Protein AF-A0A960SAR9-F1 (afdb_monomer_lite)

Sequence (644 aa):
MSDLKARKIVKEFYRNRKDPTQGTIAKIERLREALLYRRRDRGRAWGAGLQPKQLLTRRSRKKERVALPRLDENYTSDHLKLKVNREGMDLKTLFHFFGNGWGGSSLEGHDACSVLKFVGTFFNERGREGMAATLMQAASIADAKWDPEKLQHLIEEGFQTKKPLLIPTGWIGDPGHAMYLEVIPEGDEATLRIYNLGGGVADFHDTAFVGFQEKASPYVEWKGITKKRLTDLSVLKVIQEYETQLMIPGTSNKTNYGAADIYQRLRGLLEPREVKTKAITNEEDVMAKQMSGICSWRSLCAFLRTHIADLPTYKQVKVEIKLQALLSAIATDEQPNWAKWRLIRKSRQKLAMSLTSPHTAKHLTAKDIRLAKEVLEKVEQWEKHWEDHAVYPPVDEEKKEEETREKPPTLWAKVKHYFSRSYQTSEESLHGWMRKEKIEKPTSFVALDPLVTPSTERLQELLQTAKQMWVKGNDRQLHYGLKELLRKLPSEVSWCDQEKAQETSRLLHELTTLFFKSCHQVAVNGEKDPEWFYLLYKSLVIQKQLIHLIDSRLTVSLPQFQLNWYQTGFTSQQQCDLESWQQQNKEGSITTGLFTDHFEYLSITNSWYKDFQAKINGTALTDIELIPLAEAVPERSRMCDYNI

Foldseek 3Di:
DDPVVLVVVVVVVVVDDDDDDPVVVVVNVVSVVVVVVVVVVPVQPDDDDDDDDDDDDDDDPPPPDPDDPQPDPPPDDPLLPQDADLVFADLLLLCLLFVQPVDDDPSFDDDLQSVLQLLLVVCVSVVVNLSSVLSNQQNVCVVVLLPLQVQLVVLVVCQVVQHKHKHKAWADEVPTAIAIWIWGHPHQWTKIKIFFQEFCQVPQFDWDDDDNAIWTQRIKIFTGQGSCLSSPSVLSVLRSCRHPQQDDPPDPDGDPDGDCCVRPVSCVSRVGPDIDHDDQPDPLRTGGGRHDTHTSVVSVLSVLSVSNDDPLVSLLSSLSSLLSNLSSLLSDPDQDAPSSLVSSVSSLVSSLVQCLQPVSVVSDDPSSVVSNVVSSVVSVVSSVVNVVVRDDDPDDVVCVVLQDDDDDDDPVVVSVVSVVPPPDDDDPVPVVVVVPDPPPLPCQLVVLPLPDADDLVSLVSLLVSLSVCVSNVVLVSSLVSLLVNLVSHDLAVPRAALVSLVSSLVSLLSSLVSNVVSQVVDQPSVDRDPSSVVSSVSSVSSSQNSVCSNPVVPPDDPPCVVVCCVVVVDDPVVVVVVVVVVVCVVVDDDDDDDDDDDDPPVVVSVVVVVVVVVVVPVPDDDDDDDDDPPPDDDDDDDDDDDDD

Radius of gyration: 31.78 Å; chains: 1; bounding box: 92×82×75 Å

Secondary structure (DSSP, 8-state):
--HHHHHHHHHHHTTS-S---HHHHHHHHHHHHHHHHHHHS----S-----------------------PPPS---GGG---PPPTT---HHHHHHHH-TT--S-TT-S--HHHHHHHHHHHHHTTT-HHHHHHHHHHHHHHHTTT-HHHHHHHHHHHHHHT--EEEEEEE-STT-EEEEEEEEE-SSEEEEEEE-SSTTHHHHS-EEEETTEEEE-SEEEEEEEEHHHHT-HHHHHHHHHHHH-SB-TTSSPBP---HHIIIIIIHHHH--SEEEE----SGGG-EE---SS--HHHHHHHHHHHHSSSHHHHHHHHHHHHHHHHHHHT-S-SPPPHHHHHHHHHHHHHHHHHHHSHHHHTT--HHHHHHHHHHHHHHHHHHHHTTTTS------HHHHHHH---PPPPTHHHHHHHHHHTTS--TTHHHHHHHH------TTTSSS-TTS---HHHHHHHHHHHHHHHHTT-HHHHHHHHHHHHHHS-SS-TTS-HHHHHHHHHHHHHHHHHHHHHHHH--BTTBPPHHHHHHHHHHHHHHHHHHHHH-TT---PPPTHHHHHHHHS--HHHHHHHHHHHHHTTTT----------S-HHHHHHHHHHHHHHHHHTS-------------------------

pLDDT: mean 72.29, std 24.14, range [24.25, 98.5]

Structure (mmCIF, N/CA/C/O backbone):
data_AF-A0A960SAR9-F1
#
_entry.id   AF-A0A960SAR9-F1
#
loop_
_atom_site.group_PDB
_atom_site.id
_atom_site.type_symbol
_atom_site.label_atom_id
_atom_site.label_alt_id
_atom_site.label_comp_id
_atom_site.label_asym_id
_atom_site.label_entity_id
_atom_site.label_seq_id
_atom_site.pdbx_PDB_ins_code
_atom_site.Cartn_x
_atom_site.Cartn_y
_atom_site.Cartn_z
_atom_site.occupancy
_atom_site.B_iso_or_equiv
_atom_site.auth_seq_id
_atom_site.auth_comp_id
_atom_site.auth_asym_id
_atom_site.auth_atom_id
_atom_site.pdbx_PDB_model_num
ATOM 1 N N . MET A 1 1 ? -49.174 -30.099 -15.339 1.00 58.09 1 MET A N 1
ATOM 2 C CA . MET A 1 1 ? -49.213 -30.901 -14.091 1.00 58.09 1 MET A CA 1
ATOM 3 C C . MET A 1 1 ? -48.567 -30.113 -12.956 1.00 58.09 1 MET A C 1
ATOM 5 O O . MET A 1 1 ? -47.533 -29.494 -13.193 1.00 58.09 1 MET A O 1
ATOM 9 N N . SER A 1 2 ? -49.179 -30.095 -11.767 1.00 67.69 2 SER A N 1
ATOM 10 C CA . SER A 1 2 ? -48.607 -29.489 -10.554 1.00 67.69 2 SER A CA 1
ATOM 11 C C . SER A 1 2 ? -47.613 -30.439 -9.877 1.00 67.69 2 SER A C 1
ATOM 13 O O . SER A 1 2 ? -47.731 -31.657 -10.015 1.00 67.69 2 SER A O 1
ATOM 15 N N . ASP A 1 3 ? -46.655 -29.887 -9.128 1.00 55.38 3 ASP A N 1
ATOM 16 C CA . ASP A 1 3 ? -45.636 -30.661 -8.399 1.00 55.38 3 ASP A CA 1
ATOM 17 C C . ASP A 1 3 ? -46.287 -31.669 -7.432 1.00 55.38 3 ASP A C 1
ATOM 19 O O . ASP A 1 3 ? -45.990 -32.861 -7.462 1.00 55.38 3 ASP A O 1
ATOM 23 N N . LEU A 1 4 ? -47.313 -31.235 -6.689 1.00 61.41 4 LEU A N 1
ATOM 24 C CA . LEU A 1 4 ? -48.095 -32.104 -5.803 1.00 61.41 4 LEU A CA 1
ATOM 25 C C . LEU A 1 4 ? -48.733 -33.301 -6.542 1.00 61.41 4 LEU A C 1
ATOM 27 O O . LEU A 1 4 ? -48.712 -34.416 -6.025 1.00 61.41 4 LEU A O 1
ATOM 31 N N . LYS A 1 5 ? -49.254 -33.102 -7.765 1.00 68.31 5 LYS A N 1
ATOM 32 C CA . LYS A 1 5 ? -49.867 -34.176 -8.571 1.00 68.31 5 LYS A CA 1
ATOM 33 C C . LYS A 1 5 ? -48.814 -35.128 -9.154 1.00 68.31 5 LYS A C 1
ATOM 35 O O . LYS A 1 5 ? -49.044 -36.332 -9.158 1.00 68.31 5 LYS A O 1
ATOM 40 N N . ALA A 1 6 ? -47.647 -34.618 -9.559 1.00 67.75 6 ALA A N 1
ATOM 41 C CA . ALA A 1 6 ? -46.518 -35.447 -9.992 1.00 67.75 6 ALA A CA 1
ATOM 42 C C . ALA A 1 6 ? -45.981 -36.320 -8.842 1.00 67.75 6 ALA A C 1
ATOM 44 O O . ALA A 1 6 ? -45.854 -37.534 -8.990 1.00 67.75 6 ALA A O 1
ATOM 45 N N . ARG A 1 7 ? -45.753 -35.726 -7.661 1.00 68.62 7 ARG A N 1
ATOM 46 C CA . ARG A 1 7 ? -45.331 -36.449 -6.448 1.00 68.62 7 ARG A CA 1
ATOM 47 C C . ARG A 1 7 ? -46.356 -37.487 -5.995 1.00 68.62 7 ARG A C 1
ATOM 49 O O . ARG A 1 7 ? -45.951 -38.539 -5.503 1.00 68.62 7 ARG A O 1
ATOM 56 N N . LYS A 1 8 ? -47.660 -37.215 -6.159 1.00 69.81 8 LYS A N 1
ATOM 57 C CA . LYS A 1 8 ? -48.715 -38.190 -5.852 1.00 69.81 8 LYS A CA 1
ATOM 58 C C . LYS A 1 8 ? -48.592 -39.413 -6.762 1.00 69.81 8 LYS A C 1
ATOM 60 O O . LYS A 1 8 ? -48.403 -40.499 -6.235 1.00 69.81 8 LYS A O 1
ATOM 65 N N . ILE A 1 9 ? -48.542 -39.221 -8.085 1.00 67.12 9 ILE A N 1
ATOM 66 C CA . ILE A 1 9 ? -48.381 -40.306 -9.074 1.00 67.12 9 ILE A CA 1
ATOM 67 C C . ILE A 1 9 ? -47.142 -41.168 -8.778 1.00 67.12 9 ILE A C 1
ATOM 69 O O . ILE A 1 9 ? -47.241 -42.391 -8.773 1.00 67.12 9 ILE A O 1
ATOM 73 N N . VAL A 1 10 ? -45.993 -40.560 -8.458 1.00 68.38 10 VAL A N 1
ATOM 74 C CA . VAL A 1 10 ? -44.770 -41.315 -8.116 1.00 68.38 10 VAL A CA 1
ATOM 75 C C . VAL A 1 10 ? -44.937 -42.126 -6.820 1.00 68.38 10 VAL A C 1
ATOM 77 O O . VAL A 1 10 ? -44.560 -43.295 -6.784 1.00 68.38 10 VAL A O 1
ATOM 80 N N . LYS A 1 11 ? -45.543 -41.565 -5.761 1.00 69.00 11 LYS A N 1
ATOM 81 C CA . LYS A 1 11 ? -45.824 -42.317 -4.517 1.00 69.00 11 LYS A CA 1
ATOM 82 C C . LYS A 1 11 ? -46.880 -43.415 -4.688 1.00 69.00 11 LYS A C 1
ATOM 84 O O . LYS A 1 11 ? -46.835 -44.413 -3.977 1.00 69.00 11 LYS A O 1
ATOM 89 N N . GLU A 1 12 ? -47.838 -43.209 -5.581 1.00 60.19 12 GLU A N 1
ATOM 90 C CA . GLU A 1 12 ? -48.952 -44.121 -5.868 1.00 60.19 12 GLU A CA 1
ATOM 91 C C . GLU A 1 12 ? -48.475 -45.309 -6.722 1.00 60.19 12 GLU A C 1
ATOM 93 O O . GLU A 1 12 ? -48.885 -46.441 -6.477 1.00 60.19 12 GLU A O 1
ATOM 98 N N . PHE A 1 13 ? -47.507 -45.072 -7.618 1.00 61.00 13 PHE A N 1
ATOM 99 C CA . PHE A 1 13 ? -46.746 -46.094 -8.343 1.00 61.00 13 PHE A CA 1
ATOM 100 C C . PHE A 1 13 ? -45.912 -46.981 -7.403 1.00 61.00 13 PHE A C 1
ATOM 102 O O . PHE A 1 13 ? -46.134 -48.186 -7.357 1.00 61.00 13 PHE A O 1
ATOM 109 N N . TYR A 1 14 ? -45.029 -46.403 -6.574 1.00 62.44 14 TYR A N 1
ATOM 110 C CA . TYR A 1 14 ? -44.187 -47.179 -5.641 1.00 62.44 14 TYR A CA 1
ATOM 111 C C . TYR A 1 14 ? -44.968 -47.952 -4.560 1.00 62.44 14 TYR A C 1
ATOM 113 O O . TYR A 1 14 ? -44.387 -48.784 -3.868 1.00 62.44 14 TYR A O 1
ATOM 121 N N . ARG A 1 15 ? -46.270 -47.690 -4.392 1.00 58.53 15 ARG A N 1
ATOM 122 C CA . ARG A 1 15 ? -47.149 -48.455 -3.493 1.00 58.53 15 ARG A CA 1
ATOM 123 C C . ARG A 1 15 ? -47.866 -49.623 -4.170 1.00 58.53 15 ARG A C 1
ATOM 125 O O . ARG A 1 15 ? -48.330 -50.505 -3.457 1.00 58.53 15 ARG A O 1
ATOM 132 N N . ASN A 1 16 ? -47.959 -49.652 -5.501 1.00 53.50 16 ASN A N 1
ATOM 133 C CA . ASN A 1 16 ? -48.814 -50.590 -6.225 1.00 53.50 16 ASN A CA 1
ATOM 134 C C . ASN A 1 16 ? -48.053 -51.407 -7.286 1.00 53.50 16 ASN A C 1
ATOM 136 O O . ASN A 1 16 ? -48.132 -51.116 -8.478 1.00 53.50 16 ASN A O 1
ATOM 140 N N . ARG A 1 17 ? -47.482 -52.525 -6.804 1.00 49.41 17 ARG A N 1
ATOM 141 C CA . ARG A 1 17 ? -47.005 -53.748 -7.500 1.00 49.41 17 ARG A CA 1
ATOM 142 C C . ARG A 1 17 ? -45.497 -53.932 -7.717 1.00 49.41 17 ARG A C 1
ATOM 144 O O . ARG A 1 17 ? -44.707 -52.998 -7.773 1.00 49.41 17 ARG A O 1
ATOM 151 N N . LYS A 1 18 ? -45.161 -55.225 -7.822 1.00 53.00 18 LYS A N 1
ATOM 152 C CA . LYS A 1 18 ? -43.897 -55.798 -8.299 1.00 53.00 18 LYS A CA 1
ATOM 153 C C . LYS A 1 18 ? -43.752 -55.559 -9.813 1.00 53.00 18 LYS A C 1
ATOM 155 O O . LYS A 1 18 ? -44.765 -55.529 -10.508 1.00 53.00 18 LYS A O 1
ATOM 160 N N . ASP A 1 19 ? -42.507 -55.426 -10.268 1.00 56.88 19 ASP A N 1
ATOM 161 C CA . ASP A 1 19 ? -42.026 -55.425 -11.662 1.00 56.88 19 ASP A CA 1
ATOM 162 C C . ASP A 1 19 ? -42.751 -54.513 -12.681 1.00 56.88 19 ASP A C 1
ATOM 164 O O . ASP A 1 19 ? -43.690 -54.926 -13.366 1.00 56.88 19 ASP A O 1
ATOM 168 N N . PRO A 1 20 ? -42.283 -53.258 -12.850 1.00 61.91 20 PRO A N 1
ATOM 169 C CA . PRO A 1 20 ? -42.747 -52.365 -13.906 1.00 61.91 20 PRO A CA 1
ATOM 170 C C . PRO A 1 20 ? -42.027 -52.606 -15.244 1.00 61.91 20 PRO A C 1
ATOM 172 O O . PRO A 1 20 ? -40.810 -52.766 -15.307 1.00 61.91 20 PRO A O 1
ATOM 175 N N . THR A 1 21 ? -42.767 -52.525 -16.350 1.00 71.12 21 THR A N 1
ATOM 176 C CA . THR A 1 21 ? -42.207 -52.611 -17.711 1.00 71.12 21 THR A CA 1
ATOM 177 C C . THR A 1 21 ? -41.263 -51.443 -18.032 1.00 71.12 21 THR A C 1
ATOM 179 O O . THR A 1 21 ? -41.504 -50.307 -17.616 1.00 71.12 21 THR A O 1
ATOM 182 N N . GLN A 1 22 ? -40.223 -51.687 -18.843 1.00 55.12 22 GLN A N 1
ATOM 183 C CA . GLN A 1 22 ? -39.183 -50.694 -19.182 1.00 55.12 22 GLN A CA 1
ATOM 184 C C . GLN A 1 22 ? -39.736 -49.345 -19.684 1.00 55.12 22 GLN A C 1
ATOM 186 O O . GLN A 1 22 ? -39.271 -48.288 -19.257 1.00 55.12 22 GLN A O 1
ATOM 191 N N . GLY A 1 23 ? -40.777 -49.352 -20.527 1.00 62.66 23 GLY A N 1
ATOM 192 C CA . GLY A 1 23 ? -41.417 -48.120 -21.014 1.00 62.66 23 GLY A CA 1
ATOM 193 C C . GLY A 1 23 ? -42.045 -47.258 -19.906 1.00 62.66 23 GLY A C 1
ATOM 194 O O . GLY A 1 23 ? -42.169 -46.042 -20.057 1.00 62.66 23 GLY A O 1
ATOM 195 N N . THR A 1 24 ? -42.394 -47.862 -18.767 1.00 62.50 24 THR A N 1
ATOM 196 C CA . THR A 1 24 ? -42.885 -47.162 -17.572 1.00 62.50 24 THR A CA 1
ATOM 197 C C . THR A 1 24 ? -41.733 -46.524 -16.795 1.00 62.50 24 THR A C 1
ATOM 199 O O . THR A 1 24 ? -41.856 -45.376 -16.368 1.00 62.50 24 THR A O 1
ATOM 202 N N . ILE A 1 25 ? -40.592 -47.216 -16.685 1.00 66.44 25 ILE A N 1
ATOM 203 C CA . ILE A 1 25 ? -39.365 -46.705 -16.049 1.00 66.44 25 ILE A CA 1
ATOM 204 C C . ILE A 1 25 ? -38.879 -45.451 -16.788 1.00 66.44 25 ILE A C 1
ATOM 206 O O . ILE A 1 25 ? -38.813 -44.377 -16.191 1.00 66.44 25 ILE A O 1
ATOM 210 N N . ALA A 1 26 ? -38.690 -45.531 -18.110 1.00 62.81 26 ALA A N 1
ATOM 211 C CA . ALA A 1 26 ? -38.259 -44.394 -18.932 1.00 62.81 26 ALA A CA 1
ATOM 212 C C . ALA A 1 26 ? -39.213 -43.180 -18.843 1.00 62.81 26 ALA A C 1
ATOM 214 O O . ALA A 1 26 ? -38.792 -42.024 -18.929 1.00 62.81 26 ALA A O 1
ATOM 215 N N . LYS A 1 27 ? -40.517 -43.416 -18.637 1.00 66.94 27 LYS A N 1
ATOM 216 C CA . LYS A 1 27 ? -41.522 -42.357 -18.448 1.00 66.94 27 LYS A CA 1
ATOM 217 C C . LYS A 1 27 ? -41.433 -41.697 -17.065 1.00 66.94 27 LYS A C 1
ATOM 219 O O . LYS A 1 27 ? -41.737 -40.511 -16.943 1.00 66.94 27 LYS A O 1
ATOM 224 N N . ILE A 1 28 ? -41.000 -42.436 -16.044 1.00 69.19 28 ILE A N 1
ATOM 225 C CA . ILE A 1 28 ? -40.748 -41.928 -14.687 1.00 69.19 28 ILE A CA 1
ATOM 226 C C . ILE A 1 28 ? -39.423 -41.160 -14.629 1.00 69.19 28 ILE A C 1
ATOM 228 O O . ILE A 1 28 ? -39.369 -40.104 -14.000 1.00 69.19 28 ILE A O 1
ATOM 232 N N . GLU A 1 29 ? -38.384 -41.612 -15.329 1.00 69.69 29 GLU A N 1
ATOM 233 C CA . GLU A 1 29 ? -37.099 -40.905 -15.377 1.00 69.69 29 GLU A CA 1
ATOM 234 C C . GLU A 1 29 ? -37.217 -39.552 -16.084 1.00 69.69 29 GLU A C 1
ATOM 236 O O . GLU A 1 29 ? -36.850 -38.538 -15.493 1.00 69.69 29 GLU A O 1
ATOM 241 N N . ARG A 1 30 ? -37.902 -39.477 -17.234 1.00 67.00 30 ARG A N 1
ATOM 242 C CA . ARG A 1 30 ? -38.233 -38.187 -17.880 1.00 67.00 30 ARG A CA 1
ATOM 243 C C . ARG A 1 30 ? -39.023 -37.240 -16.961 1.00 67.00 30 ARG A C 1
ATOM 245 O O . ARG A 1 30 ? -38.861 -36.023 -17.034 1.00 67.00 30 ARG A O 1
ATOM 252 N N . LEU A 1 31 ? -39.871 -37.766 -16.068 1.00 69.56 31 LEU A N 1
ATOM 253 C CA . LEU A 1 31 ? -40.574 -36.960 -15.056 1.00 69.56 31 LEU A CA 1
ATOM 254 C C . LEU A 1 31 ? -39.650 -36.509 -13.910 1.00 69.56 31 LEU A C 1
ATOM 256 O O . LEU A 1 31 ? -39.814 -35.397 -13.404 1.00 69.56 31 LEU A O 1
ATOM 260 N N . ARG A 1 32 ? -38.674 -37.335 -13.516 1.00 70.06 32 ARG A N 1
ATOM 261 C CA . ARG A 1 32 ? -37.635 -37.006 -12.526 1.00 70.06 32 ARG A CA 1
ATOM 262 C C . ARG A 1 32 ? -36.710 -35.905 -13.053 1.00 70.06 32 ARG A C 1
ATOM 264 O O . ARG A 1 32 ? -36.491 -34.918 -12.353 1.00 70.06 32 ARG A O 1
ATOM 271 N N . GLU A 1 33 ? -36.254 -36.017 -14.298 1.00 61.59 33 GLU A N 1
ATOM 272 C CA . GLU A 1 33 ? -35.463 -34.989 -14.982 1.00 61.59 33 GLU A CA 1
ATOM 273 C C . GLU A 1 33 ? -36.240 -33.680 -15.140 1.00 61.59 33 GLU A C 1
ATOM 275 O O . GLU A 1 33 ? -35.740 -32.624 -14.761 1.00 61.59 33 GLU A O 1
ATOM 280 N N . ALA A 1 34 ? -37.501 -33.728 -15.586 1.00 61.12 34 ALA A N 1
ATOM 281 C CA . ALA A 1 34 ? -38.340 -32.532 -15.712 1.00 61.12 34 ALA A CA 1
ATOM 282 C C . ALA A 1 34 ? -38.568 -31.797 -14.371 1.00 61.12 34 ALA A C 1
ATOM 284 O O . ALA A 1 34 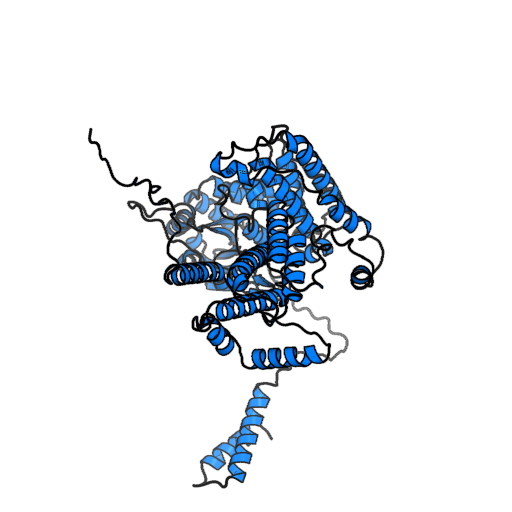? -38.767 -30.579 -14.359 1.00 61.12 34 ALA A O 1
ATOM 285 N N . LEU A 1 35 ? -38.527 -32.505 -13.235 1.00 62.03 35 LEU A N 1
ATOM 286 C CA . LEU A 1 35 ? -38.571 -31.906 -11.895 1.00 62.03 35 LEU A CA 1
ATOM 287 C C . LEU A 1 35 ? -37.220 -31.305 -11.468 1.00 62.03 35 LEU A C 1
ATOM 289 O O . LEU A 1 35 ? -37.206 -30.251 -10.830 1.00 62.03 35 LEU A O 1
ATOM 293 N N . LEU A 1 36 ? -36.097 -31.926 -11.842 1.00 58.25 36 LEU A N 1
ATOM 294 C CA . LEU A 1 36 ? -34.748 -31.405 -11.586 1.00 58.25 36 LEU A CA 1
ATOM 295 C C . LEU A 1 36 ? -34.444 -30.167 -12.446 1.00 58.25 36 LEU A C 1
ATOM 297 O O . LEU A 1 36 ? -33.986 -29.152 -11.920 1.00 58.25 36 LEU A O 1
ATOM 301 N N . TYR A 1 37 ? -34.795 -30.191 -13.733 1.00 46.84 37 TYR A N 1
ATOM 302 C CA . TYR A 1 37 ? -34.654 -29.055 -14.648 1.00 46.84 37 TYR A CA 1
ATOM 303 C C . TYR A 1 37 ? -35.464 -27.842 -14.157 1.00 46.84 37 TYR A C 1
ATOM 305 O O . TYR A 1 37 ? -34.940 -26.737 -14.028 1.00 46.84 37 TYR A O 1
ATOM 313 N N . ARG A 1 38 ? -36.717 -28.064 -13.727 1.00 50.44 38 ARG A N 1
ATOM 314 C CA . ARG A 1 38 ? -37.571 -27.030 -13.104 1.00 50.44 38 ARG A CA 1
ATOM 315 C C . ARG A 1 38 ? -37.046 -26.465 -11.778 1.00 50.44 38 ARG A C 1
ATOM 317 O O . ARG A 1 38 ? -37.580 -25.449 -11.331 1.00 50.44 38 ARG A O 1
ATOM 324 N N . ARG A 1 39 ? -36.048 -27.101 -11.153 1.00 50.78 39 ARG A N 1
ATOM 325 C CA . ARG A 1 39 ? -35.320 -26.581 -9.984 1.00 50.78 39 ARG A CA 1
ATOM 326 C C . ARG A 1 39 ? -34.095 -25.740 -10.358 1.00 50.78 39 ARG A C 1
ATOM 328 O O . ARG A 1 39 ? -33.737 -24.878 -9.567 1.00 50.78 39 ARG A O 1
ATOM 335 N N . ARG A 1 40 ? -33.487 -25.949 -11.534 1.00 41.81 40 ARG A N 1
ATOM 336 C CA . ARG A 1 40 ? -32.424 -25.076 -12.069 1.00 41.81 40 ARG A CA 1
ATOM 337 C C . ARG A 1 40 ? -32.984 -23.792 -12.697 1.00 41.81 40 ARG A C 1
ATOM 339 O O . ARG A 1 40 ? -32.440 -22.721 -12.472 1.00 41.81 40 ARG A O 1
ATOM 346 N N . ASP A 1 41 ? -34.092 -23.879 -13.432 1.00 39.50 41 ASP A N 1
ATOM 347 C CA . ASP A 1 41 ? -34.485 -22.846 -14.413 1.00 39.50 41 ASP A CA 1
ATOM 348 C C . ASP A 1 41 ? -35.471 -21.755 -13.909 1.00 39.50 41 ASP A C 1
ATOM 350 O O . ASP A 1 41 ? -36.173 -21.115 -14.692 1.00 39.50 41 ASP A O 1
ATOM 354 N N . ARG A 1 42 ? -35.577 -21.530 -12.587 1.00 40.03 42 ARG A N 1
ATOM 355 C CA . ARG A 1 42 ? -36.352 -20.405 -12.003 1.00 40.03 42 ARG A CA 1
ATOM 356 C C . ARG A 1 42 ? -35.691 -19.820 -10.743 1.00 40.03 42 ARG A C 1
ATOM 358 O O . ARG A 1 42 ? -36.098 -20.131 -9.631 1.00 40.03 42 ARG A O 1
ATOM 365 N N . GLY A 1 43 ? -34.696 -18.939 -10.866 1.00 41.28 43 GLY A N 1
ATOM 366 C CA . GLY A 1 43 ? -34.076 -18.486 -12.122 1.00 41.28 43 GLY A CA 1
ATOM 367 C C . GLY A 1 43 ? -34.901 -17.493 -12.958 1.00 41.28 43 GLY A C 1
ATOM 368 O O . GLY A 1 43 ? -34.810 -17.531 -14.182 1.00 41.28 43 GLY A O 1
ATOM 369 N N . ARG A 1 44 ? -35.761 -16.667 -12.331 1.00 36.62 44 ARG A N 1
ATOM 370 C CA . ARG A 1 44 ? -36.352 -15.440 -12.928 1.00 36.62 44 ARG A CA 1
ATOM 371 C C . ARG A 1 44 ? -37.164 -14.621 -11.910 1.00 36.62 44 ARG A C 1
ATOM 373 O O . ARG A 1 44 ? -38.390 -14.651 -11.889 1.00 36.62 44 ARG A O 1
ATOM 380 N N . ALA A 1 45 ? -36.453 -13.898 -11.051 1.00 32.66 45 ALA A N 1
ATOM 381 C CA . ALA A 1 45 ? -36.974 -12.801 -10.237 1.00 32.66 45 ALA A CA 1
ATOM 382 C C . ALA A 1 45 ? -35.771 -11.904 -9.870 1.00 32.66 45 ALA A C 1
ATOM 384 O O . ALA A 1 45 ? -34.823 -12.412 -9.285 1.00 32.66 45 ALA A O 1
ATOM 385 N N . TRP A 1 46 ? -35.710 -10.610 -10.191 1.00 32.25 46 TRP A N 1
ATOM 386 C CA . TRP A 1 46 ? -36.716 -9.709 -10.777 1.00 32.25 46 TRP A CA 1
ATOM 387 C C . TRP A 1 46 ? -36.305 -9.225 -12.180 1.00 32.25 46 TRP A C 1
ATOM 389 O O . TRP A 1 46 ? -35.119 -9.101 -12.465 1.00 32.25 46 TRP A O 1
ATOM 399 N N . GLY A 1 47 ? -37.278 -8.890 -13.035 1.00 27.58 47 GLY A N 1
ATOM 400 C CA . GLY A 1 47 ? -37.012 -8.281 -14.341 1.00 27.58 47 GLY A CA 1
ATOM 401 C C . GLY A 1 47 ? -38.270 -7.728 -15.015 1.00 27.58 47 GLY A C 1
ATOM 402 O O . GLY A 1 47 ? -39.143 -8.504 -15.378 1.00 27.58 47 GLY A O 1
ATOM 403 N N . ALA A 1 48 ? -38.292 -6.402 -15.197 1.00 30.64 48 ALA A N 1
ATOM 404 C CA . ALA A 1 48 ? -39.210 -5.588 -16.009 1.00 30.64 48 ALA A CA 1
ATOM 405 C C . ALA A 1 48 ? -40.736 -5.608 -15.725 1.00 30.64 48 ALA A C 1
ATOM 407 O O . ALA A 1 48 ? -41.395 -6.640 -15.731 1.00 30.64 48 ALA A O 1
ATOM 408 N N . GLY A 1 49 ? -41.314 -4.397 -15.678 1.00 28.00 49 GLY A N 1
ATOM 409 C CA . GLY A 1 49 ? -42.567 -4.120 -16.393 1.00 28.00 49 GLY A CA 1
ATOM 410 C C . GLY A 1 49 ? -43.862 -3.965 -15.590 1.00 28.00 49 GLY A C 1
ATOM 411 O O . GLY A 1 49 ? -44.722 -4.831 -15.674 1.00 28.00 49 GLY A O 1
ATOM 412 N N . LEU A 1 50 ? -44.065 -2.810 -14.941 1.00 27.89 50 LEU A N 1
ATOM 413 C CA . LEU A 1 50 ? -45.385 -2.160 -14.829 1.00 27.89 50 LEU A CA 1
ATOM 414 C C . LEU A 1 50 ? -45.238 -0.687 -14.391 1.00 27.89 50 LEU A C 1
ATOM 416 O O . LEU A 1 50 ? -44.538 -0.387 -13.428 1.00 27.89 50 LEU A O 1
ATOM 420 N N . GLN A 1 51 ? -45.928 0.221 -15.083 1.00 34.25 51 GLN A N 1
ATOM 421 C CA . GLN A 1 51 ? -46.286 1.564 -14.602 1.00 34.25 51 GLN A CA 1
ATOM 422 C C . GLN A 1 51 ? -47.821 1.618 -14.495 1.00 34.25 51 GLN A C 1
ATOM 424 O O . GLN A 1 51 ? -48.493 0.987 -15.313 1.00 34.25 51 GLN A O 1
ATOM 429 N N . PRO A 1 52 ? -48.386 2.330 -13.500 1.00 34.06 52 PRO A N 1
ATOM 430 C CA . PRO A 1 52 ? -48.706 3.739 -13.745 1.00 34.06 52 PRO A CA 1
ATOM 431 C C . PRO A 1 52 ? -48.472 4.695 -12.552 1.00 34.06 52 PRO A C 1
ATOM 433 O O . PRO A 1 52 ? -47.970 4.333 -11.492 1.00 34.06 52 PRO A O 1
ATOM 436 N N . LYS A 1 53 ? -48.829 5.957 -12.811 1.00 30.22 53 LYS A N 1
ATOM 437 C CA . LYS A 1 53 ? -48.733 7.177 -11.992 1.00 30.22 53 LYS A CA 1
ATOM 438 C C . LYS A 1 53 ? -49.235 7.077 -10.535 1.00 30.22 53 LYS A C 1
ATOM 440 O O . LYS A 1 53 ? -50.145 6.323 -10.227 1.00 30.22 53 LYS A O 1
ATOM 445 N N . GLN A 1 54 ? -48.745 8.035 -9.735 1.00 31.09 54 GLN A N 1
ATOM 446 C CA . GLN A 1 54 ? -49.364 8.611 -8.524 1.00 31.09 54 GLN A CA 1
ATOM 447 C C . GLN A 1 54 ? -49.603 7.690 -7.309 1.00 31.09 54 GLN A C 1
ATOM 449 O O . GLN A 1 54 ? -50.670 7.106 -7.161 1.00 31.09 54 GLN A O 1
ATOM 454 N N . LEU A 1 55 ? -48.700 7.771 -6.318 1.00 26.16 55 LEU A N 1
ATOM 455 C CA . LEU A 1 55 ? -49.106 7.995 -4.918 1.00 26.16 55 LEU A CA 1
ATOM 456 C C . LEU A 1 55 ? -47.949 8.546 -4.061 1.00 26.16 55 LEU A C 1
ATOM 458 O O . LEU A 1 55 ? -46.982 7.854 -3.746 1.00 26.16 55 LEU A O 1
ATOM 462 N N . LEU A 1 56 ? -48.054 9.822 -3.677 1.00 37.53 56 LEU A N 1
ATOM 463 C CA . LEU A 1 56 ? -47.115 10.509 -2.784 1.00 37.53 56 LEU A CA 1
ATOM 464 C C . LEU A 1 56 ? -47.488 10.234 -1.317 1.00 37.53 56 LEU A C 1
ATOM 466 O O . LEU A 1 56 ? -48.233 10.998 -0.710 1.00 37.53 56 LEU A O 1
ATOM 470 N N . THR A 1 57 ? -46.950 9.168 -0.718 1.00 27.94 57 THR A N 1
ATOM 471 C CA . THR A 1 57 ? -47.091 8.930 0.734 1.00 27.94 57 THR A CA 1
ATOM 472 C C . THR A 1 57 ? -45.777 8.549 1.407 1.00 27.94 57 THR A C 1
ATOM 474 O O . THR A 1 57 ? -45.161 7.530 1.098 1.00 27.94 57 THR A O 1
ATOM 477 N N . ARG A 1 58 ? -45.385 9.372 2.388 1.00 39.66 58 ARG A N 1
ATOM 478 C CA . ARG A 1 58 ? -44.233 9.199 3.286 1.00 39.66 58 ARG A CA 1
ATOM 479 C C . ARG A 1 58 ? -44.135 7.778 3.867 1.00 39.66 58 ARG A C 1
ATOM 481 O O . ARG A 1 58 ? -45.038 7.345 4.577 1.00 39.66 58 ARG A O 1
ATOM 488 N N . ARG A 1 59 ? -42.957 7.150 3.767 1.00 29.05 59 ARG A N 1
ATOM 489 C CA . ARG A 1 59 ? -42.426 6.272 4.831 1.00 29.05 59 ARG A CA 1
ATOM 490 C C . ARG A 1 59 ? -40.958 6.586 5.109 1.00 29.05 59 ARG A C 1
ATOM 492 O O . ARG A 1 59 ? -40.047 6.079 4.462 1.00 29.05 59 ARG A O 1
ATOM 499 N N . SER A 1 60 ? -40.745 7.442 6.102 1.00 33.19 60 SER A N 1
ATOM 500 C CA . SER A 1 60 ? -39.435 7.848 6.603 1.00 33.19 60 SER A CA 1
ATOM 501 C C . SER A 1 60 ? -38.718 6.692 7.307 1.00 33.19 60 SER A C 1
ATOM 503 O O . SER A 1 60 ? -38.952 6.434 8.487 1.00 33.19 60 SER A O 1
ATOM 505 N N . ARG A 1 61 ? -37.783 6.028 6.620 1.00 32.06 61 ARG A N 1
ATOM 506 C CA . ARG A 1 61 ? -36.730 5.261 7.302 1.00 32.06 61 ARG A CA 1
ATOM 507 C C . ARG A 1 61 ? -35.638 6.226 7.756 1.00 32.06 61 ARG A C 1
ATOM 509 O O . ARG A 1 61 ? -34.707 6.506 7.004 1.00 32.06 61 ARG A O 1
ATOM 516 N N . LYS A 1 62 ? -35.773 6.731 8.986 1.00 31.58 62 LYS A N 1
ATOM 517 C CA . LYS A 1 62 ? -34.763 7.552 9.669 1.00 31.58 62 LYS A CA 1
ATOM 518 C C . LYS A 1 62 ? -33.517 6.690 9.936 1.00 31.58 62 LYS A C 1
ATOM 520 O O . LYS A 1 62 ? -33.387 6.080 10.989 1.00 31.58 62 LYS A O 1
ATOM 525 N N . LYS A 1 63 ? -32.626 6.574 8.945 1.00 32.38 63 LYS A N 1
ATOM 526 C CA . LYS A 1 63 ? -31.275 6.040 9.153 1.00 32.38 63 LYS A CA 1
ATOM 527 C C . LYS A 1 63 ? -30.434 7.141 9.783 1.00 32.38 63 LYS A C 1
ATOM 529 O O . LYS A 1 63 ? -29.841 7.944 9.066 1.00 32.38 63 LYS A O 1
ATOM 534 N N . GLU A 1 64 ? -30.377 7.154 11.107 1.00 30.81 64 GLU A N 1
ATOM 535 C CA . GLU A 1 64 ? -29.343 7.882 11.839 1.00 30.81 64 GLU A CA 1
ATOM 536 C C . GLU A 1 64 ? -28.000 7.199 11.572 1.00 30.81 64 GLU A C 1
ATOM 538 O O . GLU A 1 64 ? -27.580 6.271 12.255 1.00 30.81 64 GLU A O 1
ATOM 543 N N . ARG A 1 65 ? -27.352 7.624 10.486 1.00 33.00 65 ARG A N 1
ATOM 544 C CA . ARG A 1 65 ? -25.921 7.413 10.298 1.00 33.00 65 ARG A CA 1
ATOM 545 C C . ARG A 1 65 ? -25.207 8.366 11.246 1.00 33.00 65 ARG A C 1
ATOM 547 O O . ARG A 1 65 ? -25.426 9.571 11.145 1.00 33.00 65 ARG A O 1
ATOM 554 N N . VAL A 1 66 ? -24.309 7.842 12.078 1.00 34.25 66 VAL A N 1
ATOM 555 C CA . VAL A 1 66 ? -23.235 8.656 12.656 1.00 34.25 66 VAL A CA 1
ATOM 556 C C . VAL A 1 66 ? -22.430 9.196 11.476 1.00 34.25 66 VAL A C 1
ATOM 558 O O . VAL A 1 66 ? -21.772 8.447 10.752 1.00 34.25 66 VAL A O 1
ATOM 561 N N . ALA A 1 67 ? -22.597 10.485 11.198 1.00 33.16 67 ALA A N 1
ATOM 562 C CA . ALA A 1 67 ? -21.978 11.130 10.060 1.00 33.16 67 ALA A CA 1
ATOM 563 C C . ALA A 1 67 ? -20.583 11.615 10.456 1.00 33.16 67 ALA A C 1
ATOM 565 O O . ALA A 1 67 ? -20.423 12.720 10.969 1.00 33.16 67 ALA A O 1
ATOM 566 N N . LEU A 1 68 ? -19.566 10.816 10.123 1.00 37.34 68 LEU A N 1
ATOM 567 C CA . LEU A 1 68 ? -18.313 11.416 9.670 1.00 37.34 68 LEU A CA 1
ATOM 568 C C . LEU A 1 68 ? -18.638 12.462 8.589 1.00 37.34 68 LEU A C 1
ATOM 570 O O . LEU A 1 68 ? -19.540 12.209 7.774 1.00 37.34 68 LEU A O 1
ATOM 574 N N . PRO A 1 69 ? -17.923 13.600 8.537 1.00 34.81 69 PRO A N 1
ATOM 575 C CA . PRO A 1 69 ? -18.066 14.540 7.439 1.00 34.81 69 PRO A CA 1
ATOM 576 C C . PRO A 1 69 ? -17.722 13.812 6.138 1.00 34.81 69 PRO A C 1
ATOM 578 O O . PRO A 1 69 ? -16.564 13.498 5.860 1.00 34.81 69 PRO A O 1
ATOM 581 N N . ARG A 1 70 ? -18.754 13.514 5.341 1.00 41.00 70 ARG A N 1
ATOM 582 C CA . ARG A 1 70 ? -18.570 13.096 3.951 1.00 41.00 70 ARG A CA 1
ATOM 583 C C . ARG A 1 70 ? -17.770 14.196 3.274 1.00 41.00 70 ARG A C 1
ATOM 585 O O . ARG A 1 70 ? -18.136 15.360 3.414 1.00 41.00 70 ARG A O 1
ATOM 592 N N . LEU A 1 71 ? -16.684 13.824 2.597 1.00 43.72 71 LEU A N 1
ATOM 593 C CA . LEU A 1 71 ? -15.841 14.802 1.923 1.00 43.72 71 LEU A CA 1
ATOM 594 C C . LEU A 1 71 ? -16.699 15.634 0.973 1.00 43.72 71 LEU A C 1
ATOM 596 O O . LEU A 1 71 ? -17.390 15.082 0.119 1.00 43.72 71 LEU A O 1
ATOM 600 N N . ASP A 1 72 ? -16.658 16.942 1.192 1.00 40.06 72 ASP A N 1
ATOM 601 C CA . ASP A 1 72 ? -17.499 17.901 0.496 1.00 40.06 72 ASP A CA 1
ATOM 602 C C . ASP A 1 72 ? -17.179 17.929 -1.007 1.00 40.06 72 ASP A C 1
ATOM 604 O O . ASP A 1 72 ? -16.027 17.720 -1.412 1.00 40.06 72 ASP A O 1
ATOM 608 N N . GLU A 1 73 ? -18.199 18.184 -1.829 1.00 41.97 73 GLU A N 1
ATOM 609 C CA . GLU A 1 73 ? -18.121 18.108 -3.300 1.00 41.97 73 GLU A CA 1
ATOM 610 C C . GLU A 1 73 ? -17.268 19.250 -3.896 1.00 41.97 73 GLU A C 1
ATOM 612 O O . GLU A 1 73 ? -16.846 19.203 -5.052 1.00 41.97 73 GLU A O 1
ATOM 617 N N . ASN A 1 74 ? -16.925 20.243 -3.071 1.00 41.38 74 ASN A N 1
ATOM 618 C CA . ASN A 1 74 ? -16.131 21.427 -3.389 1.00 41.38 74 ASN A CA 1
ATOM 619 C C . ASN A 1 74 ? -14.613 21.161 -3.551 1.00 41.38 74 ASN A C 1
ATOM 621 O O . ASN A 1 74 ? -13.791 21.891 -2.997 1.00 41.38 74 ASN A O 1
ATOM 625 N N . TYR A 1 75 ? -14.199 20.158 -4.341 1.00 48.44 75 TYR A N 1
ATOM 626 C CA . TYR A 1 75 ? -12.791 20.032 -4.773 1.00 48.44 75 TYR A CA 1
ATOM 627 C C . TYR A 1 75 ? -12.482 21.004 -5.925 1.00 48.44 75 TYR A C 1
ATOM 629 O O . TYR A 1 75 ? -12.292 20.620 -7.080 1.00 48.44 75 TYR A O 1
ATOM 637 N N . THR A 1 76 ? -12.490 22.301 -5.610 1.00 43.06 76 THR A N 1
ATOM 638 C CA . THR A 1 76 ? -12.256 23.381 -6.574 1.00 43.06 76 THR A CA 1
ATOM 639 C C . THR A 1 76 ? -10.787 23.440 -7.009 1.00 43.06 76 THR A C 1
ATOM 641 O O . THR A 1 76 ? -9.866 23.011 -6.312 1.00 43.06 76 THR A O 1
ATOM 644 N N . SER A 1 77 ? -10.544 23.916 -8.233 1.00 41.25 77 SER A N 1
ATOM 645 C CA . SER A 1 77 ? -9.351 23.500 -8.986 1.00 41.25 77 SER A CA 1
ATOM 646 C C . SER A 1 77 ? -8.021 24.155 -8.576 1.00 41.25 77 SER A C 1
ATOM 648 O O . SER A 1 77 ? -6.982 23.843 -9.166 1.00 41.25 77 SER A O 1
ATOM 650 N N . ASP A 1 78 ? -8.025 25.077 -7.615 1.00 44.75 78 ASP A N 1
ATOM 651 C CA . ASP A 1 78 ? -6.908 26.007 -7.388 1.00 44.75 78 ASP A CA 1
ATOM 652 C C . ASP A 1 78 ? -5.859 25.481 -6.392 1.00 44.75 78 ASP A C 1
ATOM 654 O O . ASP A 1 78 ? -4.773 26.045 -6.257 1.00 44.75 78 ASP A O 1
ATOM 658 N N . HIS A 1 79 ? -6.122 24.322 -5.781 1.00 50.31 79 HIS A N 1
ATOM 659 C CA . HIS A 1 79 ? -5.226 23.647 -4.835 1.00 50.31 79 HIS A CA 1
ATOM 660 C C . HIS A 1 79 ? -4.029 22.908 -5.473 1.00 50.31 79 HIS A C 1
ATOM 662 O O . HIS A 1 79 ? -3.191 22.373 -4.754 1.00 50.31 79 HIS A O 1
ATOM 668 N N . LEU A 1 80 ? -3.890 22.896 -6.805 1.00 55.00 80 LEU A N 1
ATOM 669 C CA . LEU A 1 80 ? -2.902 22.071 -7.531 1.00 55.00 80 LEU A CA 1
ATOM 670 C C . LEU A 1 80 ? -1.427 22.524 -7.423 1.00 55.00 80 LEU A C 1
ATOM 672 O O . LEU A 1 80 ? -0.555 21.971 -8.096 1.00 55.00 80 LEU A O 1
ATOM 676 N N . LYS A 1 81 ? -1.107 23.487 -6.549 1.00 72.00 81 LYS A N 1
ATOM 677 C CA . LYS A 1 81 ? 0.280 23.750 -6.135 1.00 72.00 81 LYS A CA 1
ATOM 678 C C . LYS A 1 81 ? 0.721 22.676 -5.137 1.00 72.00 81 LYS A C 1
ATOM 680 O O . LYS A 1 81 ? 0.622 22.881 -3.929 1.00 72.00 81 LYS A O 1
ATOM 685 N N . LEU A 1 82 ? 1.231 21.550 -5.650 1.00 82.06 82 LEU A N 1
ATOM 686 C CA . LEU A 1 82 ? 1.904 20.533 -4.834 1.00 82.06 82 LEU A CA 1
ATOM 687 C C . LEU A 1 82 ? 2.986 21.204 -3.979 1.00 82.06 82 LEU A C 1
ATOM 689 O O . LEU A 1 82 ? 3.953 21.753 -4.515 1.00 82.06 82 LEU A O 1
ATOM 693 N N . LYS A 1 83 ? 2.822 21.169 -2.657 1.00 85.12 83 LYS A N 1
ATOM 694 C CA . LYS A 1 83 ? 3.831 21.674 -1.729 1.00 85.12 83 LYS A CA 1
ATOM 695 C C . LYS A 1 83 ? 4.944 20.641 -1.603 1.00 85.12 83 LYS A C 1
ATOM 697 O O . LYS A 1 83 ? 4.703 19.449 -1.438 1.00 85.12 83 LYS A O 1
ATOM 702 N N . VAL A 1 84 ? 6.173 21.108 -1.749 1.00 83.88 84 VAL A N 1
ATOM 703 C CA . VAL A 1 84 ? 7.369 20.270 -1.696 1.00 83.88 84 VAL A CA 1
ATOM 704 C C . VAL A 1 84 ? 7.889 20.304 -0.267 1.00 83.88 84 VAL A C 1
ATOM 706 O O . VAL A 1 84 ? 8.147 21.401 0.233 1.00 83.88 84 VAL A O 1
ATOM 709 N N . ASN A 1 85 ? 8.062 19.148 0.385 1.00 81.69 85 ASN A N 1
ATOM 710 C CA . ASN A 1 85 ? 8.746 19.155 1.675 1.00 81.69 85 ASN A CA 1
ATOM 711 C C . ASN A 1 85 ? 10.223 19.512 1.458 1.00 81.69 85 ASN A C 1
ATOM 713 O O . ASN A 1 85 ? 10.943 18.772 0.791 1.00 81.69 85 ASN A O 1
ATOM 717 N N . ARG A 1 86 ? 10.666 20.645 2.010 1.00 80.50 86 ARG A N 1
ATOM 718 C CA . ARG A 1 86 ? 12.055 21.122 1.886 1.00 80.50 86 ARG A CA 1
ATOM 719 C C . ARG A 1 86 ? 13.031 20.364 2.782 1.00 80.50 86 ARG A C 1
ATOM 721 O O . ARG A 1 86 ? 14.213 20.337 2.478 1.00 80.50 86 ARG A O 1
ATOM 728 N N . GLU A 1 87 ? 12.530 19.703 3.821 1.00 80.38 87 GLU A N 1
ATOM 729 C CA . GLU A 1 87 ? 13.293 18.746 4.638 1.00 80.38 87 GLU A CA 1
ATOM 730 C C . GLU A 1 87 ? 13.535 17.419 3.887 1.00 80.38 87 GLU A C 1
ATOM 732 O O . GLU A 1 87 ? 14.217 16.527 4.381 1.00 80.38 87 GLU A O 1
ATOM 737 N N . GLY A 1 88 ? 12.973 17.281 2.679 1.00 80.81 88 GLY A N 1
ATOM 738 C CA . GLY A 1 88 ? 13.101 16.110 1.825 1.00 80.81 88 GLY A CA 1
ATOM 739 C C . GLY A 1 88 ? 12.030 15.042 2.060 1.00 80.81 88 GLY A C 1
ATOM 740 O O . GLY A 1 88 ? 10.989 15.255 2.689 1.00 80.81 88 GLY A O 1
ATOM 741 N N . MET A 1 89 ? 12.294 13.856 1.518 1.00 90.81 89 MET A N 1
ATOM 742 C CA . MET A 1 89 ? 11.605 12.610 1.845 1.00 90.81 89 MET A CA 1
ATOM 743 C C . MET A 1 89 ? 12.662 11.519 1.976 1.00 90.81 89 MET A C 1
ATOM 745 O O . MET A 1 89 ? 13.524 11.380 1.104 1.00 90.81 89 MET A O 1
ATOM 749 N N . ASP A 1 90 ? 12.584 10.738 3.048 1.00 89.88 90 ASP A N 1
ATOM 750 C CA . ASP A 1 90 ? 13.487 9.618 3.265 1.00 89.88 90 ASP A CA 1
ATOM 751 C C . ASP A 1 90 ? 13.226 8.475 2.261 1.00 89.88 90 ASP A C 1
ATOM 753 O O . ASP A 1 90 ? 12.151 8.335 1.662 1.00 89.88 90 ASP A O 1
ATOM 757 N N . LEU A 1 91 ? 14.238 7.628 2.068 1.00 89.38 91 LEU A N 1
ATOM 758 C CA . LEU A 1 91 ? 14.182 6.568 1.061 1.00 89.38 91 LEU A CA 1
ATOM 759 C C . LEU A 1 91 ? 13.177 5.468 1.413 1.00 89.38 91 LEU A C 1
ATOM 761 O O . LEU A 1 91 ? 12.656 4.819 0.506 1.00 89.38 91 LEU A O 1
ATOM 765 N N . LYS A 1 92 ? 12.886 5.258 2.699 1.00 90.31 92 LYS A N 1
ATOM 766 C CA . LYS A 1 92 ? 11.961 4.223 3.147 1.00 90.31 92 LYS A CA 1
ATOM 767 C C . LYS A 1 92 ? 10.525 4.659 2.878 1.00 90.31 92 LYS A C 1
ATOM 769 O O . LYS A 1 92 ? 9.835 3.951 2.152 1.00 90.31 92 LYS A O 1
ATOM 774 N N . THR A 1 93 ? 10.111 5.859 3.282 1.00 92.00 93 THR A N 1
ATOM 775 C CA . THR A 1 93 ? 8.803 6.441 2.925 1.00 92.00 93 THR A CA 1
ATOM 776 C C . THR A 1 93 ? 8.567 6.432 1.412 1.00 92.00 93 THR A C 1
ATOM 778 O O . THR A 1 93 ? 7.520 5.970 0.944 1.00 92.00 93 THR A O 1
ATOM 781 N N . LEU A 1 94 ? 9.551 6.867 0.613 1.00 93.38 94 LEU A N 1
ATOM 782 C CA . LEU A 1 94 ? 9.435 6.827 -0.848 1.00 93.38 94 LEU A CA 1
ATOM 783 C C . LEU A 1 94 ? 9.264 5.386 -1.361 1.00 93.38 94 LEU A C 1
ATOM 785 O O . LEU A 1 94 ? 8.395 5.109 -2.193 1.00 93.38 94 LEU A O 1
ATOM 789 N N . PHE A 1 95 ? 10.053 4.446 -0.846 1.00 91.44 95 PHE A N 1
ATOM 790 C CA . PHE A 1 95 ? 9.946 3.039 -1.209 1.00 91.44 95 PHE A CA 1
ATOM 791 C C . PHE A 1 95 ? 8.628 2.399 -0.734 1.00 91.44 95 PHE A C 1
ATOM 793 O O . PHE A 1 95 ? 8.053 1.613 -1.480 1.00 91.44 95 PHE A O 1
ATOM 800 N N . HIS A 1 96 ? 8.039 2.811 0.389 1.00 90.44 96 HIS A N 1
ATOM 801 C CA . HIS A 1 96 ? 6.692 2.393 0.797 1.00 90.44 96 HIS A CA 1
ATOM 802 C C . HIS A 1 96 ? 5.622 2.851 -0.214 1.00 90.44 96 HIS A C 1
ATOM 804 O O . HIS A 1 96 ? 4.712 2.088 -0.550 1.00 90.44 96 HIS A O 1
ATOM 810 N N . PHE A 1 97 ? 5.747 4.049 -0.801 1.00 92.31 97 PHE A N 1
ATOM 811 C CA . PHE A 1 97 ? 4.824 4.492 -1.852 1.00 92.31 97 PHE A CA 1
ATOM 812 C C . PHE A 1 97 ? 4.973 3.713 -3.174 1.00 92.31 97 PHE A C 1
ATOM 814 O O . PHE A 1 97 ? 3.977 3.538 -3.892 1.00 92.31 97 PHE A O 1
ATOM 821 N N . PHE A 1 98 ? 6.177 3.266 -3.554 1.00 91.06 98 PHE A N 1
ATOM 822 C CA . PHE A 1 98 ? 6.468 2.760 -4.912 1.00 91.06 98 PHE A CA 1
ATOM 823 C C . PHE A 1 98 ? 6.936 1.295 -5.015 1.00 91.06 98 PHE A C 1
ATOM 825 O O . PHE A 1 98 ? 6.772 0.693 -6.080 1.00 91.06 98 PHE A O 1
ATOM 832 N N . GLY A 1 99 ? 7.426 0.689 -3.938 1.00 81.62 99 GLY A N 1
ATOM 833 C CA . GLY A 1 99 ? 8.124 -0.603 -3.878 1.00 81.62 99 GLY A CA 1
ATOM 834 C C . GLY A 1 99 ? 7.276 -1.868 -4.047 1.00 81.62 99 GLY A C 1
ATOM 835 O O . GLY A 1 99 ? 7.831 -2.959 -4.073 1.00 81.62 99 GLY A O 1
ATOM 836 N N . ASN A 1 100 ? 5.950 -1.760 -4.210 1.00 69.25 100 ASN A N 1
ATOM 837 C CA . ASN A 1 100 ? 5.041 -2.901 -4.448 1.00 69.25 100 ASN A CA 1
ATOM 838 C C . ASN A 1 100 ? 5.574 -3.839 -5.555 1.00 69.25 100 ASN A C 1
ATOM 840 O O . ASN A 1 100 ? 5.550 -3.448 -6.726 1.00 69.25 100 ASN A O 1
ATOM 844 N N . GLY A 1 101 ? 6.042 -5.041 -5.217 1.00 58.34 101 GLY A N 1
ATOM 845 C CA . GLY A 1 101 ? 6.701 -5.949 -6.164 1.00 58.34 101 GLY A CA 1
ATOM 846 C C . GLY A 1 101 ? 8.089 -5.500 -6.638 1.00 58.34 101 GLY A C 1
ATOM 847 O O . GLY A 1 101 ? 8.363 -5.547 -7.834 1.00 58.34 101 GLY A O 1
ATOM 848 N N . TRP A 1 102 ? 8.941 -5.004 -5.735 1.00 59.75 102 TRP A N 1
ATOM 849 C CA . TRP A 1 102 ? 10.389 -4.872 -5.967 1.00 59.75 102 TRP A CA 1
ATOM 850 C C . TRP A 1 102 ? 11.165 -6.012 -5.293 1.00 59.75 102 TRP A C 1
ATOM 852 O O . TRP A 1 102 ? 12.004 -6.602 -5.962 1.00 59.75 102 TRP A O 1
ATOM 862 N N . GLY A 1 103 ? 10.812 -6.360 -4.046 1.00 54.88 103 GLY A N 1
ATOM 863 C CA . GLY A 1 103 ? 11.247 -7.568 -3.337 1.00 54.88 103 GLY A CA 1
ATOM 864 C C . GLY A 1 103 ? 12.666 -7.516 -2.764 1.00 54.88 103 GLY A C 1
ATOM 865 O O . GLY A 1 103 ? 13.594 -7.055 -3.425 1.00 54.88 103 GLY A O 1
ATOM 866 N N . GLY A 1 104 ? 12.838 -8.027 -1.542 1.00 55.59 104 GLY A N 1
ATOM 867 C CA . GLY A 1 104 ? 14.146 -8.321 -0.945 1.00 55.59 104 GLY A CA 1
ATOM 868 C C . GLY A 1 104 ? 15.019 -7.089 -0.699 1.00 55.59 104 GLY A C 1
ATOM 869 O O . GLY A 1 104 ? 16.243 -7.178 -0.753 1.00 55.59 104 GLY A O 1
ATOM 870 N N . SER A 1 105 ? 14.406 -5.924 -0.484 1.00 57.44 105 SER A N 1
ATOM 871 C CA . SER A 1 105 ? 15.127 -4.670 -0.239 1.00 57.44 105 SER A CA 1
ATOM 872 C C . SER A 1 105 ? 15.316 -4.444 1.258 1.00 57.44 105 SER A C 1
ATOM 874 O O . SER A 1 105 ? 14.384 -4.636 2.031 1.00 57.44 105 SER A O 1
ATOM 876 N N . SER A 1 106 ? 16.469 -3.912 1.673 1.00 59.53 106 SER A N 1
ATOM 877 C CA . SER A 1 106 ? 16.702 -3.446 3.053 1.00 59.53 106 SER A CA 1
ATOM 878 C C . SER A 1 106 ? 15.809 -2.265 3.473 1.00 59.53 106 SER A C 1
ATOM 880 O O . SER A 1 106 ? 15.809 -1.870 4.635 1.00 59.53 106 SER A O 1
ATOM 882 N N . LEU A 1 107 ? 15.035 -1.708 2.534 1.00 61.12 107 LEU A N 1
ATOM 883 C CA . LEU A 1 107 ? 13.976 -0.729 2.788 1.00 61.12 107 LEU A CA 1
ATOM 884 C C . LEU A 1 107 ? 12.592 -1.379 3.031 1.00 61.12 107 LEU A C 1
ATOM 886 O O . LEU A 1 107 ? 11.628 -0.654 3.264 1.00 61.12 107 LEU A O 1
ATOM 890 N N . GLU A 1 108 ? 12.453 -2.710 2.951 1.00 62.25 108 GLU A N 1
ATOM 891 C CA . GLU A 1 108 ? 11.226 -3.427 3.344 1.00 62.25 108 GLU A CA 1
ATOM 892 C C . GLU A 1 108 ? 11.075 -3.479 4.879 1.00 62.25 108 GLU A C 1
ATOM 894 O O . GLU A 1 108 ? 12.028 -3.282 5.632 1.00 62.25 108 GLU A O 1
ATOM 899 N N . GLY A 1 109 ? 9.844 -3.691 5.357 1.00 66.88 109 GLY A N 1
ATOM 900 C CA . GLY A 1 109 ? 9.493 -3.698 6.782 1.00 66.88 109 GLY A CA 1
ATOM 901 C C . GLY A 1 109 ? 8.347 -2.739 7.116 1.00 66.88 109 GLY A C 1
ATOM 902 O O . GLY A 1 109 ? 7.617 -2.286 6.232 1.00 66.88 109 GLY A O 1
ATOM 903 N N . HIS A 1 110 ? 8.170 -2.429 8.404 1.00 70.62 110 HIS A N 1
ATOM 904 C CA . HIS A 1 110 ? 7.122 -1.513 8.860 1.00 70.62 110 HIS A CA 1
ATOM 905 C C . HIS A 1 110 ? 7.606 -0.052 8.901 1.00 70.62 110 HIS A C 1
ATOM 907 O O . HIS A 1 110 ? 8.713 0.230 9.360 1.00 70.62 110 HIS A O 1
ATOM 913 N N . ASP A 1 111 ? 6.772 0.863 8.403 1.00 81.81 111 ASP A N 1
ATOM 914 C CA . ASP A 1 111 ? 6.907 2.323 8.515 1.00 81.81 111 ASP A CA 1
ATOM 915 C C . ASP A 1 111 ? 5.536 2.982 8.273 1.00 81.81 111 ASP A C 1
ATOM 917 O O . ASP A 1 111 ? 5.294 3.657 7.270 1.00 81.81 111 ASP A O 1
ATOM 921 N N . ALA A 1 112 ? 4.561 2.698 9.143 1.00 87.88 112 ALA A N 1
ATOM 922 C CA . ALA A 1 112 ? 3.295 3.426 9.096 1.00 87.88 112 ALA A CA 1
ATOM 923 C C . ALA A 1 112 ? 3.475 4.891 9.508 1.00 87.88 112 ALA A C 1
ATOM 925 O O . ALA A 1 112 ? 2.801 5.743 8.942 1.00 87.88 112 ALA A O 1
ATOM 926 N N . CYS A 1 113 ? 4.368 5.199 10.456 1.00 92.25 113 CYS A N 1
ATOM 927 C CA . CYS A 1 113 ? 4.492 6.544 11.016 1.00 92.25 113 CYS A CA 1
ATOM 928 C C . CYS A 1 113 ? 4.847 7.593 9.949 1.00 92.25 113 CYS A C 1
ATOM 930 O O . CYS A 1 113 ? 4.114 8.571 9.790 1.00 92.25 113 CYS A O 1
ATOM 932 N N . SER A 1 114 ? 5.909 7.373 9.171 1.00 92.12 114 SER A N 1
ATOM 933 C CA . SER A 1 114 ? 6.398 8.358 8.195 1.00 92.12 114 SER A CA 1
ATOM 934 C C . SER A 1 114 ? 5.435 8.503 7.009 1.00 92.12 114 SER A C 1
ATOM 936 O O . SER A 1 114 ? 5.103 9.616 6.594 1.00 92.12 114 SER A O 1
ATOM 938 N N . VAL A 1 115 ? 4.868 7.383 6.542 1.00 93.69 115 VAL A N 1
ATOM 939 C CA . VAL A 1 115 ? 3.817 7.358 5.510 1.00 93.69 115 VAL A CA 1
ATOM 940 C C . VAL A 1 115 ? 2.551 8.094 5.974 1.00 93.69 115 VAL A C 1
ATOM 942 O O . VAL A 1 115 ? 1.987 8.876 5.208 1.00 93.69 115 VAL A O 1
ATOM 945 N N . LEU A 1 116 ? 2.107 7.893 7.220 1.00 95.94 116 LEU A N 1
ATOM 946 C CA . LEU A 1 116 ? 0.938 8.578 7.783 1.00 95.94 116 LEU A CA 1
ATOM 947 C C . LEU A 1 116 ? 1.190 10.073 7.994 1.00 95.94 116 LEU A C 1
ATOM 949 O O . LEU A 1 116 ? 0.333 10.866 7.610 1.00 95.94 116 LEU A O 1
ATOM 953 N N . LYS A 1 117 ? 2.357 10.472 8.527 1.00 95.88 117 LYS A N 1
ATOM 954 C CA . LYS A 1 117 ? 2.756 11.887 8.655 1.00 95.88 117 LYS A CA 1
ATOM 955 C C . LYS A 1 117 ? 2.729 12.579 7.290 1.00 95.88 117 LYS A C 1
ATOM 957 O O . LYS A 1 117 ? 2.102 13.627 7.150 1.00 95.88 117 LYS A O 1
ATOM 962 N N . PHE A 1 118 ? 3.313 11.963 6.257 1.00 95.75 118 PHE A N 1
ATOM 963 C CA . PHE A 1 118 ? 3.328 12.530 4.906 1.00 95.75 118 PHE A CA 1
ATOM 964 C C . PHE A 1 118 ? 1.920 12.700 4.307 1.00 95.75 118 PHE A C 1
ATOM 966 O O . PHE A 1 118 ? 1.583 13.772 3.803 1.00 95.75 118 PHE A O 1
ATOM 973 N N . VAL A 1 119 ? 1.070 11.667 4.378 1.00 96.38 119 VAL A N 1
ATOM 974 C CA . VAL A 1 119 ? -0.305 11.732 3.839 1.00 96.38 119 VAL A CA 1
ATOM 975 C C . VAL A 1 119 ? -1.185 12.668 4.690 1.00 96.38 119 VAL A C 1
ATOM 977 O O . VAL A 1 119 ? -2.014 13.392 4.141 1.00 96.38 119 VAL A O 1
ATOM 980 N N . GLY A 1 120 ? -0.973 12.735 6.007 1.00 96.56 120 GLY A N 1
ATOM 981 C CA . GLY A 1 120 ? -1.622 13.701 6.896 1.00 96.56 120 GLY A CA 1
ATOM 982 C C . GLY A 1 120 ? -1.308 15.146 6.501 1.00 96.56 120 GLY A C 1
ATOM 983 O O . GLY A 1 120 ? -2.229 15.935 6.286 1.00 96.56 120 GLY A O 1
ATOM 984 N N . THR A 1 121 ? -0.026 15.473 6.304 1.00 95.50 121 THR A N 1
ATOM 985 C CA . THR A 1 121 ? 0.415 16.790 5.810 1.00 95.50 121 THR A CA 1
ATOM 986 C C . THR A 1 121 ? -0.199 17.106 4.447 1.00 95.50 121 THR A C 1
ATOM 988 O O . THR A 1 121 ? -0.815 18.158 4.293 1.00 95.50 121 THR A O 1
ATOM 991 N N . PHE A 1 122 ? -0.144 16.169 3.494 1.00 95.19 122 PHE A N 1
ATOM 992 C CA . PHE A 1 122 ? -0.746 16.308 2.161 1.00 95.19 122 PHE A CA 1
ATOM 993 C C . PHE A 1 122 ? -2.231 16.728 2.202 1.00 95.19 122 PHE A C 1
ATOM 995 O O . PHE A 1 122 ? -2.672 17.531 1.370 1.00 95.19 122 PHE A O 1
ATOM 1002 N N . PHE A 1 123 ? -3.011 16.189 3.149 1.00 95.31 123 PHE A N 1
ATOM 1003 C CA . PHE A 1 123 ? -4.421 16.544 3.336 1.00 95.31 123 PHE A CA 1
ATOM 1004 C C . PHE A 1 123 ? -4.611 17.865 4.086 1.00 95.31 123 PHE A C 1
ATOM 1006 O O . PHE A 1 123 ? -5.485 18.647 3.703 1.00 95.31 123 PHE A O 1
ATOM 1013 N N . ASN A 1 124 ? -3.784 18.145 5.098 1.00 94.56 124 ASN A N 1
ATOM 1014 C CA . ASN A 1 124 ? -3.806 19.406 5.844 1.00 94.56 124 ASN A CA 1
ATOM 1015 C C . ASN A 1 124 ? -3.572 20.598 4.905 1.00 94.56 124 ASN A C 1
ATOM 1017 O O . ASN A 1 124 ? -4.310 21.578 4.888 1.00 94.56 124 ASN A O 1
ATOM 1021 N N . GLU A 1 125 ? -2.587 20.458 4.021 1.00 92.06 125 GLU A N 1
ATOM 1022 C CA . GLU A 1 125 ? -2.216 21.448 3.015 1.00 92.06 125 GLU A CA 1
ATOM 1023 C C . GLU A 1 125 ? -3.313 21.781 1.996 1.00 92.06 125 GLU A C 1
ATOM 1025 O O . GLU A 1 125 ? -3.215 22.820 1.338 1.00 92.06 125 GLU A O 1
ATOM 1030 N N . ARG A 1 126 ? -4.323 20.908 1.877 1.00 90.56 126 ARG A N 1
ATOM 1031 C CA . ARG A 1 126 ? -5.505 21.019 1.006 1.00 90.56 126 ARG A CA 1
ATOM 1032 C C . ARG A 1 126 ? -6.789 21.316 1.796 1.00 90.56 126 ARG A C 1
ATOM 1034 O O . ARG A 1 126 ? -7.880 21.067 1.291 1.00 90.56 126 ARG A O 1
ATOM 1041 N N . GLY A 1 127 ? -6.677 21.785 3.042 1.00 91.00 127 GLY A N 1
ATOM 1042 C CA . GLY A 1 127 ? -7.821 22.142 3.890 1.00 91.00 127 GLY A CA 1
ATOM 1043 C C . GLY A 1 127 ? -8.690 20.959 4.334 1.00 91.00 127 GLY A C 1
ATOM 1044 O O . GLY A 1 127 ? -9.787 21.160 4.844 1.00 91.00 127 GLY A O 1
ATOM 1045 N N . ARG A 1 128 ? -8.236 19.707 4.165 1.00 89.31 128 ARG A N 1
ATOM 1046 C CA . ARG A 1 128 ? -8.981 18.511 4.601 1.00 89.31 128 ARG A CA 1
ATOM 1047 C C . ARG A 1 128 ? -8.607 18.131 6.039 1.00 89.31 128 ARG A C 1
ATOM 1049 O O . ARG A 1 128 ? -8.206 16.998 6.307 1.00 89.31 128 ARG A O 1
ATOM 1056 N N . GLU A 1 129 ? -8.753 19.092 6.952 1.00 92.88 129 GLU A N 1
ATOM 1057 C CA . GLU A 1 129 ? -8.312 19.031 8.356 1.00 92.88 129 GLU A CA 1
ATOM 1058 C C . GLU A 1 129 ? -8.765 17.760 9.086 1.00 92.88 129 GLU A C 1
ATOM 1060 O O . GLU A 1 129 ? -7.958 17.122 9.753 1.00 92.88 129 GLU A O 1
ATOM 1065 N N . GLY A 1 130 ? -10.019 17.325 8.912 1.00 93.06 130 GLY A N 1
ATOM 1066 C CA . GLY A 1 130 ? -10.525 16.105 9.555 1.00 93.06 130 GLY A CA 1
ATOM 1067 C C . GLY A 1 130 ? -9.771 14.833 9.139 1.00 93.06 130 GLY A C 1
ATOM 1068 O O . GLY A 1 130 ? -9.415 14.022 9.989 1.00 93.06 130 GLY A O 1
ATOM 1069 N N . MET A 1 131 ? -9.460 14.685 7.846 1.00 95.00 131 MET A N 1
ATOM 1070 C CA . MET A 1 131 ? -8.664 13.559 7.338 1.00 95.00 131 MET A CA 1
ATOM 1071 C C . MET A 1 131 ? -7.204 13.669 7.794 1.00 95.00 131 MET A C 1
ATOM 1073 O O . MET A 1 131 ? -6.601 12.674 8.193 1.00 95.00 131 MET A O 1
ATOM 1077 N N . ALA A 1 132 ? -6.646 14.882 7.789 1.00 96.25 132 ALA A N 1
ATOM 1078 C CA . ALA A 1 132 ? -5.304 15.136 8.299 1.00 96.25 132 ALA A CA 1
ATOM 1079 C C . ALA A 1 132 ? -5.173 14.773 9.787 1.00 96.25 132 ALA A C 1
ATOM 1081 O O . ALA A 1 132 ? -4.231 14.079 10.159 1.00 96.25 132 ALA A O 1
ATOM 1082 N N . ALA A 1 133 ? -6.139 15.172 10.618 1.00 95.88 133 ALA A N 1
ATOM 1083 C CA . ALA A 1 133 ? -6.169 14.882 12.047 1.00 95.88 133 ALA A CA 1
ATOM 1084 C C . ALA A 1 133 ? -6.221 13.372 12.324 1.00 95.88 133 ALA A C 1
ATOM 1086 O O . ALA A 1 133 ? -5.407 12.878 13.100 1.00 95.88 133 ALA A O 1
ATOM 1087 N N . THR A 1 134 ? -7.096 12.618 11.644 1.00 96.50 134 THR A N 1
ATOM 1088 C CA . THR A 1 134 ? -7.152 11.149 11.774 1.00 96.50 134 THR A CA 1
ATOM 1089 C C . THR A 1 134 ? -5.823 10.485 11.396 1.00 96.50 134 THR A C 1
ATOM 1091 O O . THR A 1 134 ? -5.368 9.581 12.095 1.00 96.50 134 THR A O 1
ATOM 1094 N N . LEU A 1 135 ? -5.162 10.942 10.328 1.00 97.25 135 LEU A N 1
ATOM 1095 C CA . LEU A 1 135 ? -3.875 10.390 9.885 1.00 97.25 135 LEU A CA 1
ATOM 1096 C C . LEU A 1 135 ? -2.711 10.770 10.816 1.00 97.25 135 LEU A C 1
ATOM 1098 O O . LEU A 1 135 ? -1.853 9.933 11.084 1.00 97.25 135 LEU A O 1
ATOM 1102 N N . MET A 1 136 ? -2.695 11.991 11.356 1.00 96.94 136 MET A N 1
ATOM 1103 C CA . MET A 1 136 ? -1.693 12.427 12.338 1.00 96.94 136 MET A CA 1
ATOM 1104 C C . MET A 1 136 ? -1.881 11.742 13.700 1.00 96.94 136 MET A C 1
ATOM 1106 O O . MET A 1 136 ? -0.898 11.350 14.328 1.00 96.94 136 MET A O 1
ATOM 1110 N N . GLN A 1 137 ? -3.125 11.519 14.136 1.00 96.31 137 GLN A N 1
ATOM 1111 C CA . GLN A 1 137 ? -3.427 10.738 15.339 1.00 96.31 137 GLN A CA 1
ATOM 1112 C C . GLN A 1 137 ? -2.950 9.288 15.170 1.00 96.31 137 GLN A C 1
ATOM 1114 O O . GLN A 1 137 ? -2.196 8.798 16.012 1.00 96.31 137 GLN A O 1
ATOM 1119 N N . ALA A 1 138 ? -3.278 8.652 14.040 1.00 96.38 138 ALA A N 1
ATOM 1120 C CA . ALA A 1 138 ? -2.776 7.330 13.660 1.00 96.38 138 ALA A CA 1
ATOM 1121 C C . ALA A 1 138 ? -1.237 7.268 13.639 1.00 96.38 138 ALA A C 1
ATOM 1123 O O . ALA A 1 138 ? -0.646 6.303 14.129 1.00 96.38 138 ALA A O 1
ATOM 1124 N N . ALA A 1 139 ? -0.572 8.309 13.122 1.00 95.38 139 ALA A N 1
ATOM 1125 C CA . ALA A 1 139 ? 0.885 8.398 13.146 1.00 95.38 139 ALA A CA 1
ATOM 1126 C C . ALA A 1 139 ? 1.418 8.448 14.582 1.00 95.38 139 ALA A C 1
ATOM 1128 O O . ALA A 1 139 ? 2.348 7.719 14.902 1.00 95.38 139 ALA A O 1
ATOM 1129 N N . SER A 1 140 ? 0.797 9.240 15.463 1.00 95.31 140 SER A N 1
ATOM 1130 C CA . SER A 1 140 ? 1.198 9.386 16.871 1.00 95.31 140 SER A CA 1
ATOM 1131 C C . SER A 1 140 ? 1.052 8.107 17.714 1.00 95.31 140 SER A C 1
ATOM 1133 O O . SER A 1 140 ? 1.639 8.018 18.798 1.00 95.31 140 SER A O 1
ATOM 1135 N N . ILE A 1 141 ? 0.280 7.124 17.234 1.00 93.25 141 ILE A N 1
ATOM 1136 C CA . ILE A 1 141 ? 0.187 5.780 17.818 1.00 93.25 141 ILE A CA 1
ATOM 1137 C C . ILE A 1 141 ? 1.379 4.925 17.355 1.00 93.25 141 ILE A C 1
ATOM 1139 O O . ILE A 1 141 ? 2.066 4.338 18.189 1.00 93.25 141 ILE A O 1
ATOM 1143 N N . ALA A 1 142 ? 1.681 4.915 16.049 1.00 90.88 142 ALA A N 1
ATOM 1144 C CA . ALA A 1 142 ? 2.851 4.215 15.504 1.00 90.88 142 ALA A CA 1
ATOM 1145 C C . ALA A 1 142 ? 4.181 4.770 16.058 1.00 90.88 142 ALA A C 1
ATOM 1147 O O . ALA A 1 142 ? 5.089 4.008 16.380 1.00 90.88 142 ALA A O 1
ATOM 1148 N N . ASP A 1 143 ? 4.277 6.094 16.210 1.00 89.62 143 ASP A N 1
ATOM 1149 C CA . ASP A 1 143 ? 5.420 6.811 16.798 1.00 89.62 143 ASP A CA 1
ATOM 1150 C C . ASP A 1 143 ? 5.673 6.382 18.256 1.00 89.62 143 ASP A C 1
ATOM 1152 O O . ASP A 1 143 ? 6.812 6.187 18.675 1.00 89.62 143 ASP A O 1
ATOM 1156 N N . ALA A 1 144 ? 4.593 6.147 19.011 1.00 86.25 144 ALA A N 1
ATOM 1157 C CA . ALA A 1 144 ? 4.615 5.728 20.412 1.00 86.25 144 ALA A CA 1
ATOM 1158 C C . ALA A 1 144 ? 4.789 4.209 20.618 1.00 86.25 144 ALA A C 1
ATOM 1160 O O . ALA A 1 144 ? 4.519 3.711 21.709 1.00 86.25 144 ALA A O 1
ATOM 1161 N N . LYS A 1 145 ? 5.227 3.465 19.589 1.00 83.81 145 LYS A N 1
ATOM 1162 C CA . LYS A 1 145 ? 5.552 2.024 19.660 1.00 83.81 145 LYS A CA 1
ATOM 1163 C C . LYS A 1 145 ? 4.485 1.175 20.370 1.00 83.81 145 LYS A C 1
ATOM 1165 O O . LYS A 1 145 ? 4.808 0.295 21.172 1.00 83.81 145 LYS A O 1
ATOM 1170 N N . TRP A 1 146 ? 3.218 1.426 20.049 1.00 82.62 146 TRP A N 1
ATOM 1171 C CA . TRP A 1 146 ? 2.098 0.602 20.511 1.00 82.62 146 TRP A CA 1
ATOM 1172 C C . TRP A 1 146 ? 1.820 0.617 22.018 1.00 82.62 146 TRP A C 1
ATOM 1174 O O . TRP A 1 146 ? 1.211 -0.322 22.514 1.00 82.62 146 TRP A O 1
ATOM 1184 N N . ASP A 1 147 ? 2.214 1.682 22.726 1.00 93.62 147 ASP A N 1
ATOM 1185 C CA . ASP A 1 147 ? 1.843 1.934 24.128 1.00 93.62 147 ASP A CA 1
ATOM 1186 C C . ASP A 1 147 ? 0.348 1.612 24.406 1.00 93.62 147 ASP A C 1
ATOM 1188 O O . ASP A 1 147 ? -0.537 2.333 23.920 1.00 93.62 147 ASP A O 1
ATOM 1192 N N . PRO A 1 148 ? 0.049 0.541 25.176 1.00 95.38 148 PRO A N 1
ATOM 1193 C CA . PRO A 1 148 ? -1.319 0.100 25.427 1.00 95.38 148 PRO A CA 1
ATOM 1194 C C . PRO A 1 148 ? -2.135 1.085 26.263 1.00 95.38 148 PRO A C 1
ATOM 1196 O O . PRO A 1 148 ? -3.348 1.147 26.085 1.00 95.38 148 PRO A O 1
ATOM 1199 N N . GLU A 1 149 ? -1.509 1.853 27.156 1.00 95.75 149 GLU A N 1
ATOM 1200 C CA . GLU A 1 149 ? -2.203 2.791 28.050 1.00 95.75 149 GLU A CA 1
ATOM 1201 C C . GLU A 1 149 ? -2.565 4.071 27.287 1.00 95.75 149 GLU A C 1
ATOM 1203 O O . GLU A 1 149 ? -3.711 4.530 27.326 1.00 95.75 149 GLU A O 1
ATOM 1208 N N . LYS A 1 150 ? -1.640 4.576 26.460 1.00 95.44 150 LYS A N 1
ATOM 1209 C CA . LYS A 1 150 ? -1.937 5.654 25.504 1.00 95.44 150 LYS A CA 1
ATOM 1210 C C . LYS A 1 150 ? -3.019 5.241 24.500 1.00 95.44 150 LYS A C 1
ATOM 1212 O O . LYS A 1 150 ? -3.910 6.037 24.198 1.00 95.44 150 LYS A O 1
ATOM 1217 N N . LEU A 1 151 ? -2.969 4.010 23.981 1.00 95.44 151 LEU A N 1
ATOM 1218 C CA . LEU A 1 151 ? -3.979 3.509 23.046 1.00 95.44 151 LEU A CA 1
ATOM 1219 C C . LEU A 1 151 ? -5.345 3.314 23.725 1.00 95.44 151 LEU A C 1
ATOM 1221 O O . LEU A 1 151 ? -6.364 3.662 23.128 1.00 95.44 151 LEU A O 1
ATOM 1225 N N . GLN A 1 152 ? -5.373 2.851 24.979 1.00 97.50 152 GLN A N 1
ATOM 1226 C CA . GLN A 1 152 ? -6.587 2.775 25.796 1.00 97.50 152 GLN A CA 1
ATOM 1227 C C . GLN A 1 152 ? -7.243 4.157 25.912 1.00 97.50 152 GLN A C 1
ATOM 1229 O O . GLN A 1 152 ? -8.409 4.303 25.546 1.00 97.50 152 GLN A O 1
ATOM 1234 N N . HIS A 1 153 ? -6.484 5.180 26.326 1.00 97.25 153 HIS A N 1
ATOM 1235 C CA . HIS A 1 153 ? -6.976 6.556 26.443 1.00 97.25 153 HIS A CA 1
ATOM 1236 C C . HIS A 1 153 ? -7.531 7.096 25.116 1.00 97.25 153 HIS A C 1
ATOM 1238 O O . HIS A 1 153 ? -8.610 7.682 25.091 1.00 97.25 153 HIS A O 1
ATOM 1244 N N . LEU A 1 154 ? -6.832 6.884 23.994 1.00 96.75 154 LEU A N 1
ATOM 1245 C CA . LEU A 1 154 ? -7.290 7.341 22.673 1.00 96.75 154 LEU A CA 1
ATOM 1246 C C . LEU A 1 154 ? -8.592 6.651 22.230 1.00 96.75 154 LEU A C 1
ATOM 1248 O O . LEU A 1 154 ? -9.446 7.286 21.609 1.00 96.75 154 LEU A O 1
ATOM 1252 N N . ILE A 1 155 ? -8.781 5.373 22.574 1.00 97.25 155 ILE A N 1
ATOM 1253 C CA . ILE A 1 155 ? -10.052 4.667 22.360 1.00 97.25 155 ILE A CA 1
ATOM 1254 C C . ILE A 1 155 ? -11.143 5.271 23.256 1.00 97.25 155 ILE A C 1
ATOM 1256 O O . ILE A 1 155 ? -12.243 5.544 22.772 1.00 97.25 155 ILE A O 1
ATOM 1260 N N . GLU A 1 156 ? -10.860 5.532 24.536 1.00 97.88 156 GLU A N 1
ATOM 1261 C CA . GLU A 1 156 ? -11.820 6.161 25.452 1.00 97.88 156 GLU A CA 1
ATOM 1262 C C . GLU A 1 156 ? -12.253 7.560 24.989 1.00 97.88 156 GLU A C 1
ATOM 1264 O O . GLU A 1 156 ? -13.451 7.850 24.987 1.00 97.88 156 GLU A O 1
ATOM 1269 N N . GLU A 1 157 ? -11.311 8.394 24.545 1.00 97.19 157 GLU A N 1
ATOM 1270 C CA . GLU A 1 157 ? -11.565 9.711 23.953 1.00 97.19 157 GLU A CA 1
ATOM 1271 C C . GLU A 1 157 ? -12.417 9.595 22.679 1.00 97.19 157 GLU A C 1
ATOM 1273 O O . GLU A 1 157 ? -13.378 10.348 22.498 1.00 97.19 157 GLU A O 1
ATOM 1278 N N . GLY A 1 158 ? -12.127 8.614 21.815 1.00 96.31 158 GLY A N 1
ATOM 1279 C CA . GLY A 1 158 ? -12.938 8.306 20.636 1.00 96.31 158 GLY A CA 1
ATOM 1280 C C . GLY A 1 158 ? -14.394 8.010 21.004 1.00 96.31 158 GLY A C 1
ATOM 1281 O O . GLY A 1 158 ? -15.309 8.623 20.452 1.00 96.31 158 GLY A O 1
ATOM 1282 N N . PHE A 1 159 ? -14.622 7.148 22.003 1.00 97.69 159 PHE A N 1
ATOM 1283 C CA . PHE A 1 159 ? -15.959 6.855 22.537 1.00 97.69 159 PHE A CA 1
ATOM 1284 C C . PHE A 1 159 ? -16.656 8.098 23.121 1.00 97.69 159 PHE A C 1
ATOM 1286 O O . PHE A 1 159 ? -17.818 8.348 22.795 1.00 97.69 159 PHE A O 1
ATOM 1293 N N . GLN A 1 160 ? -15.961 8.906 23.932 1.00 97.44 160 GLN A N 1
ATOM 1294 C CA . GLN A 1 160 ? -16.512 10.137 24.523 1.00 97.44 160 GLN A CA 1
ATOM 1295 C C . GLN A 1 160 ? -16.906 11.170 23.452 1.00 97.44 160 GLN A C 1
ATOM 1297 O O . GLN A 1 160 ? -17.993 11.746 23.497 1.00 97.44 160 GLN A O 1
ATOM 1302 N N . THR A 1 161 ? -16.033 11.390 22.466 1.00 96.19 161 THR A N 1
ATOM 1303 C CA . THR A 1 161 ? -16.216 12.386 21.395 1.00 96.19 161 THR A CA 1
ATOM 1304 C C . THR A 1 161 ? -17.045 11.877 20.212 1.00 96.19 161 THR A C 1
ATOM 1306 O O . THR A 1 161 ? -17.396 12.662 19.330 1.00 96.19 161 THR A O 1
ATOM 1309 N N . LYS A 1 162 ? -17.364 10.574 20.184 1.00 96.56 162 LYS A N 1
ATOM 1310 C CA . LYS A 1 162 ? -18.000 9.843 19.070 1.00 96.56 162 LYS A CA 1
ATOM 1311 C C . LYS A 1 162 ? -17.230 9.965 17.747 1.00 96.56 162 LYS A C 1
ATOM 1313 O O . LYS A 1 162 ? -17.823 9.920 16.667 1.00 96.56 162 LYS A O 1
ATOM 1318 N N . LYS A 1 163 ? -15.905 10.118 17.829 1.00 95.75 163 LYS A N 1
ATOM 1319 C CA . LYS A 1 163 ? -14.997 10.192 16.678 1.00 95.75 163 LYS A CA 1
ATOM 1320 C C . LYS A 1 163 ? -14.370 8.821 16.406 1.00 95.75 163 LYS A C 1
ATOM 1322 O O . LYS A 1 163 ? -13.897 8.183 17.346 1.00 95.75 163 LYS A O 1
ATOM 1327 N N . PRO A 1 164 ? -14.323 8.371 15.142 1.00 96.62 164 PRO A N 1
ATOM 1328 C CA . PRO A 1 164 ? -13.566 7.185 14.775 1.00 96.62 164 PRO A CA 1
ATOM 1329 C C . PRO A 1 164 ? -12.059 7.356 14.965 1.00 96.62 164 PRO A C 1
ATOM 1331 O O . PRO A 1 164 ? -11.501 8.402 14.630 1.00 96.62 164 PRO A O 1
ATOM 1334 N N . LEU A 1 165 ? -11.408 6.300 15.451 1.00 97.44 165 LEU A N 1
ATOM 1335 C CA . LEU A 1 165 ? -9.965 6.231 15.664 1.00 97.44 165 LEU A CA 1
ATOM 1336 C C . LEU A 1 165 ? -9.338 5.304 14.618 1.00 97.44 165 LEU A C 1
ATOM 1338 O O . LEU A 1 165 ? -9.701 4.129 14.541 1.00 97.44 165 LEU A O 1
ATOM 1342 N N . LEU A 1 166 ? -8.387 5.821 13.833 1.00 98.00 166 LEU A N 1
ATOM 1343 C CA . LEU A 1 166 ? -7.561 5.008 12.941 1.00 98.00 166 LEU A CA 1
ATOM 1344 C C . LEU A 1 166 ? -6.295 4.567 13.679 1.00 98.00 166 LEU A C 1
ATOM 1346 O O . LEU A 1 166 ? -5.524 5.386 14.173 1.00 98.00 166 LEU A O 1
ATOM 1350 N N . ILE A 1 167 ? -6.081 3.262 13.709 1.00 96.12 167 ILE A N 1
ATOM 1351 C CA . ILE A 1 167 ? -5.011 2.578 14.419 1.00 96.12 167 ILE A CA 1
ATOM 1352 C C . ILE A 1 167 ? -4.243 1.779 13.346 1.00 96.12 167 ILE A C 1
ATOM 1354 O O . ILE A 1 167 ? -4.844 0.907 12.719 1.00 96.12 167 ILE A O 1
ATOM 1358 N N . PRO A 1 168 ? -2.960 2.054 13.038 1.00 94.50 168 PRO A N 1
ATOM 1359 C CA . PRO A 1 168 ? -2.142 1.095 12.280 1.00 94.50 168 PRO A CA 1
ATOM 1360 C C . PRO A 1 168 ? -2.060 -0.259 13.019 1.00 94.50 168 PRO A C 1
ATOM 1362 O O . PRO A 1 168 ? -2.487 -0.352 14.157 1.00 94.50 168 PRO A O 1
ATOM 1365 N N . THR A 1 169 ? -1.607 -1.336 12.386 1.00 92.50 169 THR A N 1
ATOM 1366 C CA . THR A 1 169 ? -1.300 -2.644 13.021 1.00 92.50 169 THR A CA 1
ATOM 1367 C C . THR A 1 169 ? -0.883 -3.606 11.897 1.00 92.50 169 THR A C 1
ATOM 1369 O O . THR A 1 169 ? -0.616 -3.171 10.775 1.00 92.50 169 THR A O 1
ATOM 1372 N N . GLY A 1 170 ? -0.845 -4.909 12.144 1.00 91.06 170 GLY A N 1
ATOM 1373 C CA . GLY A 1 170 ? -0.118 -5.858 11.330 1.00 91.06 170 GLY A CA 1
ATOM 1374 C C . GLY A 1 170 ? 0.447 -6.975 12.189 1.00 91.06 170 GLY A C 1
ATOM 1375 O O . GLY A 1 170 ? -0.043 -7.248 13.285 1.00 91.06 170 GLY A O 1
ATOM 1376 N N . TRP A 1 171 ? 1.477 -7.625 11.665 1.00 90.19 171 TRP A N 1
ATOM 1377 C CA . TRP A 1 171 ? 2.315 -8.534 12.427 1.00 90.19 171 TRP A CA 1
ATOM 1378 C C . TRP A 1 171 ? 3.771 -8.388 11.990 1.00 90.19 171 TRP A C 1
ATOM 1380 O O . TRP A 1 171 ? 4.081 -8.288 10.798 1.00 90.19 171 TRP A O 1
ATOM 1390 N N . ILE A 1 172 ? 4.679 -8.403 12.957 1.00 85.88 172 ILE A N 1
ATOM 1391 C CA . ILE A 1 172 ? 6.108 -8.563 12.721 1.00 85.88 172 ILE A CA 1
ATOM 1392 C C . ILE A 1 172 ? 6.406 -10.039 12.417 1.00 85.88 172 ILE A C 1
ATOM 1394 O O . ILE A 1 172 ? 5.704 -10.936 12.878 1.00 85.88 172 ILE A O 1
ATOM 1398 N N . GLY A 1 173 ? 7.418 -10.300 11.592 1.00 75.81 173 GLY A N 1
ATOM 1399 C CA . GLY A 1 173 ? 7.732 -11.651 11.135 1.00 75.81 173 GLY A CA 1
ATOM 1400 C C . GLY A 1 173 ? 8.467 -11.651 9.802 1.00 75.81 173 GLY A C 1
ATOM 1401 O O . GLY A 1 173 ? 9.013 -10.631 9.375 1.00 75.81 173 GLY A O 1
ATOM 1402 N N . ASP A 1 174 ? 8.459 -12.803 9.138 1.00 71.69 174 ASP A N 1
ATOM 1403 C CA . ASP A 1 174 ? 9.185 -13.055 7.893 1.00 71.69 174 ASP A CA 1
ATOM 1404 C C . ASP A 1 174 ? 8.348 -13.991 6.991 1.00 71.69 174 ASP A C 1
ATOM 1406 O O . ASP A 1 174 ? 8.459 -15.212 7.115 1.00 71.69 174 ASP A O 1
ATOM 1410 N N . PRO A 1 175 ? 7.429 -13.461 6.153 1.00 72.88 175 PRO A N 1
ATOM 1411 C CA . PRO A 1 175 ? 7.150 -12.044 5.912 1.00 72.88 175 PRO A CA 1
ATOM 1412 C C . PRO A 1 175 ? 6.229 -11.398 6.966 1.00 72.88 175 PRO A C 1
ATOM 1414 O O . PRO A 1 175 ? 5.102 -11.841 7.206 1.00 72.88 175 PRO A O 1
ATOM 1417 N N . GLY A 1 176 ? 6.680 -10.277 7.533 1.00 81.81 176 GLY A N 1
ATOM 1418 C CA . GLY A 1 176 ? 5.830 -9.356 8.291 1.00 81.81 176 GLY A CA 1
ATOM 1419 C C . GLY A 1 176 ? 4.860 -8.588 7.384 1.00 81.81 176 GLY A C 1
ATOM 1420 O O . GLY A 1 176 ? 5.074 -8.459 6.176 1.00 81.81 176 GLY A O 1
ATOM 1421 N N . HIS A 1 177 ? 3.779 -8.064 7.959 1.00 88.94 177 HIS A N 1
ATOM 1422 C CA . HIS A 1 177 ? 2.685 -7.430 7.219 1.00 88.94 177 HIS A CA 1
ATOM 1423 C C . HIS A 1 177 ? 2.085 -6.245 7.984 1.00 88.94 177 HIS A C 1
ATOM 1425 O O . HIS A 1 177 ? 2.143 -6.208 9.204 1.00 88.94 177 HIS A O 1
ATOM 1431 N N . ALA A 1 178 ? 1.478 -5.293 7.269 1.00 90.25 178 ALA A N 1
ATOM 1432 C CA . ALA A 1 178 ? 0.939 -4.043 7.797 1.00 90.25 178 ALA A CA 1
ATOM 1433 C C . ALA A 1 178 ? -0.465 -3.741 7.236 1.00 90.25 178 ALA A C 1
ATOM 1435 O O . ALA A 1 178 ? -0.731 -3.808 6.027 1.00 90.25 178 ALA A O 1
ATOM 1436 N N . MET A 1 179 ? -1.365 -3.371 8.137 1.00 93.94 179 MET A N 1
ATOM 1437 C CA . MET A 1 179 ? -2.783 -3.095 7.929 1.00 93.94 179 MET A CA 1
ATOM 1438 C C . MET A 1 179 ? -3.254 -1.932 8.823 1.00 93.94 179 MET A C 1
ATOM 1440 O O . MET A 1 179 ? -2.446 -1.280 9.482 1.00 93.94 179 MET A O 1
ATOM 1444 N N . TYR A 1 180 ? -4.554 -1.632 8.820 1.00 96.38 180 TYR A N 1
ATOM 1445 C CA . TYR A 1 180 ? -5.138 -0.632 9.721 1.00 96.38 180 TYR A CA 1
ATOM 1446 C C . TYR A 1 180 ? -6.459 -1.119 10.308 1.00 96.38 180 TYR A C 1
ATOM 1448 O O . TYR A 1 180 ? -7.262 -1.742 9.614 1.00 96.38 180 TYR A O 1
ATOM 1456 N N . LEU A 1 181 ? -6.701 -0.769 11.565 1.00 97.50 181 LEU A N 1
ATOM 1457 C CA . LEU A 1 181 ? -7.972 -0.889 12.258 1.00 97.50 181 LEU A CA 1
ATOM 1458 C C . LEU A 1 181 ? -8.636 0.491 12.368 1.00 97.50 181 LEU A C 1
ATOM 1460 O O . LEU A 1 181 ? -7.998 1.459 12.766 1.00 97.50 181 LEU A O 1
ATOM 1464 N N . GLU A 1 182 ? -9.921 0.598 12.040 1.00 98.25 182 GLU A N 1
ATOM 1465 C CA . GLU A 1 182 ? -10.741 1.789 12.314 1.00 98.25 182 GLU A CA 1
ATOM 1466 C C . GLU A 1 182 ? -11.793 1.422 13.363 1.00 98.25 182 GLU A C 1
ATOM 1468 O O . GLU A 1 182 ? -12.683 0.618 13.084 1.00 98.25 182 GLU A O 1
ATOM 1473 N N . VAL A 1 183 ? -11.689 1.992 14.566 1.00 98.31 183 VAL A N 1
ATOM 1474 C CA . VAL A 1 183 ? -12.707 1.874 15.622 1.00 98.31 183 VAL A CA 1
ATOM 1475 C C . VAL A 1 183 ? -13.737 2.978 15.415 1.00 98.31 183 VAL A C 1
ATOM 1477 O O . VAL A 1 183 ? -13.379 4.149 15.406 1.00 98.31 183 VAL A O 1
ATOM 1480 N N . ILE A 1 184 ? -15.012 2.619 15.265 1.00 98.06 184 ILE A N 1
ATOM 1481 C CA . ILE A 1 184 ? -16.133 3.528 14.989 1.00 98.06 184 ILE A CA 1
ATOM 1482 C C . ILE A 1 184 ? -17.145 3.412 16.139 1.00 98.06 184 ILE A C 1
ATOM 1484 O O . ILE A 1 184 ? -17.902 2.439 16.165 1.00 98.06 184 ILE A O 1
ATOM 1488 N N . PRO A 1 185 ? -17.181 4.364 17.089 1.00 97.94 185 PRO A N 1
ATOM 1489 C CA . PRO A 1 185 ? -18.124 4.332 18.207 1.00 97.94 185 PRO A CA 1
ATOM 1490 C C . PRO A 1 185 ? -19.591 4.443 17.760 1.00 97.94 185 PRO A C 1
ATOM 1492 O O . PRO A 1 185 ? -19.967 5.341 17.006 1.00 97.94 185 PRO A O 1
ATOM 1495 N N . GLU A 1 186 ? -20.435 3.548 18.272 1.00 96.81 186 GLU A N 1
ATOM 1496 C CA . GLU A 1 186 ? -21.872 3.422 17.977 1.00 96.81 186 GLU A CA 1
ATOM 1497 C C . GLU A 1 186 ? -22.718 3.406 19.277 1.00 96.81 186 GLU A C 1
ATOM 1499 O O . GLU A 1 186 ? -23.815 2.854 19.318 1.00 96.81 186 GLU A O 1
ATOM 1504 N N . GLY A 1 187 ? -22.215 4.031 20.349 1.00 95.00 187 GLY A N 1
ATOM 1505 C CA . GLY A 1 187 ? -22.784 4.006 21.704 1.00 95.00 187 GLY A CA 1
ATOM 1506 C C . GLY A 1 187 ? -21.739 3.493 22.695 1.00 95.00 187 GLY A C 1
ATOM 1507 O O . GLY A 1 187 ? -20.574 3.857 22.576 1.00 95.00 187 GLY A O 1
ATOM 1508 N N . ASP A 1 188 ? -22.132 2.604 23.610 1.00 95.81 188 ASP A N 1
ATOM 1509 C CA . ASP A 1 188 ? -21.200 1.810 24.437 1.00 95.81 188 ASP A CA 1
ATOM 1510 C C . ASP A 1 188 ? -20.585 0.616 23.673 1.00 95.81 188 ASP A C 1
ATOM 1512 O O . ASP A 1 188 ? -19.788 -0.156 24.214 1.00 95.81 188 ASP A O 1
ATOM 1516 N N . GLU A 1 189 ? -20.943 0.464 22.397 1.00 98.06 189 GLU A N 1
ATOM 1517 C CA . GLU A 1 189 ? -20.368 -0.484 21.444 1.00 98.06 189 GLU A CA 1
ATOM 1518 C C . GLU A 1 189 ? -19.720 0.260 20.272 1.00 98.06 189 GLU A C 1
ATOM 1520 O O . GLU A 1 189 ? -20.001 1.435 20.033 1.00 98.06 189 GLU A O 1
ATOM 1525 N N . ALA A 1 190 ? -18.881 -0.433 19.508 1.00 98.31 190 ALA A N 1
ATOM 1526 C CA . ALA A 1 190 ? -18.302 0.061 18.269 1.00 98.31 190 ALA A CA 1
ATOM 1527 C C . ALA A 1 190 ? -18.413 -0.957 17.125 1.00 98.31 190 ALA A C 1
ATOM 1529 O O . ALA A 1 190 ? -18.524 -2.175 17.328 1.00 98.31 190 ALA A O 1
ATOM 1530 N N . THR A 1 191 ? -18.307 -0.428 15.908 1.00 98.31 191 THR A N 1
ATOM 1531 C CA . THR A 1 191 ? -17.895 -1.174 14.721 1.00 98.31 191 THR A CA 1
ATOM 1532 C C . THR A 1 191 ? -16.379 -1.037 14.552 1.00 98.31 191 THR A C 1
ATOM 1534 O O . THR A 1 191 ? -15.862 0.074 14.524 1.00 98.31 191 THR A O 1
ATOM 1537 N N . LEU A 1 192 ? -15.669 -2.149 14.382 1.00 98.25 192 LEU A N 1
ATOM 1538 C CA . LEU A 1 192 ? -14.262 -2.194 13.982 1.00 98.25 192 LEU A CA 1
ATOM 1539 C C . LEU A 1 192 ? -14.175 -2.521 12.484 1.00 98.25 192 LEU A C 1
ATOM 1541 O O . LEU A 1 192 ? -14.836 -3.453 12.024 1.00 98.25 192 LEU A O 1
ATOM 1545 N N . ARG A 1 193 ? -13.348 -1.809 11.714 1.00 98.12 193 ARG A N 1
ATOM 1546 C CA . ARG A 1 193 ? -12.986 -2.210 10.341 1.00 98.12 193 ARG A CA 1
ATOM 1547 C C . ARG A 1 193 ? -11.530 -2.600 10.238 1.00 98.12 193 ARG A C 1
ATOM 1549 O O . ARG A 1 193 ? -10.687 -1.897 10.777 1.00 98.12 193 ARG A O 1
ATOM 1556 N N . ILE A 1 194 ? -11.247 -3.655 9.480 1.00 97.56 194 ILE A N 1
ATOM 1557 C CA . ILE A 1 194 ? -9.891 -4.134 9.201 1.00 97.56 194 ILE A CA 1
ATOM 1558 C C . ILE A 1 194 ? -9.558 -3.855 7.737 1.00 97.56 194 ILE A C 1
ATOM 1560 O O . ILE A 1 194 ? -10.106 -4.497 6.843 1.00 97.56 194 ILE A O 1
ATOM 1564 N N . TYR A 1 195 ? -8.686 -2.877 7.495 1.00 97.31 195 TYR A N 1
ATOM 1565 C CA . TYR A 1 195 ? -8.233 -2.450 6.174 1.00 97.31 195 TYR A CA 1
ATOM 1566 C C . TYR A 1 195 ? -6.950 -3.172 5.785 1.00 97.31 195 TYR A C 1
ATOM 1568 O O . TYR A 1 195 ? -5.873 -2.874 6.301 1.00 97.31 195 TYR A O 1
ATOM 1576 N N . ASN A 1 196 ? -7.064 -4.099 4.842 1.00 94.94 196 ASN A N 1
ATOM 1577 C CA . ASN A 1 196 ? -5.982 -4.976 4.416 1.00 94.94 196 ASN A CA 1
ATOM 1578 C C . ASN A 1 196 ? -6.117 -5.285 2.919 1.00 94.94 196 ASN A C 1
ATOM 1580 O O . ASN A 1 196 ? -7.225 -5.473 2.423 1.00 94.94 196 ASN A O 1
ATOM 1584 N N . LEU A 1 197 ? -4.991 -5.344 2.202 1.00 93.19 197 LEU A N 1
ATOM 1585 C CA . LEU A 1 197 ? -4.929 -5.790 0.802 1.00 93.19 197 LEU A CA 1
ATOM 1586 C C . LEU A 1 197 ? -3.790 -6.791 0.512 1.00 93.19 197 LEU A C 1
ATOM 1588 O O . LEU A 1 197 ? -3.577 -7.097 -0.657 1.00 93.19 197 LEU A O 1
ATOM 1592 N N . GLY A 1 198 ? -3.070 -7.296 1.524 1.00 91.06 198 GLY A N 1
ATOM 1593 C CA . GLY A 1 198 ? -1.964 -8.258 1.363 1.00 91.06 198 GLY A CA 1
ATOM 1594 C C . GLY A 1 198 ? -2.241 -9.621 2.008 1.00 91.06 198 GLY A C 1
ATOM 1595 O O . GLY A 1 198 ? -3.168 -10.319 1.600 1.00 91.06 198 GLY A O 1
ATOM 1596 N N . GLY A 1 199 ? -1.429 -10.017 2.996 1.00 88.06 199 GLY A N 1
ATOM 1597 C CA . GLY A 1 199 ? -1.525 -11.330 3.646 1.00 88.06 199 GLY A CA 1
ATOM 1598 C C . GLY A 1 199 ? -2.909 -11.620 4.246 1.00 88.06 199 GLY A C 1
ATOM 1599 O O . GLY A 1 199 ? -3.524 -10.745 4.858 1.00 88.06 199 GLY A O 1
ATOM 1600 N N . GLY A 1 200 ? -3.407 -12.846 4.053 1.00 88.00 200 GLY A N 1
ATOM 1601 C CA . GLY A 1 200 ? -4.707 -13.319 4.557 1.00 88.00 200 GLY A CA 1
ATOM 1602 C C . GLY A 1 200 ? -5.951 -12.792 3.833 1.00 88.00 200 GLY A C 1
ATOM 1603 O O . GLY A 1 200 ? -7.071 -13.140 4.195 1.00 88.00 200 GLY A O 1
ATOM 1604 N N . VAL A 1 201 ? -5.804 -11.930 2.822 1.00 92.44 201 VAL A N 1
ATOM 1605 C CA . VAL A 1 201 ? -6.964 -11.310 2.153 1.00 92.44 201 VAL A CA 1
ATOM 1606 C C . VAL A 1 201 ? -7.774 -12.310 1.327 1.00 92.44 201 VAL A C 1
ATOM 1608 O O . VAL A 1 201 ? -8.974 -12.118 1.175 1.00 92.44 201 VAL A O 1
ATOM 1611 N N . ALA A 1 202 ? -7.154 -13.384 0.830 1.00 89.69 202 ALA A N 1
ATOM 1612 C CA . ALA A 1 202 ? -7.867 -14.455 0.130 1.00 89.69 202 ALA A CA 1
ATOM 1613 C C . ALA A 1 202 ? -8.785 -15.270 1.062 1.00 89.69 202 ALA A C 1
ATOM 1615 O O . ALA A 1 202 ? -9.803 -15.786 0.613 1.00 89.69 202 ALA A O 1
ATOM 1616 N N . ASP A 1 203 ? -8.435 -15.362 2.347 1.00 92.62 203 ASP A N 1
ATOM 1617 C CA . ASP A 1 203 ? -9.096 -16.231 3.328 1.00 92.62 203 ASP A CA 1
ATOM 1618 C C . ASP A 1 203 ? -10.177 -15.499 4.140 1.00 92.62 203 ASP A C 1
ATOM 1620 O O . ASP A 1 203 ? -11.108 -16.122 4.653 1.00 92.62 203 ASP A O 1
ATOM 1624 N N . PHE A 1 204 ? -10.043 -14.172 4.289 1.00 94.56 204 PHE A N 1
ATOM 1625 C CA . PHE A 1 204 ? -10.835 -13.382 5.241 1.00 94.56 204 PHE A CA 1
ATOM 1626 C C . PHE A 1 204 ? -11.624 -12.205 4.642 1.00 94.56 204 PHE A C 1
ATOM 1628 O O . PHE A 1 204 ? -12.475 -11.653 5.340 1.00 94.56 204 PHE A O 1
ATOM 1635 N N . HIS A 1 205 ? -11.388 -11.806 3.387 1.00 95.00 205 HIS A N 1
ATOM 1636 C CA . HIS A 1 205 ? -12.168 -10.761 2.704 1.00 95.00 205 HIS A CA 1
ATOM 1637 C C . HIS A 1 205 ? -13.041 -11.370 1.599 1.00 95.00 205 HIS A C 1
ATOM 1639 O O . HIS A 1 205 ? -12.626 -12.316 0.937 1.00 95.00 205 HIS A O 1
ATOM 1645 N N . ASP A 1 206 ? -14.204 -10.769 1.317 1.00 94.62 206 ASP A N 1
ATOM 1646 C CA . ASP A 1 206 ? -14.916 -11.036 0.058 1.00 94.62 206 ASP A CA 1
ATOM 1647 C C . ASP A 1 206 ? -13.987 -10.708 -1.118 1.00 94.62 206 ASP A C 1
ATOM 1649 O O . ASP A 1 206 ? -13.416 -9.609 -1.167 1.00 94.62 206 ASP A O 1
ATOM 1653 N N . THR A 1 207 ? -13.889 -11.612 -2.093 1.00 93.25 207 THR A N 1
ATOM 1654 C CA . THR A 1 207 ? -13.195 -11.356 -3.358 1.00 93.25 207 THR A CA 1
ATOM 1655 C C . THR A 1 207 ? -14.119 -11.539 -4.559 1.00 93.25 207 THR A C 1
ATOM 1657 O O . THR A 1 207 ? -15.140 -12.224 -4.504 1.00 93.25 207 THR A O 1
ATOM 1660 N N . ALA A 1 208 ? -13.791 -10.852 -5.651 1.00 92.06 208 ALA A N 1
ATOM 1661 C CA . ALA A 1 208 ? -14.483 -10.939 -6.927 1.00 92.06 208 ALA A CA 1
ATOM 1662 C C . ALA A 1 208 ? -13.497 -10.729 -8.079 1.00 92.06 208 ALA A C 1
ATOM 1664 O O . ALA A 1 208 ? -12.576 -9.910 -7.995 1.00 92.06 208 ALA A O 1
ATOM 1665 N N . PHE A 1 209 ? -13.718 -11.436 -9.183 1.00 87.06 209 PHE A N 1
ATOM 1666 C CA . PHE A 1 209 ? -12.989 -11.204 -10.424 1.00 87.06 209 PHE A CA 1
ATOM 1667 C C . PHE A 1 209 ? -13.560 -9.983 -11.144 1.00 87.06 209 PHE A C 1
ATOM 1669 O O . PHE A 1 209 ? -14.771 -9.859 -11.320 1.00 87.06 209 PHE A O 1
ATOM 1676 N N . VAL A 1 210 ? -12.679 -9.074 -11.558 1.00 80.44 210 VAL A N 1
ATOM 1677 C CA . VAL A 1 210 ? -13.027 -7.910 -12.377 1.00 80.44 210 VAL A CA 1
ATOM 1678 C C . VAL A 1 210 ? -12.104 -7.898 -13.585 1.00 80.44 210 VAL A C 1
ATOM 1680 O O . VAL A 1 210 ? -10.907 -7.613 -13.463 1.00 80.44 210 VAL A O 1
ATOM 1683 N N . GLY A 1 211 ? -12.661 -8.268 -14.739 1.00 83.00 211 GLY A N 1
ATOM 1684 C CA . GLY A 1 211 ? -11.868 -8.825 -15.830 1.00 83.00 211 GLY A CA 1
ATOM 1685 C C . GLY A 1 211 ? -11.102 -10.056 -15.335 1.00 83.00 211 GLY A C 1
ATOM 1686 O O . GLY A 1 211 ? -11.620 -10.860 -14.565 1.00 83.00 211 GLY A O 1
ATOM 1687 N N . PHE A 1 212 ? -9.834 -10.157 -15.718 1.00 78.50 212 PHE A N 1
ATOM 1688 C CA . PHE A 1 212 ? -8.958 -11.280 -15.372 1.00 78.50 212 PHE A CA 1
ATOM 1689 C C . PHE A 1 212 ? -8.249 -11.149 -14.011 1.00 78.50 212 PHE A C 1
ATOM 1691 O O . PHE A 1 212 ? -7.397 -11.968 -13.683 1.00 78.50 212 PHE A O 1
ATOM 1698 N N . GLN A 1 213 ? -8.560 -10.118 -13.214 1.00 81.12 213 GLN A N 1
ATOM 1699 C CA . GLN A 1 213 ? -7.915 -9.879 -11.918 1.00 81.12 213 GLN A CA 1
ATOM 1700 C C . GLN A 1 213 ? -8.868 -10.131 -10.755 1.00 81.12 213 GLN A C 1
ATOM 1702 O O . GLN A 1 213 ? -9.920 -9.497 -10.654 1.00 81.12 213 GLN A O 1
ATOM 1707 N N . GLU A 1 214 ? -8.448 -10.990 -9.830 1.00 88.44 214 GLU A N 1
ATOM 1708 C CA . GLU A 1 214 ? -9.102 -11.151 -8.536 1.00 88.44 214 GLU A CA 1
ATOM 1709 C C . GLU A 1 214 ? -8.837 -9.917 -7.651 1.00 88.44 214 GLU A C 1
ATOM 1711 O O . GLU A 1 214 ? -7.692 -9.524 -7.394 1.00 88.44 214 GLU A O 1
ATOM 1716 N N . LYS A 1 215 ? -9.911 -9.281 -7.189 1.00 93.25 215 LYS A N 1
ATOM 1717 C CA . LYS A 1 215 ? -9.896 -8.084 -6.343 1.00 93.25 215 LYS A CA 1
ATOM 1718 C C . LYS A 1 215 ? -10.657 -8.372 -5.053 1.00 93.25 215 LYS A C 1
ATOM 1720 O O . LYS A 1 215 ? -11.610 -9.139 -5.063 1.00 93.25 215 LYS A O 1
ATOM 1725 N N . ALA A 1 216 ? -10.264 -7.736 -3.957 1.00 94.88 216 ALA A N 1
ATOM 1726 C CA . ALA A 1 216 ? -10.876 -7.931 -2.645 1.00 94.88 216 ALA A CA 1
ATOM 1727 C C . ALA A 1 216 ? -11.675 -6.706 -2.189 1.00 94.88 216 ALA A C 1
ATOM 1729 O O . ALA A 1 216 ? -11.400 -5.580 -2.617 1.00 94.88 216 ALA A O 1
ATOM 1730 N N . SER A 1 217 ? -12.620 -6.909 -1.271 1.00 95.50 217 SER A N 1
ATOM 1731 C CA . SER A 1 217 ? -13.176 -5.830 -0.452 1.00 95.50 217 SER A CA 1
ATOM 1732 C C . SER A 1 217 ? -12.037 -5.054 0.234 1.00 95.50 217 SER A C 1
ATOM 1734 O O . SER A 1 217 ? -11.134 -5.686 0.788 1.00 95.50 217 SER A O 1
ATOM 1736 N N . PRO A 1 218 ? -12.069 -3.707 0.277 1.00 95.31 218 PRO A N 1
ATOM 1737 C CA . PRO A 1 218 ? -11.074 -2.912 0.997 1.00 95.31 218 PRO A CA 1
ATOM 1738 C C . PRO A 1 218 ? -11.040 -3.181 2.509 1.00 95.31 218 PRO A C 1
ATOM 1740 O O . PRO A 1 218 ? -10.040 -2.849 3.143 1.00 95.31 218 PRO A O 1
ATOM 1743 N N . TYR A 1 219 ? -12.103 -3.752 3.093 1.00 96.81 219 TYR A N 1
ATOM 1744 C CA . TYR A 1 219 ? -12.148 -4.081 4.519 1.00 96.81 219 TYR A CA 1
ATOM 1745 C C . TYR A 1 219 ? -13.097 -5.231 4.891 1.00 96.81 219 TYR A C 1
ATOM 1747 O O . TYR A 1 219 ? -14.025 -5.576 4.150 1.00 96.81 219 TYR A O 1
ATOM 1755 N N . VAL A 1 220 ? -12.888 -5.758 6.099 1.00 96.88 220 VAL A N 1
ATOM 1756 C CA . VAL A 1 220 ? -13.853 -6.556 6.877 1.00 96.88 220 VAL A CA 1
ATOM 1757 C C . VAL A 1 220 ? -14.403 -5.684 8.011 1.00 96.88 220 VAL A C 1
ATOM 1759 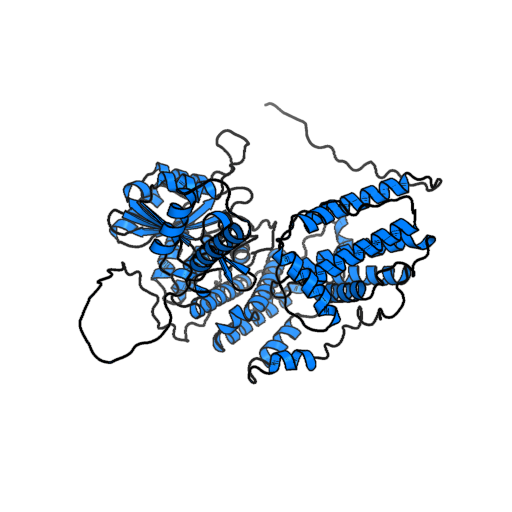O O . VAL A 1 220 ? -13.681 -4.840 8.534 1.00 96.88 220 VAL A O 1
ATOM 1762 N N . GLU A 1 221 ? -15.673 -5.843 8.380 1.00 97.38 221 GLU A N 1
ATOM 1763 C CA . GLU A 1 221 ? -16.399 -5.045 9.377 1.00 97.38 221 GLU A CA 1
ATOM 1764 C C . GLU A 1 221 ? -16.921 -5.946 10.509 1.00 97.38 221 GLU A C 1
ATOM 1766 O O . GLU A 1 221 ? -17.681 -6.885 10.277 1.00 97.38 221 GLU A O 1
ATOM 1771 N N . TRP A 1 222 ? -16.517 -5.679 11.747 1.00 97.94 222 TRP A N 1
ATOM 1772 C CA . TRP A 1 222 ? -16.940 -6.396 12.952 1.00 97.94 222 TRP A CA 1
ATOM 1773 C C . TRP A 1 222 ? -17.792 -5.458 13.811 1.00 97.94 222 TRP A C 1
ATOM 1775 O O . TRP A 1 222 ? -17.383 -4.326 14.049 1.00 97.94 222 TRP A O 1
ATOM 1785 N N . LYS A 1 223 ? -18.971 -5.885 14.270 1.00 98.19 223 LYS A N 1
ATOM 1786 C CA . LYS A 1 223 ? -19.951 -5.016 14.951 1.00 98.19 223 LYS A CA 1
ATOM 1787 C C . LYS A 1 223 ? -20.319 -5.496 16.342 1.00 98.19 223 LYS A C 1
ATOM 1789 O O . LYS A 1 223 ? -20.286 -6.694 16.616 1.00 98.19 223 LYS A O 1
ATOM 1794 N N . GLY A 1 224 ? -20.781 -4.560 17.173 1.00 98.06 224 GLY A N 1
ATOM 1795 C CA . GLY A 1 224 ? -21.247 -4.859 18.527 1.00 98.06 224 GLY A CA 1
ATOM 1796 C C . GLY A 1 224 ? -20.099 -5.286 19.436 1.00 98.06 224 GLY A C 1
ATOM 1797 O O . GLY A 1 224 ? -20.257 -6.210 20.225 1.00 98.06 224 GLY A O 1
ATOM 1798 N N . ILE A 1 225 ? -18.924 -4.674 19.259 1.00 98.50 225 ILE A N 1
ATOM 1799 C CA . ILE A 1 225 ? -17.783 -4.852 20.157 1.00 98.50 225 ILE A CA 1
ATOM 1800 C C . ILE A 1 225 ? -17.948 -3.830 21.278 1.00 98.50 225 ILE A C 1
ATOM 1802 O O . ILE A 1 225 ? -17.966 -2.628 21.014 1.00 98.50 225 ILE A O 1
ATOM 1806 N N . THR A 1 226 ? -18.088 -4.280 22.523 1.00 98.44 226 THR A N 1
ATOM 1807 C CA . THR A 1 226 ? -18.264 -3.365 23.665 1.00 98.44 226 THR A CA 1
ATOM 1808 C C . THR A 1 226 ? -17.018 -2.507 23.897 1.00 98.44 226 THR A C 1
ATOM 1810 O O . THR A 1 226 ? -15.894 -2.984 23.716 1.00 98.44 226 THR A O 1
ATOM 1813 N N . LYS A 1 227 ? -17.196 -1.268 24.385 1.00 98.19 227 LYS A N 1
ATOM 1814 C CA . LYS A 1 227 ? -16.087 -0.396 24.813 1.00 98.19 227 LYS A CA 1
ATOM 1815 C C . LYS A 1 227 ? -15.111 -1.158 25.711 1.00 98.19 227 LYS A C 1
ATOM 1817 O O . LYS A 1 227 ? -13.917 -1.155 25.438 1.00 98.19 227 LYS A O 1
ATOM 1822 N N . LYS A 1 228 ? -15.633 -1.886 26.708 1.00 98.19 228 LYS A N 1
ATOM 1823 C CA . LYS A 1 228 ? -14.845 -2.670 27.672 1.00 98.19 228 LYS A CA 1
ATOM 1824 C C . LYS A 1 228 ? -13.857 -3.637 27.006 1.00 98.19 228 LYS A C 1
ATOM 1826 O O . LYS A 1 228 ? -12.751 -3.766 27.510 1.00 98.19 228 LYS A O 1
ATOM 1831 N N . ARG A 1 229 ? -14.234 -4.308 25.906 1.00 97.88 229 ARG A N 1
ATOM 1832 C CA . ARG A 1 229 ? -13.339 -5.229 25.175 1.00 97.88 229 ARG A CA 1
ATOM 1833 C C . ARG A 1 229 ? -12.254 -4.493 24.382 1.00 97.88 229 ARG A C 1
ATOM 1835 O O . ARG A 1 229 ? -11.143 -4.997 24.281 1.00 97.88 229 ARG A O 1
ATOM 1842 N N . LEU A 1 230 ? -12.553 -3.305 23.851 1.00 97.38 230 LEU A N 1
ATOM 1843 C CA . LEU A 1 230 ? -11.583 -2.466 23.128 1.00 97.38 230 LEU A CA 1
ATOM 1844 C C . LEU A 1 230 ? -10.621 -1.724 24.064 1.00 97.38 230 LEU A C 1
ATOM 1846 O O . LEU A 1 230 ? -9.496 -1.440 23.676 1.00 97.38 230 LEU A O 1
ATOM 1850 N N . THR A 1 231 ? -11.047 -1.424 25.291 1.00 97.50 231 THR A N 1
ATOM 1851 C CA . THR A 1 231 ? -10.231 -0.769 26.326 1.00 97.50 231 THR A CA 1
ATOM 1852 C C . THR A 1 231 ? -9.604 -1.767 27.306 1.00 97.50 231 THR A C 1
ATOM 1854 O O . THR A 1 231 ? -9.177 -1.372 28.389 1.00 97.50 231 THR A O 1
ATOM 1857 N N . ASP A 1 232 ? -9.584 -3.060 26.981 1.00 98.00 232 ASP A N 1
ATOM 1858 C CA . ASP A 1 232 ? -8.976 -4.098 27.814 1.00 98.00 232 ASP A CA 1
ATOM 1859 C C . ASP A 1 232 ? -7.452 -4.111 27.595 1.00 98.00 232 ASP A C 1
ATOM 1861 O O . ASP A 1 232 ? -6.970 -4.401 26.497 1.00 98.00 232 ASP A O 1
ATOM 1865 N N . LEU A 1 233 ? -6.678 -3.798 28.641 1.00 97.38 233 LEU A N 1
ATOM 1866 C CA . LEU A 1 233 ? -5.214 -3.722 28.559 1.00 97.38 233 LEU A CA 1
ATOM 1867 C C . LEU A 1 233 ? -4.563 -5.048 28.142 1.00 97.38 233 LEU A C 1
ATOM 1869 O O . LEU A 1 233 ? -3.477 -5.017 27.567 1.00 97.38 233 LEU A O 1
ATOM 1873 N N . SER A 1 234 ? -5.192 -6.203 28.383 1.00 96.75 234 SER A N 1
ATOM 1874 C CA . SER A 1 234 ? -4.687 -7.488 27.890 1.00 96.75 234 SER A CA 1
ATOM 1875 C C . SER A 1 234 ? -4.861 -7.614 26.375 1.00 96.75 234 SER A C 1
ATOM 1877 O O . SER A 1 234 ? -3.957 -8.094 25.697 1.00 96.75 234 SER A O 1
ATOM 1879 N N . VAL A 1 235 ? -5.974 -7.124 25.822 1.00 95.88 235 VAL A N 1
ATOM 1880 C CA . VAL A 1 235 ? -6.219 -7.118 24.369 1.00 95.88 235 VAL A CA 1
ATOM 1881 C C . VAL A 1 235 ? -5.306 -6.113 23.664 1.00 95.88 235 VAL A C 1
ATOM 1883 O O . VAL A 1 235 ? -4.728 -6.425 22.624 1.00 95.88 235 VAL A O 1
ATOM 1886 N N . LEU A 1 236 ? -5.103 -4.934 24.257 1.00 96.06 236 LEU A N 1
ATOM 1887 C CA . LEU A 1 236 ? -4.198 -3.916 23.716 1.00 96.06 236 LEU A CA 1
ATOM 1888 C C . LEU A 1 236 ? -2.726 -4.364 23.761 1.00 96.06 236 LEU A C 1
ATOM 1890 O O . LEU A 1 236 ? -1.992 -4.125 22.802 1.00 96.06 236 LEU A O 1
ATOM 1894 N N . LYS A 1 237 ? -2.311 -5.101 24.802 1.00 94.81 237 LYS A N 1
ATOM 1895 C CA . LYS A 1 237 ? -0.988 -5.751 24.860 1.00 94.81 237 LYS A CA 1
ATOM 1896 C C . LYS A 1 237 ? -0.802 -6.818 23.779 1.00 94.81 237 LYS A C 1
ATOM 1898 O O . LYS A 1 237 ? 0.272 -6.873 23.196 1.00 94.81 237 LYS A O 1
ATOM 1903 N N . VAL A 1 238 ? -1.835 -7.597 23.446 1.00 93.56 238 VAL A N 1
ATOM 1904 C CA . VAL A 1 238 ? -1.783 -8.557 22.323 1.00 93.56 238 VAL A CA 1
ATOM 1905 C C . VAL A 1 238 ? -1.612 -7.844 20.971 1.00 93.56 238 VAL A C 1
ATOM 1907 O O . VAL A 1 238 ? -0.834 -8.298 20.135 1.00 93.56 238 VAL A O 1
ATOM 1910 N N . ILE A 1 239 ? -2.264 -6.693 20.761 1.00 92.19 239 ILE A N 1
ATOM 1911 C CA . ILE A 1 239 ? -2.075 -5.879 19.543 1.00 92.19 239 ILE A CA 1
ATOM 1912 C C . ILE A 1 239 ? -0.646 -5.307 19.474 1.00 92.19 239 ILE A C 1
ATOM 1914 O O . ILE A 1 239 ? -0.021 -5.356 18.414 1.00 92.19 239 ILE A O 1
ATOM 1918 N N . GLN A 1 240 ? -0.105 -4.811 20.594 1.00 92.44 240 GLN A N 1
ATOM 1919 C CA . GLN A 1 240 ? 1.298 -4.386 20.690 1.00 92.44 240 GLN A CA 1
ATOM 1920 C C . GLN A 1 240 ? 2.268 -5.543 20.421 1.00 92.44 240 GLN A C 1
ATOM 1922 O O . GLN A 1 240 ? 3.266 -5.362 19.724 1.00 92.44 240 GLN A O 1
ATOM 1927 N N . GLU A 1 241 ? 1.997 -6.725 20.967 1.00 91.44 241 GLU A N 1
ATOM 1928 C CA . GLU A 1 241 ? 2.833 -7.912 20.813 1.00 91.44 241 GLU A CA 1
ATOM 1929 C C . GLU A 1 241 ? 2.963 -8.339 19.349 1.00 91.44 241 GLU A C 1
ATOM 1931 O O . GLU A 1 241 ? 4.091 -8.508 18.882 1.00 91.44 241 GLU A O 1
ATOM 1936 N N . TYR A 1 242 ? 1.852 -8.414 18.605 1.00 90.06 242 TYR A N 1
ATOM 1937 C CA . TYR A 1 242 ? 1.882 -8.727 17.171 1.00 90.06 242 TYR A CA 1
ATOM 1938 C C . TYR A 1 242 ? 2.756 -7.744 16.379 1.00 90.06 242 TYR A C 1
ATOM 1940 O O . TYR A 1 242 ? 3.466 -8.159 15.471 1.00 90.06 242 TYR A O 1
ATOM 1948 N N . GLU A 1 243 ? 2.750 -6.458 16.728 1.00 85.69 243 GLU A N 1
ATOM 1949 C CA . GLU A 1 243 ? 3.536 -5.420 16.047 1.00 85.69 243 GLU A CA 1
ATOM 1950 C C . GLU A 1 243 ? 5.022 -5.366 16.449 1.00 85.69 243 GLU A C 1
ATOM 1952 O O . GLU A 1 243 ? 5.833 -4.821 15.699 1.00 85.69 243 GLU A O 1
ATOM 1957 N N . THR A 1 244 ? 5.396 -5.871 17.631 1.00 85.06 244 THR A N 1
ATOM 1958 C CA . THR A 1 244 ? 6.711 -5.575 18.241 1.00 85.06 244 THR A CA 1
ATOM 1959 C C . THR A 1 244 ? 7.556 -6.795 18.600 1.00 85.06 244 THR A C 1
ATOM 1961 O O . THR A 1 244 ? 8.785 -6.702 18.567 1.00 85.06 244 THR A O 1
ATOM 1964 N N . GLN A 1 245 ? 6.954 -7.945 18.913 1.00 83.56 245 GLN A N 1
ATOM 1965 C CA . GLN A 1 245 ? 7.694 -9.129 19.352 1.00 83.56 245 GLN A CA 1
ATOM 1966 C C . GLN A 1 245 ? 8.046 -10.030 18.163 1.00 83.56 245 GLN A C 1
ATOM 1968 O O . GLN A 1 245 ? 7.288 -10.924 17.801 1.00 83.56 245 GLN A O 1
ATOM 1973 N N . LEU A 1 246 ? 9.223 -9.814 17.562 1.00 82.50 246 LEU A N 1
ATOM 1974 C CA . LEU A 1 246 ? 9.793 -10.705 16.533 1.00 82.50 246 LEU A CA 1
ATOM 1975 C C . LEU A 1 246 ? 10.324 -12.028 17.113 1.00 82.50 246 LEU A C 1
ATOM 1977 O O . LEU A 1 246 ? 10.471 -13.001 16.381 1.00 82.50 246 LEU A O 1
ATOM 1981 N N . MET A 1 247 ? 10.626 -12.063 18.411 1.00 83.50 247 MET A N 1
ATOM 1982 C CA . MET A 1 247 ? 11.232 -13.200 19.109 1.00 83.50 247 MET A CA 1
ATOM 1983 C C . MET A 1 247 ? 10.374 -13.568 20.317 1.00 83.50 247 MET A C 1
ATOM 1985 O O . MET A 1 247 ? 9.908 -12.674 21.021 1.00 83.50 247 MET A O 1
ATOM 1989 N N . ILE A 1 248 ? 10.192 -14.863 20.584 1.00 82.19 248 ILE A N 1
ATOM 1990 C CA . ILE A 1 248 ? 9.471 -15.329 21.776 1.00 82.19 248 ILE A CA 1
ATOM 1991 C C . ILE A 1 248 ? 10.345 -15.037 23.015 1.00 82.19 248 ILE A C 1
ATOM 1993 O O . ILE A 1 248 ? 11.490 -15.510 23.048 1.00 82.19 248 ILE A O 1
ATOM 1997 N N . PRO A 1 249 ? 9.849 -14.295 24.030 1.00 82.19 249 PRO A N 1
ATOM 1998 C CA . PRO A 1 249 ? 10.640 -13.887 25.192 1.00 82.19 249 PRO A CA 1
ATOM 1999 C C . PRO A 1 249 ? 11.373 -15.044 25.880 1.00 82.19 249 PRO A C 1
ATOM 2001 O O . PRO A 1 249 ? 10.802 -16.103 26.130 1.00 82.19 249 PRO A O 1
ATOM 2004 N N . GLY A 1 250 ? 12.656 -14.833 26.190 1.00 83.88 250 GLY A N 1
ATOM 2005 C CA . GLY A 1 250 ? 13.519 -15.852 26.797 1.00 83.88 250 GLY A CA 1
ATOM 2006 C C . GLY A 1 250 ? 14.023 -16.939 25.837 1.00 83.88 250 GLY A C 1
ATOM 2007 O O . GLY A 1 250 ? 14.618 -17.909 26.298 1.00 83.88 250 GLY A O 1
ATOM 2008 N N . THR A 1 251 ? 13.814 -16.804 24.521 1.00 87.75 251 THR A N 1
ATOM 2009 C CA . THR A 1 251 ? 14.249 -17.797 23.521 1.00 87.75 251 THR A CA 1
ATOM 2010 C C . THR A 1 251 ? 14.927 -17.161 22.302 1.00 87.75 251 THR A C 1
ATOM 2012 O O . THR A 1 251 ? 14.805 -15.963 22.051 1.00 87.75 251 THR A O 1
ATOM 2015 N N . SER A 1 252 ? 15.596 -17.989 21.498 1.00 86.38 252 SER A N 1
ATOM 2016 C CA . SER A 1 252 ? 16.096 -17.650 20.158 1.00 86.38 252 SER A CA 1
ATOM 2017 C C . SER A 1 252 ? 15.089 -17.941 19.030 1.00 86.38 252 SER A C 1
ATOM 2019 O O . SER A 1 252 ? 15.443 -17.844 17.855 1.00 86.38 252 SER A O 1
ATOM 2021 N N . ASN A 1 253 ? 13.836 -18.286 19.349 1.00 84.56 253 ASN A N 1
ATOM 2022 C CA . ASN A 1 253 ? 12.813 -18.597 18.352 1.00 84.56 253 ASN A CA 1
ATOM 2023 C C . ASN A 1 253 ? 12.109 -17.322 17.870 1.00 84.56 253 ASN A C 1
ATOM 2025 O O . ASN A 1 253 ? 11.647 -16.521 18.686 1.00 84.56 253 ASN A O 1
ATOM 2029 N N . LYS A 1 254 ? 11.966 -17.167 16.546 1.00 85.12 254 LYS A N 1
ATOM 2030 C CA . LYS A 1 254 ? 11.084 -16.147 15.958 1.00 85.12 254 LYS A CA 1
ATOM 2031 C C . LYS A 1 254 ? 9.623 -16.412 16.350 1.00 85.12 254 LYS A C 1
ATOM 2033 O O . LYS A 1 254 ? 9.217 -17.565 16.513 1.00 85.12 254 LYS A O 1
ATOM 2038 N N . THR A 1 255 ? 8.821 -15.358 16.448 1.00 85.19 255 THR A N 1
ATOM 2039 C CA . THR A 1 255 ? 7.359 -15.474 16.459 1.00 85.19 255 THR A CA 1
ATOM 2040 C C . THR A 1 255 ? 6.846 -15.810 15.056 1.00 85.19 255 THR A C 1
ATOM 2042 O O . THR A 1 255 ? 7.382 -15.352 14.048 1.00 85.19 255 THR A O 1
ATOM 2045 N N . ASN A 1 256 ? 5.789 -16.622 14.993 1.00 86.56 256 ASN A N 1
ATOM 2046 C CA . ASN A 1 256 ? 5.134 -17.036 13.747 1.00 86.56 256 ASN A CA 1
ATOM 2047 C C . ASN A 1 256 ? 3.739 -16.398 13.636 1.00 86.56 256 ASN A C 1
ATOM 2049 O O . ASN A 1 256 ? 2.759 -17.087 13.347 1.00 86.56 256 ASN A O 1
ATOM 2053 N N . TYR A 1 257 ? 3.640 -15.100 13.938 1.00 89.62 257 TYR A N 1
ATOM 2054 C CA . TYR A 1 257 ? 2.382 -14.361 13.836 1.00 89.62 257 TYR A CA 1
ATOM 2055 C C . TYR A 1 257 ? 1.959 -14.184 12.375 1.00 89.62 257 TYR A C 1
ATOM 2057 O O . TYR A 1 257 ? 2.789 -14.016 11.481 1.00 89.62 257 TYR A O 1
ATOM 2065 N N . GLY A 1 258 ? 0.651 -14.244 12.131 1.00 91.00 258 GLY A N 1
ATOM 2066 C CA . GLY A 1 258 ? 0.084 -14.145 10.794 1.00 91.00 258 GLY A CA 1
ATOM 2067 C C . GLY A 1 258 ? -1.382 -13.726 10.784 1.00 91.00 258 GLY A C 1
ATOM 2068 O O . GLY A 1 258 ? -1.970 -13.336 11.792 1.00 91.00 258 GLY A O 1
ATOM 2069 N N . ALA A 1 259 ? -2.020 -13.837 9.618 1.00 92.50 259 ALA A N 1
ATOM 2070 C CA . ALA A 1 259 ? -3.397 -13.382 9.439 1.00 92.50 259 ALA A CA 1
ATOM 2071 C C . ALA A 1 259 ? -4.402 -14.055 10.397 1.00 92.50 259 ALA A C 1
ATOM 2073 O O . ALA A 1 259 ? -5.334 -13.399 10.857 1.00 92.50 259 ALA A O 1
ATOM 2074 N N . ALA A 1 260 ? -4.219 -15.336 10.734 1.00 94.25 260 ALA A N 1
ATOM 2075 C CA . ALA A 1 260 ? -5.118 -16.046 11.645 1.00 94.25 260 ALA A CA 1
ATOM 2076 C C . ALA A 1 260 ? -5.123 -15.449 13.068 1.00 94.25 260 ALA A C 1
ATOM 2078 O O . ALA A 1 260 ? -6.174 -15.414 13.710 1.00 94.25 260 ALA A O 1
ATOM 2079 N N . ASP A 1 261 ? -3.995 -14.918 13.546 1.00 94.12 261 ASP A N 1
ATOM 2080 C CA . ASP A 1 261 ? -3.916 -14.236 14.840 1.00 94.12 261 ASP A CA 1
ATOM 2081 C C . ASP A 1 261 ? -4.849 -13.024 14.888 1.00 94.12 261 ASP A C 1
ATOM 2083 O O . ASP A 1 261 ? -5.640 -12.877 15.817 1.00 94.12 261 ASP A O 1
ATOM 2087 N N . ILE A 1 262 ? -4.870 -12.218 13.828 1.00 92.69 262 ILE A N 1
ATOM 2088 C CA . ILE A 1 262 ? -5.782 -11.077 13.739 1.00 92.69 262 ILE A CA 1
ATOM 2089 C C . ILE A 1 262 ? -7.216 -11.557 13.466 1.00 92.69 262 ILE A C 1
ATOM 2091 O O . ILE A 1 262 ? -8.101 -11.369 14.299 1.00 92.69 262 ILE A O 1
ATOM 2095 N N . TYR A 1 263 ? -7.481 -12.216 12.334 1.00 95.44 263 TYR A N 1
ATOM 2096 C CA . TYR A 1 263 ? -8.859 -12.491 11.898 1.00 95.44 263 TYR A CA 1
ATOM 2097 C C . TYR A 1 263 ? -9.599 -13.554 12.732 1.00 95.44 263 TYR A C 1
ATOM 2099 O O . TYR A 1 263 ? -10.830 -13.623 12.661 1.00 95.44 263 TYR A O 1
ATOM 2107 N N . GLN A 1 264 ? -8.887 -14.359 13.532 1.00 95.44 264 GLN A N 1
ATOM 2108 C CA . GLN A 1 264 ? -9.476 -15.395 14.390 1.00 95.44 264 GLN A CA 1
ATOM 2109 C C . GLN A 1 264 ? -9.197 -15.167 15.885 1.00 95.44 264 GLN A C 1
ATOM 2111 O O . GLN A 1 264 ? -10.150 -15.180 16.666 1.00 95.44 264 GLN A O 1
ATOM 2116 N N . ARG A 1 265 ? -7.945 -14.930 16.315 1.00 95.75 265 ARG A N 1
ATOM 2117 C CA . ARG A 1 265 ? -7.627 -14.808 17.758 1.00 95.75 265 ARG A CA 1
ATOM 2118 C C . ARG A 1 265 ? -8.052 -13.456 18.336 1.00 95.75 265 ARG A C 1
ATOM 2120 O O . ARG A 1 265 ? -8.818 -13.441 19.297 1.00 95.75 265 ARG A O 1
ATOM 2127 N N . LEU A 1 266 ? -7.682 -12.333 17.714 1.00 95.56 266 LEU A N 1
ATOM 2128 C CA . LEU A 1 266 ? -8.160 -11.002 18.122 1.00 95.56 266 LEU A CA 1
ATOM 2129 C C . LEU A 1 266 ? -9.688 -10.880 17.973 1.00 95.56 266 LEU A C 1
ATOM 2131 O O . LEU A 1 266 ? -10.341 -10.264 18.813 1.00 95.56 266 LEU A O 1
ATOM 2135 N N . ARG A 1 267 ? -10.285 -11.547 16.974 1.00 96.56 267 ARG A N 1
ATOM 2136 C CA . ARG A 1 267 ? -11.748 -11.706 16.883 1.00 96.56 267 ARG A CA 1
ATOM 2137 C C . ARG A 1 267 ? -12.327 -12.404 18.119 1.00 96.56 267 ARG A C 1
ATOM 2139 O O . ARG A 1 267 ? -13.344 -11.956 18.638 1.00 96.56 267 ARG A O 1
ATOM 2146 N N . GLY A 1 268 ? -11.699 -13.485 18.579 1.00 97.19 268 GLY A N 1
ATOM 2147 C CA . GLY A 1 268 ? -12.096 -14.205 19.791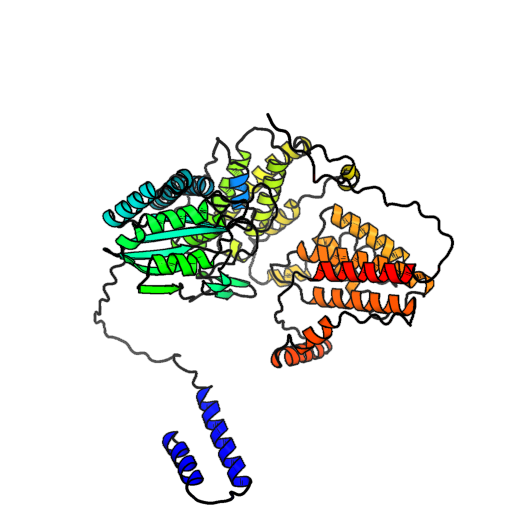 1.00 97.19 268 GLY A CA 1
ATOM 2148 C C . GLY A 1 268 ? -11.974 -13.362 21.063 1.00 97.19 268 GLY A C 1
ATOM 2149 O O . GLY A 1 268 ? -12.831 -13.463 21.931 1.00 97.19 268 GLY A O 1
ATOM 2150 N N . LEU A 1 269 ? -10.966 -12.487 21.145 1.00 97.19 269 LEU A N 1
ATOM 2151 C CA . LEU A 1 269 ? -10.781 -11.559 22.268 1.00 97.19 269 LEU A CA 1
ATOM 2152 C C . LEU A 1 269 ? -11.800 -10.406 22.281 1.00 97.19 269 LEU A C 1
ATOM 2154 O O . LEU A 1 269 ? -12.231 -9.987 23.353 1.00 97.19 269 LEU A O 1
ATOM 2158 N N . LEU A 1 270 ? -12.179 -9.884 21.108 1.00 97.88 270 LEU A N 1
ATOM 2159 C CA . LEU A 1 270 ? -13.103 -8.747 20.980 1.00 97.88 270 LEU A CA 1
ATOM 2160 C C . LEU A 1 270 ? -14.590 -9.138 20.939 1.00 97.88 270 LEU A C 1
ATOM 2162 O O . LEU A 1 270 ? -15.441 -8.267 21.104 1.00 97.88 270 LEU A O 1
ATOM 2166 N N . GLU A 1 271 ? -14.908 -10.418 20.724 1.00 97.56 271 GLU A N 1
ATOM 2167 C CA . GLU A 1 271 ? -16.272 -10.980 20.749 1.00 97.56 271 GLU A CA 1
ATOM 2168 C C . GLU A 1 271 ? -17.325 -10.202 19.913 1.00 97.56 271 GLU A C 1
ATOM 2170 O O . GLU A 1 271 ? -18.421 -9.921 20.406 1.00 97.56 271 GLU A O 1
ATOM 2175 N N . PRO A 1 272 ? -17.057 -9.841 18.640 1.00 97.88 272 PRO A N 1
ATOM 2176 C CA . PRO A 1 272 ? -18.018 -9.092 17.837 1.00 97.88 272 PRO A CA 1
ATOM 2177 C C . PRO A 1 272 ? -19.302 -9.893 17.596 1.00 97.88 272 PRO A C 1
ATOM 2179 O O . PRO A 1 272 ? -19.271 -10.995 17.037 1.00 97.88 272 PRO A O 1
ATOM 2182 N N . ARG A 1 273 ? -20.443 -9.286 17.941 1.00 97.88 273 ARG A N 1
ATOM 2183 C CA . ARG A 1 273 ? -21.797 -9.828 17.736 1.00 97.88 273 ARG A CA 1
ATOM 2184 C C . ARG A 1 273 ? -22.082 -10.192 16.276 1.00 97.88 273 ARG A C 1
ATOM 2186 O O . ARG A 1 273 ? -22.853 -11.108 16.005 1.00 97.88 273 ARG A O 1
ATOM 2193 N N . GLU A 1 274 ? -21.491 -9.466 15.331 1.00 96.94 274 GLU A N 1
ATOM 2194 C CA . GLU A 1 274 ? -21.648 -9.713 13.898 1.00 96.94 274 GLU A CA 1
ATOM 2195 C C . GLU A 1 274 ? -20.330 -9.462 13.156 1.00 96.94 274 GLU A C 1
ATOM 2197 O O . GLU A 1 274 ? -19.620 -8.501 13.444 1.00 96.94 274 GLU A O 1
ATOM 2202 N N . VAL A 1 275 ? -20.024 -10.301 12.164 1.00 94.75 275 VAL A N 1
ATOM 2203 C CA . VAL A 1 275 ? -18.937 -10.075 11.204 1.00 94.75 275 VAL A CA 1
ATOM 2204 C C . VAL A 1 275 ? -19.536 -9.991 9.807 1.00 94.75 275 VAL A C 1
ATOM 2206 O O . VAL A 1 275 ? -20.300 -10.864 9.398 1.00 94.75 275 VAL A O 1
ATOM 2209 N N . LYS A 1 276 ? -19.191 -8.923 9.091 1.00 92.38 276 LYS A N 1
ATOM 2210 C CA . LYS A 1 276 ? -19.636 -8.609 7.736 1.00 92.38 276 LYS A CA 1
ATOM 2211 C C . LYS A 1 276 ? -18.454 -8.224 6.870 1.00 92.38 276 LYS A C 1
ATOM 2213 O O . LYS A 1 276 ? -17.609 -7.428 7.255 1.00 92.38 276 LYS A O 1
ATOM 2218 N N . THR A 1 277 ? -18.450 -8.709 5.650 1.00 81.31 277 THR A N 1
ATOM 2219 C CA . THR A 1 277 ? -17.681 -8.138 4.552 1.00 81.31 277 THR A CA 1
ATOM 2220 C C . THR A 1 277 ? -18.482 -7.013 3.892 1.00 81.31 277 THR A C 1
ATOM 2222 O O . THR A 1 277 ? -19.712 -6.932 4.016 1.00 81.31 277 THR A O 1
ATOM 2225 N N . LYS A 1 278 ? -17.800 -6.083 3.213 1.00 78.62 278 LYS A N 1
ATOM 2226 C CA . LYS A 1 278 ? -18.487 -5.074 2.403 1.00 78.62 278 LYS A CA 1
ATOM 2227 C C . LYS A 1 278 ? -19.006 -5.754 1.134 1.00 78.62 278 LYS A C 1
ATOM 2229 O O . LYS A 1 278 ? -18.234 -5.974 0.206 1.00 78.62 278 LYS A O 1
ATOM 2234 N N . ALA A 1 279 ? -20.311 -6.022 1.100 1.00 82.19 279 ALA A N 1
ATOM 2235 C CA . ALA A 1 279 ? -20.980 -6.637 -0.042 1.00 82.19 279 ALA A CA 1
ATOM 2236 C C . ALA A 1 279 ? -20.586 -5.959 -1.367 1.00 82.19 279 ALA A C 1
ATOM 2238 O O . ALA A 1 279 ? -20.782 -4.754 -1.546 1.00 82.19 279 ALA A O 1
ATOM 2239 N N . ILE A 1 280 ? -20.030 -6.754 -2.280 1.00 86.56 280 ILE A N 1
ATOM 2240 C CA . ILE A 1 280 ? -19.545 -6.304 -3.584 1.00 86.56 280 ILE A CA 1
ATOM 2241 C C . ILE A 1 280 ? -20.749 -6.132 -4.515 1.00 86.56 280 ILE A C 1
ATOM 2243 O O . ILE A 1 280 ? -21.397 -7.108 -4.887 1.00 86.56 280 ILE A O 1
ATOM 2247 N N . THR A 1 281 ? -21.065 -4.890 -4.885 1.00 86.56 281 THR A N 1
ATOM 2248 C CA . THR A 1 281 ? -22.197 -4.565 -5.774 1.00 86.56 281 THR A CA 1
ATOM 2249 C C . THR A 1 281 ? -21.760 -4.129 -7.171 1.00 86.56 281 THR A C 1
ATOM 2251 O O . THR A 1 281 ? -22.557 -4.188 -8.104 1.00 86.56 281 THR A O 1
ATOM 2254 N N . ASN A 1 282 ? -20.511 -3.683 -7.324 1.00 87.50 282 ASN A N 1
ATOM 2255 C CA . ASN A 1 282 ? -19.931 -3.198 -8.577 1.00 87.50 282 ASN A CA 1
ATOM 2256 C C . ASN A 1 282 ? -18.386 -3.257 -8.542 1.00 87.50 282 ASN A C 1
ATOM 2258 O O . ASN A 1 282 ? -17.784 -3.483 -7.492 1.00 87.50 282 ASN A O 1
ATOM 2262 N N . GLU A 1 283 ? -17.729 -3.012 -9.681 1.00 84.12 283 GLU A N 1
ATOM 2263 C CA . GLU A 1 283 ? -16.260 -3.042 -9.797 1.00 84.12 283 GLU A CA 1
ATOM 2264 C C . GLU A 1 283 ? -15.519 -2.014 -8.924 1.00 84.12 283 GLU A C 1
ATOM 2266 O O . GLU A 1 283 ? -14.346 -2.214 -8.603 1.00 84.12 283 GLU A O 1
ATOM 2271 N N . GLU A 1 284 ? -16.164 -0.903 -8.557 1.00 87.00 284 GLU A N 1
ATOM 2272 C CA . GLU A 1 284 ? -15.561 0.159 -7.746 1.00 87.00 284 GLU A CA 1
ATOM 2273 C C . GLU A 1 284 ? -15.575 -0.156 -6.246 1.00 87.00 284 GLU A C 1
ATOM 2275 O O . GLU A 1 284 ? -14.927 0.554 -5.463 1.00 87.00 284 GLU A O 1
ATOM 2280 N N . ASP A 1 285 ? -16.314 -1.195 -5.839 1.00 88.06 285 ASP A N 1
ATOM 2281 C CA . ASP A 1 285 ? -16.369 -1.652 -4.455 1.00 88.06 285 ASP A CA 1
ATOM 2282 C C . ASP A 1 285 ? -15.106 -2.397 -4.021 1.00 88.06 285 ASP A C 1
ATOM 2284 O O . ASP A 1 285 ? -14.853 -2.450 -2.816 1.00 88.06 285 ASP A O 1
ATOM 2288 N N . VAL A 1 286 ? -14.333 -2.925 -4.978 1.00 93.25 286 VAL A N 1
ATOM 2289 C CA . VAL A 1 286 ? -13.188 -3.825 -4.773 1.00 93.25 286 VAL A CA 1
ATOM 2290 C C . VAL A 1 286 ? -11.854 -3.226 -5.221 1.00 93.25 286 VAL A C 1
ATOM 2292 O O . VAL A 1 286 ? -11.775 -2.315 -6.045 1.00 93.25 286 VAL A O 1
ATOM 2295 N N . MET A 1 287 ? -10.762 -3.770 -4.687 1.00 93.81 287 MET A N 1
ATOM 2296 C CA . MET A 1 287 ? -9.398 -3.316 -4.945 1.00 93.81 287 MET A CA 1
ATOM 2297 C C . MET A 1 287 ? -8.460 -4.481 -5.265 1.00 93.81 287 MET A C 1
ATOM 2299 O O . MET A 1 287 ? -8.536 -5.547 -4.663 1.00 93.81 287 MET A O 1
ATOM 2303 N N . ALA A 1 288 ? -7.541 -4.271 -6.212 1.00 91.44 288 ALA A N 1
ATOM 2304 C CA . ALA A 1 288 ? -6.549 -5.279 -6.584 1.00 91.44 288 ALA A CA 1
ATOM 2305 C C . ALA A 1 288 ? -5.632 -5.621 -5.399 1.00 91.44 288 ALA A C 1
ATOM 2307 O O . ALA A 1 288 ? -4.981 -4.716 -4.853 1.00 91.44 288 ALA A O 1
ATOM 2308 N N . LYS A 1 289 ? -5.574 -6.918 -5.060 1.00 91.69 289 LYS A N 1
ATOM 2309 C CA . LYS A 1 289 ? -4.733 -7.491 -3.999 1.00 91.69 289 LYS A CA 1
ATOM 2310 C C . LYS A 1 289 ? -3.248 -7.160 -4.213 1.00 91.69 289 LYS A C 1
ATOM 2312 O O . LYS A 1 289 ? -2.812 -6.796 -5.309 1.00 91.69 289 LYS A O 1
ATOM 2317 N N . GLN A 1 290 ? -2.465 -7.268 -3.150 1.00 86.81 290 GLN A N 1
ATOM 2318 C CA . GLN A 1 290 ? -1.017 -7.145 -3.161 1.00 86.81 290 GLN A CA 1
ATOM 2319 C C . GLN A 1 290 ? -0.381 -8.518 -2.982 1.00 86.81 290 GLN A C 1
ATOM 2321 O O . GLN A 1 290 ? -0.394 -9.078 -1.893 1.00 86.81 290 GLN A O 1
ATOM 2326 N N . MET A 1 291 ? 0.218 -9.016 -4.062 1.00 79.06 291 MET A N 1
ATOM 2327 C CA . MET A 1 291 ? 0.909 -10.307 -4.071 1.00 79.06 291 MET A CA 1
ATOM 2328 C C . MET A 1 291 ? 2.345 -10.228 -3.523 1.00 79.06 291 MET A C 1
ATOM 2330 O O . MET A 1 291 ? 2.940 -11.263 -3.254 1.00 79.06 291 MET A O 1
ATOM 2334 N N . SER A 1 292 ? 2.941 -9.029 -3.421 1.00 75.31 292 SER A N 1
ATOM 2335 C CA . SER A 1 292 ? 4.362 -8.860 -3.075 1.00 75.31 292 SER A CA 1
ATOM 2336 C C . SER A 1 292 ? 4.753 -7.432 -2.658 1.00 75.31 292 SER A C 1
ATOM 2338 O O . SER A 1 292 ? 4.162 -6.439 -3.103 1.00 75.31 292 SER A O 1
ATOM 2340 N N . GLY A 1 293 ? 5.809 -7.316 -1.847 1.00 75.38 293 GLY A N 1
ATOM 2341 C CA . GLY A 1 293 ? 6.351 -6.049 -1.338 1.00 75.38 293 GLY A CA 1
ATOM 2342 C C . GLY A 1 293 ? 5.467 -5.376 -0.279 1.00 75.38 293 GLY A C 1
ATOM 2343 O O . GLY A 1 293 ? 4.509 -5.962 0.218 1.00 75.38 293 GLY A O 1
ATOM 2344 N N . ILE A 1 294 ? 5.781 -4.120 0.041 1.00 80.56 294 ILE A N 1
ATOM 2345 C CA . ILE A 1 294 ? 5.246 -3.423 1.221 1.00 80.56 294 ILE A CA 1
ATOM 2346 C C . ILE A 1 294 ? 3.744 -3.133 1.151 1.00 80.56 294 ILE A C 1
ATOM 2348 O O . ILE A 1 294 ? 3.250 -2.435 0.267 1.00 80.56 294 ILE A O 1
ATOM 2352 N N . CYS A 1 295 ? 3.044 -3.589 2.179 1.00 84.50 295 CYS A N 1
ATOM 2353 C CA . CYS A 1 295 ? 1.598 -3.533 2.340 1.00 84.50 295 CYS A CA 1
ATOM 2354 C C . CYS A 1 295 ? 1.052 -2.265 3.012 1.00 84.50 295 CYS A C 1
ATOM 2356 O O . CYS A 1 295 ? -0.097 -1.920 2.731 1.00 84.50 295 CYS A O 1
ATOM 2358 N N . SER A 1 296 ? 1.830 -1.522 3.818 1.00 86.56 296 SER A N 1
ATOM 2359 C CA . SER A 1 296 ? 1.290 -0.375 4.581 1.00 86.56 296 SER A CA 1
ATOM 2360 C C . SER A 1 296 ? 0.616 0.665 3.675 1.00 86.56 296 SER A C 1
ATOM 2362 O O . SER A 1 296 ? -0.536 1.034 3.893 1.00 86.56 296 SER A O 1
ATOM 2364 N N . TRP A 1 297 ? 1.248 1.044 2.561 1.00 92.00 297 TRP A N 1
ATOM 2365 C CA . TRP A 1 297 ? 0.642 1.963 1.594 1.00 92.00 297 TRP A CA 1
ATOM 2366 C C . TRP A 1 297 ? -0.600 1.388 0.889 1.00 92.00 297 TRP A C 1
ATOM 2368 O O . TRP A 1 297 ? -1.508 2.145 0.537 1.00 92.00 297 TRP A O 1
ATOM 2378 N N . ARG A 1 298 ? -0.704 0.066 0.678 1.00 91.75 298 ARG A N 1
ATOM 2379 C CA . ARG A 1 298 ? -1.911 -0.534 0.078 1.00 91.75 298 ARG A CA 1
ATOM 2380 C C . ARG A 1 298 ? -3.065 -0.640 1.065 1.00 91.75 298 ARG A C 1
ATOM 2382 O O . ARG A 1 298 ? -4.188 -0.330 0.674 1.00 91.75 298 ARG A O 1
ATOM 2389 N N . SER A 1 299 ? -2.794 -0.992 2.313 1.00 94.31 299 SER A N 1
ATOM 2390 C CA . SER A 1 299 ? -3.783 -0.990 3.388 1.00 94.31 299 SER A CA 1
ATOM 2391 C C . SER A 1 299 ? -4.282 0.438 3.673 1.00 94.31 299 SER A C 1
ATOM 2393 O O . SER A 1 299 ? -5.489 0.667 3.726 1.00 94.31 299 SER A O 1
ATOM 2395 N N . LEU A 1 300 ? -3.392 1.441 3.679 1.00 95.69 300 LEU A N 1
ATOM 2396 C CA . LEU A 1 300 ? -3.781 2.856 3.765 1.00 95.69 300 LEU A CA 1
ATOM 2397 C C . LEU A 1 300 ? -4.587 3.300 2.535 1.00 95.69 300 LEU A C 1
ATOM 2399 O O . LEU A 1 300 ? -5.592 3.996 2.652 1.00 95.69 300 LEU A O 1
ATOM 2403 N N . CYS A 1 301 ? -4.211 2.841 1.338 1.00 95.69 301 CYS A N 1
ATOM 2404 C CA . CYS A 1 301 ? -5.002 3.048 0.125 1.00 95.69 301 CYS A CA 1
ATOM 2405 C C . CYS A 1 301 ? -6.416 2.451 0.195 1.00 95.69 301 CYS A C 1
ATOM 2407 O O . CYS A 1 301 ? -7.256 2.904 -0.584 1.00 95.69 301 CYS A O 1
ATOM 2409 N N . ALA A 1 302 ? -6.667 1.443 1.036 1.00 96.31 302 ALA A N 1
ATOM 2410 C CA . ALA A 1 302 ? -7.988 0.851 1.233 1.00 96.31 302 ALA A CA 1
ATOM 2411 C C . ALA A 1 302 ? -8.857 1.720 2.154 1.00 96.31 302 ALA A C 1
ATOM 2413 O O . ALA A 1 302 ? -9.998 2.014 1.802 1.00 96.31 302 ALA A O 1
ATOM 2414 N N . PHE A 1 303 ? -8.281 2.237 3.245 1.00 97.38 303 PHE A N 1
ATOM 2415 C CA . PHE A 1 303 ? -8.894 3.276 4.081 1.00 97.38 303 PHE A CA 1
ATOM 2416 C C . PHE A 1 303 ? -9.222 4.541 3.266 1.00 97.38 303 PHE A C 1
ATOM 2418 O O . PHE A 1 303 ? -10.363 4.998 3.228 1.00 97.38 303 PHE A O 1
ATOM 2425 N N . LEU A 1 304 ? -8.270 5.062 2.485 1.00 97.06 304 LEU A N 1
ATOM 2426 C CA . LEU A 1 304 ? -8.527 6.233 1.636 1.00 97.06 304 LEU A CA 1
ATOM 2427 C C . LEU A 1 304 ? -9.608 5.977 0.564 1.00 97.06 304 LEU A C 1
ATOM 2429 O O . LEU A 1 304 ? -10.265 6.922 0.135 1.00 97.06 304 LEU A O 1
ATOM 2433 N N . ARG A 1 305 ? -9.838 4.722 0.138 1.00 94.94 305 ARG A N 1
ATOM 2434 C CA . ARG A 1 305 ? -10.902 4.374 -0.827 1.00 94.94 305 ARG A CA 1
ATOM 2435 C C . ARG A 1 305 ? -12.303 4.407 -0.213 1.00 94.94 305 ARG A C 1
ATOM 2437 O O . ARG A 1 305 ? -13.258 4.628 -0.956 1.00 94.94 305 ARG A O 1
ATOM 2444 N N . THR A 1 306 ? -12.450 4.171 1.090 1.00 94.00 306 THR A N 1
ATOM 2445 C CA . THR A 1 306 ? -13.760 4.175 1.767 1.00 94.00 306 THR A CA 1
ATOM 2446 C C . THR A 1 306 ? -14.165 5.548 2.285 1.00 94.00 306 THR A C 1
ATOM 2448 O O . THR A 1 306 ? -15.360 5.829 2.366 1.00 94.00 306 THR A O 1
ATOM 2451 N N . HIS A 1 307 ? -13.188 6.406 2.589 1.00 94.94 307 HIS A N 1
ATOM 2452 C CA . HIS A 1 307 ? -13.418 7.772 3.070 1.00 94.94 307 HIS A CA 1
ATOM 2453 C C . HIS A 1 307 ? -13.468 8.827 1.952 1.00 94.94 307 HIS A C 1
ATOM 2455 O O . HIS A 1 307 ? -14.092 9.871 2.137 1.00 94.94 307 HIS A O 1
ATOM 2461 N N . ILE A 1 308 ? -12.893 8.560 0.772 1.00 93.38 308 ILE A N 1
ATOM 2462 C CA . ILE A 1 308 ? -13.109 9.380 -0.433 1.00 93.38 308 ILE A CA 1
ATOM 2463 C C . ILE A 1 308 ? -14.343 8.862 -1.187 1.00 93.38 308 ILE A C 1
ATOM 2465 O O . ILE A 1 308 ? -14.440 7.672 -1.494 1.00 93.38 308 ILE A O 1
ATOM 2469 N N . ALA A 1 309 ? -15.299 9.760 -1.447 1.00 83.56 309 ALA A N 1
ATOM 2470 C CA . ALA A 1 309 ? -16.658 9.411 -1.860 1.00 83.56 309 ALA A CA 1
ATOM 2471 C C . ALA A 1 309 ? -16.726 8.686 -3.217 1.00 83.56 309 ALA A C 1
ATOM 2473 O O . ALA A 1 309 ? -17.349 7.627 -3.321 1.00 83.56 309 ALA A O 1
ATOM 2474 N N . ASP A 1 310 ? -16.072 9.235 -4.239 1.00 89.94 310 ASP A N 1
ATOM 2475 C CA . ASP A 1 310 ? -16.102 8.752 -5.618 1.00 89.94 310 ASP A CA 1
ATOM 2476 C C . ASP A 1 310 ? -14.753 8.153 -6.065 1.00 89.94 310 ASP A C 1
ATOM 2478 O O . ASP A 1 310 ? -13.682 8.461 -5.529 1.00 89.94 310 ASP A O 1
ATOM 2482 N N . LEU A 1 311 ? -14.798 7.257 -7.057 1.00 90.31 311 LEU A N 1
ATOM 2483 C CA . LEU A 1 311 ? -13.594 6.616 -7.585 1.00 90.31 311 LEU A CA 1
ATOM 2484 C C . LEU A 1 311 ? -12.650 7.591 -8.333 1.00 90.31 311 LEU A C 1
ATOM 2486 O O . LEU A 1 311 ? -11.438 7.455 -8.134 1.00 90.31 311 LEU A O 1
ATOM 2490 N N . PRO A 1 312 ? -13.126 8.561 -9.147 1.00 92.06 312 PRO A N 1
ATOM 2491 C CA . PRO A 1 312 ? -12.273 9.591 -9.747 1.00 92.06 312 PRO A CA 1
ATOM 2492 C C . PRO A 1 312 ? -11.413 10.376 -8.747 1.00 92.06 312 PRO A C 1
ATOM 2494 O O . PRO A 1 312 ? -10.186 10.297 -8.831 1.00 92.06 312 PRO A O 1
ATOM 2497 N N . THR A 1 313 ? -12.007 11.039 -7.750 1.00 92.38 313 THR A N 1
ATOM 2498 C CA . THR A 1 313 ? -11.277 11.815 -6.730 1.00 92.38 313 THR A CA 1
ATOM 2499 C C . THR A 1 313 ? -10.282 10.933 -5.977 1.00 92.38 313 THR A C 1
ATOM 2501 O O . THR A 1 313 ? -9.146 11.342 -5.734 1.00 92.38 313 THR A O 1
ATOM 2504 N N . TYR A 1 314 ? -10.643 9.682 -5.661 1.00 94.62 314 TYR A N 1
ATOM 2505 C CA . TYR A 1 314 ? -9.708 8.732 -5.047 1.00 94.62 314 TYR A CA 1
ATOM 2506 C C . TYR A 1 314 ? -8.477 8.467 -5.933 1.00 94.62 314 TYR A C 1
ATOM 2508 O O . TYR A 1 314 ? -7.346 8.416 -5.439 1.00 94.62 314 TYR A O 1
ATOM 2516 N N . LYS A 1 315 ? -8.671 8.292 -7.246 1.00 93.12 315 LYS A N 1
ATOM 2517 C CA . LYS A 1 315 ? -7.584 8.049 -8.210 1.00 93.12 315 LYS A CA 1
ATOM 2518 C C . LYS A 1 315 ? -6.707 9.293 -8.383 1.00 93.12 315 LYS A C 1
ATOM 2520 O O . LYS A 1 315 ? -5.485 9.150 -8.392 1.00 93.12 315 LYS A O 1
ATOM 2525 N N . GLN A 1 316 ? -7.316 10.476 -8.450 1.00 93.62 316 GLN A N 1
ATOM 2526 C CA . GLN A 1 316 ? -6.645 11.775 -8.517 1.00 93.62 316 GLN A CA 1
ATOM 2527 C C . GLN A 1 316 ? -5.773 12.018 -7.276 1.00 93.62 316 GLN A C 1
ATOM 2529 O O . GLN A 1 316 ? -4.555 12.133 -7.400 1.00 93.62 316 GLN A O 1
ATOM 2534 N N . VAL A 1 317 ? -6.351 11.953 -6.071 1.00 94.88 317 VAL A N 1
ATOM 2535 C CA . VAL A 1 317 ? -5.634 12.107 -4.790 1.00 94.88 317 VAL A CA 1
ATOM 2536 C C . VAL A 1 317 ? -4.479 11.108 -4.667 1.00 94.88 317 VAL A C 1
ATOM 2538 O O . VAL A 1 317 ? -3.369 11.473 -4.284 1.00 94.88 317 VAL A O 1
ATOM 2541 N N . LYS A 1 318 ? -4.690 9.847 -5.058 1.00 95.12 318 LYS A N 1
ATOM 2542 C CA . LYS A 1 318 ? -3.646 8.810 -5.048 1.00 95.12 318 LYS A CA 1
ATOM 2543 C C . LYS A 1 318 ? -2.489 9.091 -6.014 1.00 95.12 318 LYS A C 1
ATOM 2545 O O . LYS A 1 318 ? -1.363 8.664 -5.749 1.00 95.12 318 LYS A O 1
ATOM 2550 N N . VAL A 1 319 ? -2.754 9.771 -7.128 1.00 95.06 319 VAL A N 1
ATOM 2551 C CA . VAL A 1 319 ? -1.729 10.257 -8.061 1.00 95.06 319 VAL A CA 1
ATOM 2552 C C . VAL A 1 319 ? -1.022 11.481 -7.481 1.00 95.06 319 VAL A C 1
ATOM 2554 O O . VAL A 1 319 ? 0.205 11.488 -7.440 1.00 95.06 319 VAL A O 1
ATOM 2557 N N . GLU A 1 320 ? -1.755 12.463 -6.956 1.00 95.25 320 GLU A N 1
ATOM 2558 C CA . GLU A 1 320 ? -1.180 13.662 -6.337 1.00 95.25 320 GLU A CA 1
ATOM 2559 C C . GLU A 1 320 ? -0.237 13.334 -5.169 1.00 95.25 320 GLU A C 1
ATOM 2561 O O . GLU A 1 320 ? 0.876 13.853 -5.145 1.00 95.25 320 GLU A O 1
ATOM 2566 N N . ILE A 1 321 ? -0.613 12.426 -4.253 1.00 96.00 321 ILE A N 1
ATOM 2567 C CA . ILE A 1 321 ? 0.257 11.965 -3.148 1.00 96.00 321 ILE A CA 1
ATOM 2568 C C . ILE A 1 321 ? 1.591 11.444 -3.700 1.00 96.00 321 ILE A C 1
ATOM 2570 O O . ILE A 1 321 ? 2.660 11.755 -3.181 1.00 96.00 321 ILE A O 1
ATOM 2574 N N . LYS A 1 322 ? 1.543 10.681 -4.798 1.00 96.31 322 LYS A N 1
ATOM 2575 C CA . LYS A 1 322 ? 2.724 10.095 -5.445 1.00 96.31 322 LYS A CA 1
ATOM 2576 C C . LYS A 1 322 ? 3.585 11.119 -6.180 1.00 96.31 322 LYS A C 1
ATOM 2578 O O . LYS A 1 322 ? 4.805 10.975 -6.189 1.00 96.31 322 LYS A O 1
ATOM 2583 N N . LEU A 1 323 ? 2.972 12.137 -6.779 1.00 96.19 323 LEU A N 1
ATOM 2584 C CA . LEU A 1 323 ? 3.684 13.258 -7.391 1.00 96.19 323 LEU A CA 1
ATOM 2585 C C . LEU A 1 323 ? 4.363 14.118 -6.319 1.00 96.19 323 LEU A C 1
ATOM 2587 O O . LEU A 1 323 ? 5.535 14.453 -6.461 1.00 96.19 323 LEU A O 1
ATOM 2591 N N . GLN A 1 324 ? 3.664 14.408 -5.220 1.00 96.00 324 GLN A N 1
ATOM 2592 C CA . GLN A 1 324 ? 4.201 15.185 -4.105 1.00 96.00 324 GLN A CA 1
ATOM 2593 C C . GLN A 1 324 ? 5.333 14.426 -3.384 1.00 96.00 324 GLN A C 1
ATOM 2595 O O . GLN A 1 324 ? 6.338 15.036 -3.018 1.00 96.00 324 GLN A O 1
ATOM 2600 N N . ALA A 1 325 ? 5.230 13.097 -3.260 1.00 95.69 325 ALA A N 1
ATOM 2601 C CA . ALA A 1 325 ? 6.295 12.238 -2.736 1.00 95.69 325 ALA A CA 1
ATOM 2602 C C . ALA A 1 325 ? 7.559 12.280 -3.614 1.00 95.69 325 ALA A C 1
ATOM 2604 O O . ALA A 1 325 ? 8.654 12.505 -3.104 1.00 95.69 325 ALA A O 1
ATOM 2605 N N . LEU A 1 326 ? 7.412 12.146 -4.940 1.00 95.38 326 LEU A N 1
ATOM 2606 C CA . LEU A 1 326 ? 8.537 12.275 -5.876 1.00 95.38 326 LEU A CA 1
ATOM 2607 C C . LEU A 1 326 ? 9.180 13.666 -5.834 1.00 95.38 326 LEU A C 1
ATOM 2609 O O . LEU A 1 326 ? 10.403 13.746 -5.814 1.00 95.38 326 LEU A O 1
ATOM 2613 N N . LEU A 1 327 ? 8.386 14.744 -5.782 1.00 95.25 327 LEU A N 1
ATOM 2614 C CA . LEU A 1 327 ? 8.919 16.103 -5.628 1.00 95.25 327 LEU A CA 1
ATOM 2615 C C . LEU A 1 327 ? 9.700 16.267 -4.320 1.00 95.25 327 LEU A C 1
ATOM 2617 O O . LEU A 1 327 ? 10.778 16.848 -4.329 1.00 95.25 327 LEU A O 1
ATOM 2621 N N . SER A 1 328 ? 9.177 15.742 -3.210 1.00 95.00 328 SER A N 1
ATOM 2622 C CA . SER A 1 328 ? 9.822 15.847 -1.893 1.00 95.00 328 SER A CA 1
ATOM 2623 C C . SER A 1 328 ? 11.130 15.049 -1.840 1.00 95.00 328 SER A C 1
ATOM 2625 O O . SER A 1 328 ? 12.098 15.485 -1.231 1.00 95.00 328 SER A O 1
ATOM 2627 N N . ALA A 1 329 ? 11.216 13.923 -2.551 1.00 94.44 329 ALA A N 1
ATOM 2628 C CA . ALA A 1 329 ? 12.439 13.126 -2.643 1.00 94.44 329 ALA A CA 1
ATOM 2629 C C . ALA A 1 329 ? 13.572 13.776 -3.466 1.00 94.44 329 ALA A C 1
ATOM 2631 O O . ALA A 1 329 ? 14.738 13.431 -3.264 1.00 94.44 329 ALA A O 1
ATOM 2632 N N . ILE A 1 330 ? 13.242 14.708 -4.371 1.00 94.56 330 ILE A N 1
ATOM 2633 C CA . ILE A 1 330 ? 14.212 15.506 -5.147 1.00 94.56 330 ILE A CA 1
ATOM 2634 C C . ILE A 1 330 ? 14.397 16.934 -4.604 1.00 94.56 330 ILE A C 1
ATOM 2636 O O . ILE A 1 330 ? 15.074 17.738 -5.236 1.00 94.56 330 ILE A O 1
ATOM 2640 N N . ALA A 1 331 ? 13.771 17.269 -3.471 1.00 91.69 331 ALA A N 1
ATOM 2641 C CA . ALA A 1 331 ? 13.735 18.627 -2.922 1.00 91.69 331 ALA A CA 1
ATOM 2642 C C . ALA A 1 331 ? 15.051 19.087 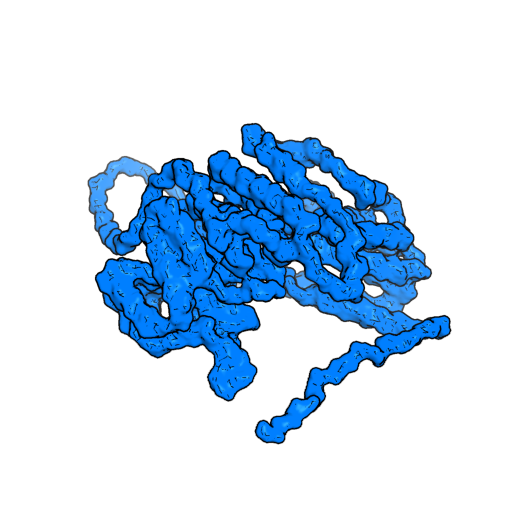-2.283 1.00 91.69 331 ALA A C 1
ATOM 2644 O O . ALA A 1 331 ? 15.262 20.281 -2.098 1.00 91.69 331 ALA A O 1
ATOM 2645 N N . THR A 1 332 ? 15.894 18.129 -1.907 1.00 85.12 332 THR A N 1
ATOM 2646 C CA . THR A 1 332 ? 17.223 18.348 -1.341 1.00 85.12 332 THR A CA 1
ATOM 2647 C C . THR A 1 332 ? 18.234 18.564 -2.465 1.00 85.12 332 THR A C 1
ATOM 2649 O O . THR A 1 332 ? 18.365 17.688 -3.325 1.00 85.12 332 THR A O 1
ATOM 2652 N N . ASP A 1 333 ? 19.025 19.634 -2.394 1.00 78.62 333 ASP A N 1
ATOM 2653 C CA . ASP A 1 333 ? 20.182 19.847 -3.283 1.00 78.62 333 ASP A CA 1
ATOM 2654 C C . ASP A 1 333 ? 21.358 18.884 -2.983 1.00 78.62 333 ASP A C 1
ATOM 2656 O O . ASP A 1 333 ? 22.370 18.876 -3.680 1.00 78.62 333 ASP A O 1
ATOM 2660 N N . GLU A 1 334 ? 21.222 18.035 -1.957 1.00 86.69 334 GLU A N 1
ATOM 2661 C CA . GLU A 1 334 ? 22.151 16.953 -1.625 1.00 86.69 334 GLU A CA 1
ATOM 2662 C C . GLU A 1 334 ? 22.326 15.943 -2.770 1.00 86.69 334 GLU A C 1
ATOM 2664 O O . GLU A 1 334 ? 21.359 15.318 -3.230 1.00 86.69 334 GLU A O 1
ATOM 2669 N N . GLN A 1 335 ? 23.587 15.696 -3.135 1.00 89.19 335 GLN A N 1
ATOM 2670 C CA . GLN A 1 335 ? 23.989 14.663 -4.086 1.00 89.19 335 GLN A CA 1
ATOM 2671 C C . GLN A 1 335 ? 23.413 13.289 -3.685 1.00 89.19 335 GLN A C 1
ATOM 2673 O O . GLN A 1 335 ? 23.691 12.788 -2.591 1.00 89.19 335 GLN A O 1
ATOM 2678 N N . PRO A 1 336 ? 22.611 12.637 -4.544 1.00 90.56 336 PRO A N 1
ATOM 2679 C CA . PRO A 1 336 ? 22.000 11.366 -4.213 1.00 90.56 336 PRO A CA 1
ATOM 2680 C C . PRO A 1 336 ? 23.020 10.232 -4.291 1.00 90.56 336 PRO A C 1
ATOM 2682 O O . PRO A 1 336 ? 23.702 10.052 -5.300 1.00 90.56 336 PRO A O 1
ATOM 2685 N N . ASN A 1 337 ? 23.045 9.381 -3.265 1.00 89.19 337 ASN A N 1
ATOM 2686 C CA . ASN A 1 337 ? 23.675 8.072 -3.400 1.00 89.19 337 ASN A CA 1
ATOM 2687 C C . ASN A 1 337 ? 22.938 7.221 -4.459 1.00 89.19 337 ASN A C 1
ATOM 2689 O O . ASN A 1 337 ? 21.765 7.457 -4.780 1.00 89.19 337 ASN A O 1
ATOM 2693 N N . TRP A 1 338 ? 23.619 6.198 -4.981 1.00 85.56 338 TRP A N 1
ATOM 2694 C CA . TRP A 1 338 ? 23.083 5.297 -6.008 1.00 85.56 338 TRP A CA 1
ATOM 2695 C C . TRP A 1 338 ? 21.699 4.724 -5.662 1.00 85.56 338 TRP A C 1
ATOM 2697 O O . TRP A 1 338 ? 20.827 4.638 -6.529 1.00 85.56 338 TRP A O 1
ATOM 2707 N N . ALA A 1 339 ? 21.450 4.388 -4.390 1.00 86.81 339 ALA A N 1
ATOM 2708 C CA . ALA A 1 339 ? 20.160 3.869 -3.942 1.00 86.81 339 ALA A CA 1
ATOM 2709 C C . ALA A 1 339 ? 19.035 4.917 -4.055 1.00 86.81 339 ALA A C 1
ATOM 2711 O O . ALA A 1 339 ? 17.984 4.598 -4.614 1.00 86.81 339 ALA A O 1
ATOM 2712 N N . LYS A 1 340 ? 19.262 6.166 -3.611 1.00 90.00 340 LYS A N 1
ATOM 2713 C CA . LYS A 1 340 ? 18.326 7.304 -3.752 1.00 90.00 340 LYS A CA 1
ATOM 2714 C C . LYS A 1 340 ? 17.987 7.543 -5.222 1.00 90.00 340 LYS A C 1
ATOM 2716 O O . LYS A 1 340 ? 16.813 7.534 -5.593 1.00 90.00 340 LYS A O 1
ATOM 2721 N N . TRP A 1 341 ? 19.004 7.659 -6.077 1.00 92.25 341 TRP A N 1
ATOM 2722 C CA . TRP A 1 341 ? 18.823 7.896 -7.513 1.00 92.25 341 TRP A CA 1
ATOM 2723 C C . TRP A 1 341 ? 18.077 6.745 -8.214 1.00 92.25 341 TRP A C 1
ATOM 2725 O O . TRP A 1 341 ? 17.078 6.974 -8.901 1.00 92.25 341 TRP A O 1
ATOM 2735 N N . ARG A 1 342 ? 18.482 5.486 -7.982 1.00 89.25 342 ARG A N 1
ATOM 2736 C CA . ARG A 1 342 ? 17.858 4.288 -8.581 1.00 89.25 342 ARG A CA 1
ATOM 2737 C C . ARG A 1 342 ? 16.407 4.100 -8.119 1.00 89.25 342 ARG A C 1
ATOM 2739 O O . ARG A 1 342 ? 15.557 3.705 -8.923 1.00 89.25 342 ARG A O 1
ATOM 2746 N N . LEU A 1 343 ? 16.113 4.403 -6.851 1.00 90.38 343 LEU A N 1
ATOM 2747 C CA . LEU A 1 343 ? 14.764 4.396 -6.278 1.00 90.38 343 LEU A CA 1
ATOM 2748 C C . LEU A 1 343 ? 13.875 5.465 -6.927 1.00 90.38 343 LEU A C 1
ATOM 2750 O O . LEU A 1 343 ? 12.763 5.145 -7.350 1.00 90.38 343 LEU A O 1
ATOM 2754 N N . ILE A 1 344 ? 14.362 6.701 -7.062 1.00 93.62 344 ILE A N 1
ATOM 2755 C CA . ILE A 1 344 ? 13.626 7.805 -7.697 1.00 93.62 344 ILE A CA 1
ATOM 2756 C C . ILE A 1 344 ? 13.350 7.483 -9.175 1.00 93.62 344 ILE A C 1
ATOM 2758 O O . ILE A 1 344 ? 12.185 7.485 -9.579 1.00 93.62 344 ILE A O 1
ATOM 2762 N N . ARG A 1 345 ? 14.366 7.052 -9.939 1.00 93.38 345 ARG A N 1
ATOM 2763 C CA . ARG A 1 345 ? 14.247 6.654 -11.356 1.00 93.38 345 ARG A CA 1
ATOM 2764 C C . ARG A 1 345 ? 13.196 5.570 -11.591 1.00 93.38 345 ARG A C 1
ATOM 2766 O O . ARG A 1 345 ? 12.279 5.751 -12.396 1.00 93.38 345 ARG A O 1
ATOM 2773 N N . LYS A 1 346 ? 13.265 4.455 -10.856 1.00 91.25 346 LYS A N 1
ATOM 2774 C CA . LYS A 1 346 ? 12.252 3.385 -10.948 1.00 91.25 346 LYS A CA 1
ATOM 2775 C C . LYS A 1 346 ? 10.863 3.860 -10.485 1.00 91.25 346 LYS A C 1
ATOM 2777 O O . LYS A 1 346 ? 9.853 3.444 -11.054 1.00 91.25 346 LYS A O 1
ATOM 2782 N N . SER A 1 347 ? 10.782 4.736 -9.480 1.00 93.50 347 SER A N 1
ATOM 2783 C CA . SER A 1 347 ? 9.510 5.286 -8.980 1.00 93.50 347 SER A CA 1
ATOM 2784 C C . SER A 1 347 ? 8.833 6.204 -10.003 1.00 93.50 347 SER A C 1
ATOM 2786 O O . SER A 1 347 ? 7.629 6.066 -10.243 1.00 93.50 347 SER A O 1
ATOM 2788 N N . ARG A 1 348 ? 9.607 7.063 -10.681 1.00 94.88 348 ARG A N 1
ATOM 2789 C CA . ARG A 1 348 ? 9.158 7.910 -11.795 1.00 94.88 348 ARG A CA 1
ATOM 2790 C C . ARG A 1 348 ? 8.625 7.071 -12.957 1.00 94.88 348 ARG A C 1
ATOM 2792 O O . ARG A 1 348 ? 7.496 7.285 -13.400 1.00 94.88 348 ARG A O 1
ATOM 2799 N N . GLN A 1 349 ? 9.395 6.074 -13.404 1.00 91.44 349 GLN A N 1
ATOM 2800 C CA . GLN A 1 349 ? 8.990 5.135 -14.460 1.00 91.44 349 GLN A CA 1
ATOM 2801 C C . GLN A 1 349 ? 7.666 4.434 -14.118 1.00 91.44 349 GLN A C 1
ATOM 2803 O O . GLN A 1 349 ? 6.732 4.417 -14.922 1.00 91.44 349 GLN A O 1
ATOM 2808 N N . LYS A 1 350 ? 7.547 3.919 -12.888 1.00 90.38 350 LYS A N 1
ATOM 2809 C CA . LYS A 1 350 ? 6.343 3.237 -12.398 1.00 90.38 350 LYS A CA 1
ATOM 2810 C C . LYS A 1 350 ? 5.127 4.160 -12.310 1.00 90.38 350 LYS A C 1
ATOM 2812 O O . LYS A 1 350 ? 4.010 3.713 -12.571 1.00 90.38 350 LYS A O 1
ATOM 2817 N N . LEU A 1 351 ? 5.318 5.441 -11.982 1.00 92.94 351 LEU A N 1
ATOM 2818 C CA . LEU A 1 351 ? 4.234 6.422 -12.014 1.00 92.94 351 LEU A CA 1
ATOM 2819 C C . LEU A 1 351 ? 3.781 6.712 -13.448 1.00 92.94 351 LEU A C 1
ATOM 2821 O O . LEU A 1 351 ? 2.584 6.666 -13.711 1.00 92.94 351 LEU A O 1
ATOM 2825 N N . ALA A 1 352 ? 4.711 6.918 -14.384 1.00 91.50 352 ALA A N 1
ATOM 2826 C CA . ALA A 1 352 ? 4.395 7.126 -15.799 1.00 91.50 352 ALA A CA 1
ATOM 2827 C C . ALA A 1 352 ? 3.604 5.945 -16.407 1.00 91.50 352 ALA A C 1
ATOM 2829 O O . ALA A 1 352 ? 2.600 6.151 -17.094 1.00 91.50 352 ALA A O 1
ATOM 2830 N N . MET A 1 353 ? 3.988 4.703 -16.089 1.00 88.38 353 MET A N 1
ATOM 2831 C CA . MET A 1 353 ? 3.225 3.502 -16.468 1.00 88.38 353 MET A CA 1
ATOM 2832 C C . MET A 1 353 ? 1.837 3.456 -15.808 1.00 88.38 353 MET A C 1
ATOM 2834 O O . MET A 1 353 ? 0.852 3.100 -16.451 1.00 88.38 353 MET A O 1
ATOM 2838 N N . SER A 1 354 ? 1.721 3.862 -14.539 1.00 87.31 354 SER A N 1
ATOM 2839 C CA . SER A 1 354 ? 0.419 3.940 -13.869 1.00 87.31 354 SER A CA 1
ATOM 2840 C C . SER A 1 354 ? -0.495 4.984 -14.515 1.00 87.31 354 SER A C 1
ATOM 2842 O O . SER A 1 354 ? -1.684 4.724 -14.651 1.00 87.31 354 SER A O 1
ATOM 2844 N N . LEU A 1 355 ? 0.035 6.136 -14.930 1.00 89.25 355 LEU A N 1
ATOM 2845 C CA . LEU A 1 355 ? -0.731 7.228 -15.543 1.00 89.25 355 LEU A CA 1
ATOM 2846 C C . LEU A 1 355 ? -1.225 6.893 -16.954 1.00 89.25 355 LEU A C 1
ATOM 2848 O O . LEU A 1 355 ? -2.328 7.283 -17.320 1.00 89.25 355 LEU A O 1
ATOM 2852 N N . THR A 1 356 ? -0.434 6.148 -17.730 1.00 85.75 356 THR A N 1
ATOM 2853 C CA . THR A 1 356 ? -0.816 5.698 -19.082 1.00 85.75 356 THR A CA 1
ATOM 2854 C C . THR A 1 356 ? -1.786 4.513 -19.076 1.00 85.75 356 THR A C 1
ATOM 2856 O O . THR A 1 356 ? -2.457 4.280 -20.079 1.00 85.75 356 THR A O 1
ATOM 2859 N N . SER A 1 357 ? -1.925 3.791 -17.954 1.00 85.44 357 SER A N 1
ATOM 2860 C CA . SER A 1 357 ? -2.886 2.684 -17.838 1.00 85.44 357 SER A CA 1
ATOM 2861 C C . SER A 1 357 ? -4.339 3.161 -18.048 1.00 85.44 357 SER A C 1
ATOM 2863 O O . SER A 1 357 ? -4.765 4.097 -17.361 1.00 85.44 357 SER A O 1
ATOM 2865 N N . PRO A 1 358 ? -5.151 2.514 -18.913 1.00 80.75 358 PRO A N 1
ATOM 2866 C CA . PRO A 1 358 ? -6.524 2.955 -19.191 1.00 80.75 358 PRO A CA 1
ATOM 2867 C C . PRO A 1 358 ? -7.410 3.066 -17.943 1.00 80.75 358 PRO A C 1
ATOM 2869 O O . PRO A 1 358 ? -8.205 3.996 -17.822 1.00 80.75 358 PRO A O 1
ATOM 2872 N N . HIS A 1 359 ? -7.226 2.171 -16.961 1.00 81.06 359 HIS A N 1
ATOM 2873 C CA . HIS A 1 359 ? -7.951 2.228 -15.689 1.00 81.06 359 HIS A CA 1
ATOM 2874 C C . HIS A 1 359 ? -7.630 3.491 -14.875 1.00 81.06 359 HIS A C 1
ATOM 2876 O O . HIS A 1 359 ? -8.490 3.939 -14.124 1.00 81.06 359 HIS A O 1
ATOM 2882 N N . THR A 1 360 ? -6.429 4.063 -14.974 1.00 82.94 360 THR A N 1
ATOM 2883 C CA . THR A 1 360 ? -6.097 5.307 -14.258 1.00 82.94 360 THR A CA 1
ATOM 2884 C C . THR A 1 360 ? -6.415 6.526 -15.117 1.00 82.94 360 THR A C 1
ATOM 2886 O O . THR A 1 360 ? -7.065 7.442 -14.628 1.00 82.94 360 THR A O 1
ATOM 2889 N N . ALA A 1 361 ? -6.043 6.506 -16.401 1.00 85.44 361 ALA A N 1
ATOM 2890 C CA . ALA A 1 361 ? -6.260 7.609 -17.334 1.00 85.44 361 ALA A CA 1
ATOM 2891 C C . ALA A 1 361 ? -7.736 8.041 -17.422 1.00 85.44 361 ALA A C 1
ATOM 2893 O O . ALA A 1 361 ? -8.012 9.236 -17.385 1.00 85.44 361 ALA A O 1
ATOM 2894 N N . LYS A 1 362 ? -8.691 7.093 -17.427 1.00 88.88 362 LYS A N 1
ATOM 2895 C CA . LYS A 1 362 ? -10.141 7.390 -17.478 1.00 88.88 362 LYS A CA 1
ATOM 2896 C C . LYS A 1 362 ? -10.702 8.151 -16.262 1.00 88.88 362 LYS A C 1
ATOM 2898 O O . LYS A 1 362 ? -11.878 8.496 -16.255 1.00 88.88 362 LYS A O 1
ATOM 2903 N N . HIS A 1 363 ? -9.896 8.346 -15.219 1.00 90.75 363 HIS A N 1
ATOM 2904 C CA . HIS A 1 363 ? -10.270 9.007 -13.967 1.00 90.75 363 HIS A CA 1
ATOM 2905 C C . HIS A 1 363 ? -9.456 10.286 -13.693 1.00 90.75 363 HIS A C 1
ATOM 2907 O O . HIS A 1 363 ? -9.582 10.852 -12.612 1.00 90.75 363 HIS A O 1
ATOM 2913 N N . LEU A 1 364 ? -8.605 10.724 -14.628 1.00 89.44 364 LEU A N 1
ATOM 2914 C CA . LEU A 1 364 ? -7.777 11.923 -14.485 1.00 89.44 364 LEU A CA 1
ATOM 2915 C C . LEU A 1 364 ? -8.217 13.001 -15.472 1.00 89.44 364 LEU A C 1
ATOM 2917 O O . LEU A 1 364 ? -8.490 12.720 -16.638 1.00 89.44 364 LEU A O 1
ATOM 2921 N N . THR A 1 365 ? -8.241 14.252 -15.023 1.00 90.12 365 THR A N 1
ATOM 2922 C CA . THR A 1 365 ? -8.549 15.393 -15.886 1.00 90.12 365 THR A CA 1
ATOM 2923 C C . THR A 1 365 ? -7.340 15.804 -16.732 1.00 90.12 365 THR A C 1
ATOM 2925 O O . THR A 1 365 ? -6.180 15.510 -16.424 1.00 90.12 365 THR A O 1
ATOM 2928 N N . ALA A 1 366 ? -7.595 16.617 -17.761 1.00 88.25 366 ALA A N 1
ATOM 2929 C CA . ALA A 1 366 ? -6.557 17.317 -18.518 1.00 88.25 366 ALA A CA 1
ATOM 2930 C C . ALA A 1 366 ? -5.662 18.237 -17.650 1.00 88.25 366 ALA A C 1
ATOM 2932 O O . ALA A 1 366 ? -4.571 18.621 -18.082 1.00 88.25 366 ALA A O 1
ATOM 2933 N N . LYS A 1 367 ? -6.101 18.611 -16.437 1.00 89.38 367 LYS A N 1
ATOM 2934 C CA . LYS A 1 367 ? -5.312 19.401 -15.479 1.00 89.38 367 LYS A CA 1
ATOM 2935 C C . LYS A 1 367 ? -4.351 18.499 -14.691 1.00 89.38 367 LYS A C 1
ATOM 2937 O O . LYS A 1 367 ? -3.171 18.824 -14.586 1.00 89.38 367 LYS A O 1
ATOM 2942 N N . ASP A 1 368 ? -4.814 17.325 -14.262 1.00 88.94 368 ASP A N 1
ATOM 2943 C CA . ASP A 1 368 ? -4.009 16.342 -13.517 1.00 88.94 368 ASP A CA 1
ATOM 2944 C C . ASP A 1 368 ? -2.912 15.724 -14.382 1.00 88.94 368 ASP A C 1
ATOM 2946 O O . ASP A 1 368 ? -1.766 15.610 -13.955 1.00 88.94 368 ASP A O 1
ATOM 2950 N N . ILE A 1 369 ? -3.241 15.375 -15.631 1.00 89.88 369 ILE A N 1
ATOM 2951 C CA . ILE A 1 369 ? -2.279 14.844 -16.609 1.00 89.88 369 ILE A CA 1
ATOM 2952 C C . ILE A 1 369 ? -1.157 15.861 -16.876 1.00 89.88 369 ILE A C 1
ATOM 2954 O O . ILE A 1 369 ? 0.007 15.482 -17.012 1.00 89.88 369 ILE A O 1
ATOM 2958 N N . ARG A 1 370 ? -1.491 17.158 -16.908 1.00 89.88 370 ARG A N 1
ATOM 2959 C CA . ARG A 1 370 ? -0.529 18.250 -17.101 1.00 89.88 370 ARG A CA 1
ATOM 2960 C C . ARG A 1 370 ? 0.398 18.407 -15.897 1.00 89.88 370 ARG A C 1
ATOM 2962 O O . ARG A 1 370 ? 1.610 18.363 -16.078 1.00 89.88 370 ARG A O 1
ATOM 2969 N N . LEU A 1 371 ? -0.156 18.485 -14.684 1.00 90.56 371 LEU A N 1
ATOM 2970 C CA . LEU A 1 371 ? 0.630 18.523 -13.447 1.00 90.56 371 LEU A CA 1
ATOM 2971 C C . LEU A 1 371 ? 1.542 17.292 -13.332 1.00 90.56 371 LEU A C 1
ATOM 2973 O O . LEU A 1 371 ? 2.728 17.417 -13.032 1.00 90.56 371 LEU A O 1
ATOM 2977 N N . ALA A 1 372 ? 1.010 16.102 -13.617 1.00 93.25 372 ALA A N 1
ATOM 2978 C CA . ALA A 1 372 ? 1.784 14.871 -13.605 1.00 93.25 372 ALA A CA 1
ATOM 2979 C C . ALA A 1 372 ? 2.957 14.930 -14.593 1.00 93.25 372 ALA A C 1
ATOM 2981 O O . ALA A 1 372 ? 4.075 14.567 -14.238 1.00 93.25 372 ALA A O 1
ATOM 2982 N N . LYS A 1 373 ? 2.730 15.441 -15.808 1.00 92.00 373 LYS A N 1
ATOM 2983 C CA . LYS A 1 373 ? 3.781 15.654 -16.806 1.00 92.00 373 LYS A CA 1
ATOM 2984 C C . LYS A 1 373 ? 4.856 16.629 -16.304 1.00 92.00 373 LYS A C 1
ATOM 2986 O O . LYS A 1 373 ? 6.025 16.260 -16.312 1.00 92.00 373 LYS A O 1
ATOM 2991 N N . GLU A 1 374 ? 4.473 17.812 -15.821 1.00 93.25 374 GLU A N 1
ATOM 2992 C CA . GLU A 1 374 ? 5.401 18.841 -15.316 1.00 93.25 374 GLU A CA 1
ATOM 2993 C C . GLU A 1 374 ? 6.287 18.322 -14.167 1.00 93.25 374 GLU A C 1
ATOM 2995 O O . GLU A 1 374 ? 7.476 18.636 -14.088 1.00 93.25 374 GLU A O 1
ATOM 3000 N N . VAL A 1 375 ? 5.726 17.497 -13.278 1.00 94.19 375 VAL A N 1
ATOM 3001 C CA . VAL A 1 375 ? 6.470 16.847 -12.188 1.00 94.19 375 VAL A CA 1
ATOM 3002 C C . VAL A 1 375 ? 7.425 15.780 -12.719 1.00 94.19 375 VAL A C 1
ATOM 3004 O O . VAL A 1 375 ? 8.591 15.762 -12.335 1.00 94.19 375 VAL A O 1
ATOM 3007 N N . LEU A 1 376 ? 6.967 14.898 -13.612 1.00 94.69 376 LEU A N 1
ATOM 3008 C CA . LEU A 1 376 ? 7.807 13.837 -14.177 1.00 94.69 376 LEU A CA 1
ATOM 3009 C C . LEU A 1 376 ? 8.940 14.400 -15.055 1.00 94.69 376 LEU A C 1
ATOM 3011 O O . LEU A 1 376 ? 10.012 13.800 -15.100 1.00 94.69 376 LEU A O 1
ATOM 3015 N N . GLU A 1 377 ? 8.736 15.548 -15.708 1.00 94.62 377 GLU A N 1
ATOM 3016 C CA . GLU A 1 377 ? 9.781 16.290 -16.427 1.00 94.62 377 GLU A CA 1
ATOM 3017 C C . GLU A 1 377 ? 10.842 16.849 -15.461 1.00 94.62 377 GLU A C 1
ATOM 3019 O O . GLU A 1 377 ? 12.032 16.655 -15.708 1.00 94.62 377 GLU A O 1
ATOM 3024 N N . LYS A 1 378 ? 10.444 17.445 -14.325 1.00 95.19 378 LYS A N 1
ATOM 3025 C CA . LYS A 1 378 ? 11.379 17.914 -13.278 1.00 95.19 378 LYS A CA 1
ATOM 3026 C C . LYS A 1 378 ? 12.191 16.775 -12.657 1.00 95.19 378 LYS A C 1
ATOM 3028 O O . LYS A 1 378 ? 13.402 16.899 -12.503 1.00 95.19 378 LYS A O 1
ATOM 3033 N N . VAL A 1 379 ? 11.551 15.643 -12.352 1.00 95.19 379 VAL A N 1
ATOM 3034 C CA . VAL A 1 379 ? 12.255 14.460 -11.827 1.00 95.19 379 VAL A CA 1
ATOM 3035 C C . VAL A 1 379 ? 13.200 13.872 -12.887 1.00 95.19 379 VAL A C 1
ATOM 3037 O O . VAL A 1 379 ? 14.300 13.461 -12.543 1.00 95.19 379 VAL A O 1
ATOM 3040 N N . GLU A 1 380 ? 12.854 13.903 -14.183 1.00 95.00 380 GLU A N 1
ATOM 3041 C CA . GLU A 1 380 ? 13.785 13.496 -15.253 1.00 95.00 380 GLU A CA 1
ATOM 3042 C C . GLU A 1 380 ? 14.973 14.466 -15.428 1.00 95.00 380 GLU A C 1
ATOM 3044 O O . GLU A 1 380 ? 16.070 14.031 -15.778 1.00 95.00 380 GLU A O 1
ATOM 3049 N N . GLN A 1 381 ? 14.786 15.768 -15.191 1.00 94.62 381 GLN A N 1
ATOM 3050 C CA . GLN A 1 381 ? 15.880 16.749 -15.190 1.00 94.62 381 GLN A CA 1
ATOM 3051 C C . GLN A 1 381 ? 16.847 16.497 -14.023 1.00 94.62 381 GLN A C 1
ATOM 3053 O O . GLN A 1 381 ? 18.055 16.425 -14.242 1.00 94.62 381 GLN A O 1
ATOM 3058 N N . TRP A 1 382 ? 16.314 16.276 -12.817 1.00 94.75 382 TRP A N 1
ATOM 3059 C CA . TRP A 1 382 ? 17.093 15.903 -11.631 1.00 94.75 382 TRP A CA 1
ATOM 3060 C C . TRP A 1 382 ? 17.826 14.562 -11.827 1.00 94.75 382 TRP A C 1
ATOM 3062 O O . TRP A 1 382 ? 19.021 14.471 -11.557 1.00 94.75 382 TRP A O 1
ATOM 3072 N N . GLU A 1 383 ? 17.159 13.544 -12.389 1.00 93.44 383 GLU A N 1
ATOM 3073 C CA . GLU A 1 383 ? 17.784 12.251 -12.718 1.00 93.44 383 GLU A CA 1
ATOM 3074 C C . GLU A 1 383 ? 18.996 12.409 -13.640 1.00 93.44 383 GLU A C 1
ATOM 3076 O O . GLU A 1 383 ? 19.998 11.733 -13.423 1.00 93.44 383 GLU A O 1
ATOM 3081 N N . LYS A 1 384 ? 18.921 13.288 -14.649 1.00 93.06 384 LYS A N 1
ATOM 3082 C CA . LYS A 1 384 ? 20.021 13.531 -15.596 1.00 93.06 384 LYS A CA 1
ATOM 3083 C C . LYS A 1 384 ? 21.162 14.329 -14.979 1.00 93.06 384 LYS A C 1
ATOM 3085 O O . LYS A 1 384 ? 22.311 13.968 -15.190 1.00 93.06 384 LYS A O 1
ATOM 3090 N N . HIS A 1 385 ? 20.857 15.373 -14.206 1.00 92.88 385 HIS A N 1
ATOM 3091 C CA . HIS A 1 385 ? 21.875 16.180 -13.524 1.00 92.88 385 HIS A CA 1
ATOM 3092 C C . HIS A 1 385 ? 22.772 15.321 -12.619 1.00 92.88 385 HIS A C 1
ATOM 3094 O O . HIS A 1 385 ? 23.993 15.484 -12.608 1.00 92.88 385 HIS A O 1
ATOM 3100 N N . TRP A 1 386 ? 22.171 14.351 -11.927 1.00 91.50 386 TRP A N 1
ATOM 3101 C CA . TRP A 1 386 ? 22.891 13.425 -11.062 1.00 91.50 386 TRP A CA 1
ATOM 3102 C C . TRP A 1 386 ? 23.304 12.101 -11.734 1.00 91.50 386 TRP A C 1
ATOM 3104 O O . TRP A 1 386 ? 23.921 11.287 -11.059 1.00 91.50 386 TRP A O 1
ATOM 3114 N N . GLU A 1 387 ? 23.023 11.844 -13.021 1.00 87.38 387 GLU A N 1
ATOM 3115 C CA . GLU A 1 387 ? 23.335 10.536 -13.647 1.00 87.38 387 GLU A CA 1
ATOM 3116 C C . GLU A 1 387 ? 24.843 10.246 -13.678 1.00 87.38 387 GLU A C 1
ATOM 3118 O O . GLU A 1 387 ? 25.250 9.121 -13.403 1.00 87.38 387 GLU A O 1
ATOM 3123 N N . ASP A 1 388 ? 25.663 11.265 -13.946 1.00 81.12 388 ASP A N 1
ATOM 3124 C CA . ASP A 1 388 ? 27.130 11.147 -13.988 1.00 81.12 388 ASP A CA 1
ATOM 3125 C C . ASP A 1 388 ? 27.793 11.415 -12.616 1.00 81.12 388 ASP A C 1
ATOM 3127 O O . ASP A 1 388 ? 28.997 11.239 -12.452 1.00 81.12 388 ASP A O 1
ATOM 3131 N N . HIS A 1 389 ? 26.997 11.806 -11.612 1.00 78.94 389 HIS A N 1
ATOM 3132 C CA . HIS A 1 389 ? 27.431 12.122 -10.243 1.00 78.94 389 HIS A CA 1
ATOM 3133 C C . HIS A 1 389 ? 26.979 11.085 -9.202 1.00 78.94 389 HIS A C 1
ATOM 3135 O O . HIS A 1 389 ? 27.465 11.095 -8.069 1.00 78.94 389 HIS A O 1
ATOM 3141 N N . ALA A 1 390 ? 26.026 10.212 -9.536 1.00 71.75 390 ALA A N 1
ATOM 3142 C CA . ALA A 1 390 ? 25.553 9.147 -8.664 1.00 71.75 390 ALA A CA 1
ATOM 3143 C C . ALA A 1 390 ? 26.632 8.061 -8.575 1.00 71.75 390 ALA A C 1
ATOM 3145 O O . ALA A 1 390 ? 26.615 7.094 -9.334 1.00 71.75 390 ALA A O 1
ATOM 3146 N N . VAL A 1 391 ? 27.582 8.252 -7.651 1.00 64.12 391 VAL A N 1
ATOM 3147 C CA . VAL A 1 391 ? 28.695 7.330 -7.396 1.00 64.12 391 VAL A CA 1
ATOM 3148 C C . VAL A 1 391 ? 28.136 5.920 -7.231 1.00 64.12 391 VAL A C 1
ATOM 3150 O O . VAL A 1 391 ? 27.424 5.628 -6.263 1.00 64.12 391 VAL A O 1
ATOM 3153 N N . TYR A 1 392 ? 28.442 5.058 -8.202 1.00 61.38 392 TYR A N 1
ATOM 3154 C CA . TYR A 1 392 ? 28.159 3.634 -8.104 1.00 61.38 392 TYR A CA 1
ATOM 3155 C C . TYR A 1 392 ? 28.876 3.122 -6.849 1.00 61.38 392 TYR A C 1
ATOM 3157 O O . TYR A 1 392 ? 30.040 3.483 -6.641 1.00 61.38 392 TYR A O 1
ATOM 3165 N N . PRO A 1 393 ? 28.222 2.312 -5.994 1.00 57.16 393 PRO A N 1
ATOM 3166 C CA . PRO A 1 393 ? 28.946 1.641 -4.923 1.00 57.16 393 PRO A CA 1
ATOM 3167 C C . PRO A 1 393 ? 30.110 0.866 -5.558 1.00 57.16 393 PRO A C 1
ATOM 3169 O O . PRO A 1 393 ? 29.934 0.361 -6.671 1.00 57.16 393 PRO A O 1
ATOM 3172 N N . PRO A 1 394 ? 31.284 0.777 -4.908 1.00 47.25 394 PRO A N 1
ATOM 3173 C CA . PRO A 1 394 ? 32.388 -0.009 -5.436 1.00 47.25 394 PRO A CA 1
ATOM 3174 C C . PRO A 1 394 ? 31.909 -1.451 -5.605 1.00 47.25 394 PRO A C 1
ATOM 3176 O O . PRO A 1 394 ? 31.701 -2.173 -4.634 1.00 47.25 394 PRO A O 1
ATOM 3179 N N . VAL A 1 395 ? 31.659 -1.822 -6.858 1.00 48.59 395 VAL A N 1
ATOM 3180 C CA . VAL A 1 395 ? 31.252 -3.166 -7.253 1.00 48.59 395 VAL A CA 1
ATOM 3181 C C . VAL A 1 395 ? 32.408 -4.092 -6.885 1.00 48.59 395 VAL A C 1
ATOM 3183 O O . VAL A 1 395 ? 33.540 -3.801 -7.283 1.00 48.59 395 VAL A O 1
ATOM 3186 N N . ASP A 1 396 ? 32.143 -5.160 -6.120 1.00 47.12 396 ASP A N 1
ATOM 3187 C CA . ASP A 1 396 ? 33.135 -6.218 -5.861 1.00 47.12 396 ASP A CA 1
ATOM 3188 C C . ASP A 1 396 ? 33.786 -6.600 -7.192 1.00 47.12 396 ASP A C 1
ATOM 3190 O O . ASP A 1 396 ? 33.075 -6.742 -8.187 1.00 47.12 396 ASP A O 1
ATOM 3194 N N . GLU A 1 397 ? 35.110 -6.739 -7.266 1.00 42.25 397 GLU A N 1
ATOM 3195 C CA . GLU A 1 397 ? 35.748 -6.825 -8.589 1.00 42.25 397 GLU A CA 1
ATOM 3196 C C . GLU A 1 397 ? 35.349 -8.101 -9.358 1.00 42.25 397 GLU A C 1
ATOM 3198 O O . GLU A 1 397 ? 35.206 -8.046 -10.576 1.00 42.25 397 GLU A O 1
ATOM 3203 N N . GLU A 1 398 ? 34.965 -9.171 -8.651 1.00 44.34 398 GLU A N 1
ATOM 3204 C CA . GLU A 1 398 ? 34.318 -10.379 -9.201 1.00 44.34 398 GLU A CA 1
ATOM 3205 C C . GLU A 1 398 ? 32.957 -10.127 -9.893 1.00 44.34 398 GLU A C 1
ATOM 3207 O O . GLU A 1 398 ? 32.466 -10.979 -10.628 1.00 44.34 398 GLU A O 1
ATOM 3212 N N . LYS A 1 399 ? 32.326 -8.966 -9.672 1.00 46.03 399 LYS A N 1
ATOM 3213 C CA . LYS A 1 399 ? 31.066 -8.532 -10.308 1.00 46.03 399 LYS A CA 1
ATOM 3214 C C . LYS A 1 399 ? 31.271 -7.415 -11.343 1.00 46.03 399 LYS A C 1
ATOM 3216 O O . LYS A 1 399 ? 30.336 -7.088 -12.074 1.00 46.03 399 LYS A O 1
ATOM 3221 N N . LYS A 1 400 ? 32.470 -6.819 -11.446 1.00 35.38 400 LYS A N 1
ATOM 3222 C CA . LYS A 1 400 ? 32.733 -5.683 -12.359 1.00 35.38 400 LYS A CA 1
ATOM 3223 C C . LYS A 1 400 ? 32.635 -6.043 -13.843 1.00 35.38 400 LYS A C 1
ATOM 3225 O O . LYS A 1 400 ? 32.324 -5.166 -14.655 1.00 35.38 400 LYS A O 1
ATOM 3230 N N . GLU A 1 401 ? 32.856 -7.307 -14.199 1.00 40.41 401 GLU A N 1
ATOM 3231 C CA . GLU A 1 401 ? 32.723 -7.777 -15.584 1.00 40.41 401 GLU A CA 1
ATOM 3232 C C . GLU A 1 401 ? 31.263 -7.808 -16.082 1.00 40.41 401 GLU A C 1
ATOM 3234 O O . GLU A 1 401 ? 31.040 -7.772 -17.291 1.00 40.41 401 GLU A O 1
ATOM 3239 N N . GLU A 1 402 ? 30.258 -7.815 -15.192 1.00 43.38 402 GLU A N 1
ATOM 3240 C CA . GLU A 1 402 ? 28.841 -7.920 -15.589 1.00 43.38 402 GLU A CA 1
ATOM 3241 C C . GLU A 1 402 ? 28.148 -6.552 -15.810 1.00 43.38 402 GLU A C 1
ATOM 3243 O O . GLU A 1 402 ? 27.198 -6.468 -16.591 1.00 43.38 402 GLU A O 1
ATOM 3248 N N . GLU A 1 403 ? 28.620 -5.457 -15.191 1.00 39.09 403 GLU A N 1
ATOM 3249 C CA . GLU A 1 403 ? 27.929 -4.145 -15.227 1.00 39.09 403 GLU A CA 1
ATOM 3250 C C . GLU A 1 403 ? 28.504 -3.102 -16.221 1.00 39.09 403 GLU A C 1
ATOM 3252 O O . GLU A 1 403 ? 27.915 -2.033 -16.409 1.00 39.09 403 GLU A O 1
ATOM 3257 N N . THR A 1 404 ? 29.622 -3.365 -16.909 1.00 35.44 404 THR A N 1
ATOM 3258 C CA . THR A 1 404 ? 30.342 -2.336 -17.695 1.00 35.44 404 THR A CA 1
ATOM 3259 C C . THR A 1 404 ? 30.026 -2.306 -19.206 1.00 35.44 404 THR A C 1
ATOM 3261 O O . THR A 1 404 ? 30.860 -2.712 -20.013 1.00 35.44 404 THR A O 1
ATOM 3264 N N . ARG A 1 405 ? 28.871 -1.734 -19.630 1.00 35.62 405 ARG A N 1
ATOM 3265 C CA . ARG A 1 405 ? 28.724 -1.038 -20.952 1.00 35.62 405 ARG A CA 1
ATOM 3266 C C . ARG A 1 405 ? 27.405 -0.263 -21.209 1.00 35.62 405 ARG A C 1
ATOM 3268 O O . ARG A 1 405 ? 26.392 -0.840 -21.589 1.00 35.62 405 ARG A O 1
ATOM 3275 N N . GLU A 1 406 ? 27.539 1.068 -21.169 1.00 40.97 406 GLU A N 1
ATOM 3276 C CA . GLU A 1 406 ? 26.866 2.117 -21.980 1.00 40.97 406 GLU A CA 1
ATOM 3277 C C . GLU A 1 406 ? 25.331 2.349 -21.920 1.00 40.97 406 GLU A C 1
ATOM 3279 O O . GLU A 1 406 ? 24.506 1.467 -21.691 1.00 40.97 406 GLU A O 1
ATOM 3284 N N . LYS A 1 407 ? 24.939 3.624 -22.112 1.00 36.06 407 LYS A N 1
ATOM 3285 C CA . LYS A 1 407 ? 23.606 4.165 -21.772 1.00 36.06 407 LYS A CA 1
ATOM 3286 C C . LYS A 1 407 ? 22.511 3.827 -22.818 1.00 36.06 407 LYS A C 1
ATOM 3288 O O . LYS A 1 407 ? 22.720 4.050 -24.011 1.00 36.06 407 LYS A O 1
ATOM 3293 N N . PRO A 1 408 ? 21.304 3.377 -22.406 1.00 36.97 408 PRO A N 1
ATOM 3294 C CA . PRO A 1 408 ? 20.185 3.083 -23.312 1.00 36.97 408 PRO A CA 1
ATOM 3295 C C . PRO A 1 408 ? 19.351 4.331 -23.698 1.00 36.97 408 PRO A C 1
ATOM 3297 O O . PRO A 1 408 ? 19.324 5.315 -22.954 1.00 36.97 408 PRO A O 1
ATOM 3300 N N . PRO A 1 409 ? 18.592 4.295 -24.816 1.00 38.91 409 PRO A N 1
ATOM 3301 C CA . PRO A 1 409 ? 17.748 5.410 -25.255 1.00 38.91 409 PRO A CA 1
ATOM 3302 C C . PRO A 1 409 ? 16.567 5.678 -24.306 1.00 38.91 409 PRO A C 1
ATOM 3304 O O . PRO A 1 409 ? 15.984 4.767 -23.713 1.00 38.91 409 PRO A O 1
ATOM 3307 N N . THR A 1 410 ? 16.177 6.950 -24.174 1.00 43.28 410 THR A N 1
ATOM 3308 C CA . THR A 1 410 ? 15.247 7.387 -23.122 1.00 43.28 410 THR A CA 1
ATOM 3309 C C . THR A 1 410 ? 13.790 6.973 -23.363 1.00 43.28 410 THR A C 1
ATOM 3311 O O . THR A 1 410 ? 13.215 7.144 -24.440 1.00 43.28 410 THR A O 1
ATOM 3314 N N . LEU A 1 411 ? 13.140 6.500 -22.291 1.00 44.50 411 LEU A N 1
ATOM 3315 C CA . LEU A 1 411 ? 11.718 6.122 -22.263 1.00 44.50 411 LEU A CA 1
ATOM 3316 C C . LEU A 1 411 ? 10.786 7.272 -22.704 1.00 44.50 411 LEU A C 1
ATOM 3318 O O . LEU A 1 411 ? 9.682 7.037 -23.199 1.00 44.50 411 LEU A O 1
ATOM 3322 N N . TRP A 1 412 ? 11.251 8.515 -22.556 1.00 39.50 412 TRP A N 1
ATOM 3323 C CA . TRP A 1 412 ? 10.522 9.744 -22.846 1.00 39.50 412 TRP A CA 1
ATOM 3324 C C . TRP A 1 412 ? 10.015 9.856 -24.290 1.00 39.50 412 TRP A C 1
ATOM 3326 O O . TRP A 1 412 ? 8.929 10.394 -24.504 1.00 39.50 412 TRP A O 1
ATOM 3336 N N . ALA A 1 413 ? 10.720 9.281 -25.273 1.00 47.56 413 ALA A N 1
ATOM 3337 C CA . ALA A 1 413 ? 10.259 9.249 -26.665 1.00 47.56 413 ALA A CA 1
ATOM 3338 C C . ALA A 1 413 ? 8.884 8.560 -26.809 1.00 47.56 413 ALA A C 1
ATOM 3340 O O . ALA A 1 413 ? 7.999 9.062 -27.500 1.00 47.56 413 ALA A O 1
ATOM 3341 N N . LYS A 1 414 ? 8.670 7.457 -26.078 1.00 45.91 414 LYS A N 1
ATOM 3342 C CA . LYS A 1 414 ? 7.404 6.702 -26.067 1.00 45.91 414 LYS A CA 1
ATOM 3343 C C . LYS A 1 414 ? 6.301 7.457 -25.310 1.00 45.91 414 LYS A C 1
ATOM 3345 O O . LYS A 1 414 ? 5.142 7.421 -25.710 1.00 45.91 414 LYS A O 1
ATOM 3350 N N . VAL A 1 415 ? 6.664 8.182 -24.248 1.00 43.75 415 VAL A N 1
ATOM 3351 C CA . VAL A 1 415 ? 5.722 8.961 -23.422 1.00 43.75 415 VAL A CA 1
ATOM 3352 C C . VAL A 1 415 ? 5.231 10.221 -24.148 1.00 43.75 415 VAL A C 1
ATOM 3354 O O . VAL A 1 415 ? 4.028 10.488 -24.152 1.00 43.75 415 VAL A O 1
ATOM 3357 N N . LYS A 1 416 ? 6.122 10.957 -24.832 1.00 45.88 416 LYS A N 1
ATOM 3358 C CA . LYS A 1 416 ? 5.752 12.107 -25.682 1.00 45.88 416 LYS A CA 1
ATOM 3359 C C . LYS A 1 416 ? 4.722 11.726 -26.750 1.00 45.88 416 LYS A C 1
ATOM 3361 O O . LYS A 1 416 ? 3.774 12.475 -26.958 1.00 45.88 416 LYS A O 1
ATOM 3366 N N . HIS A 1 417 ? 4.903 10.570 -27.390 1.00 42.91 417 HIS A N 1
ATOM 3367 C CA . HIS A 1 417 ? 4.062 10.086 -28.493 1.00 42.91 417 HIS A CA 1
ATOM 3368 C C . HIS A 1 417 ? 2.644 9.674 -28.066 1.00 42.91 417 HIS A C 1
ATOM 3370 O O . HIS A 1 417 ? 1.695 9.816 -28.833 1.00 42.91 417 HIS A O 1
ATOM 3376 N N . TYR A 1 418 ? 2.477 9.203 -26.826 1.00 42.25 418 TYR A N 1
ATOM 3377 C CA . TYR A 1 418 ? 1.156 8.891 -26.272 1.00 42.25 418 TYR A CA 1
ATOM 3378 C C . TYR A 1 418 ? 0.372 10.175 -25.951 1.00 42.25 418 TYR A C 1
ATOM 3380 O O . TYR A 1 418 ? -0.759 10.355 -26.405 1.00 42.25 418 TYR A O 1
ATOM 3388 N N . PHE A 1 419 ? 1.000 11.116 -25.235 1.00 40.97 419 PHE A N 1
ATOM 3389 C CA . PHE A 1 419 ? 0.353 12.372 -24.832 1.00 40.97 419 PHE A CA 1
ATOM 3390 C C . PHE A 1 419 ? 0.126 13.371 -25.978 1.00 40.97 419 PHE A C 1
ATOM 3392 O O . PHE A 1 419 ? -0.714 14.257 -25.834 1.00 40.97 419 PHE A O 1
ATOM 3399 N N . SER A 1 420 ? 0.827 13.250 -27.111 1.00 43.72 420 SER A N 1
ATOM 3400 C CA . SER A 1 420 ? 0.553 14.068 -28.303 1.00 43.72 420 SER A CA 1
ATOM 3401 C C . SER A 1 420 ? -0.652 13.585 -29.118 1.00 43.72 420 SER A C 1
ATOM 3403 O O . SER A 1 420 ? -1.202 14.369 -29.887 1.00 43.72 420 SER A O 1
ATOM 3405 N N . ARG A 1 421 ? -1.086 12.325 -28.954 1.00 38.03 421 ARG A N 1
ATOM 3406 C CA . ARG A 1 421 ? -2.231 11.745 -29.683 1.00 38.03 421 ARG A CA 1
ATOM 3407 C C . ARG A 1 421 ? -3.525 11.674 -28.875 1.00 38.03 421 ARG A C 1
ATOM 3409 O O . ARG A 1 421 ? -4.594 11.739 -29.470 1.00 38.03 421 ARG A O 1
ATOM 3416 N N . SER A 1 422 ? -3.467 11.618 -27.542 1.00 39.31 422 SER A N 1
ATOM 3417 C CA . SER A 1 422 ? -4.648 11.445 -26.672 1.00 39.31 422 SER A CA 1
ATOM 3418 C C . SER A 1 422 ? -5.635 12.631 -26.622 1.00 39.31 422 SER A C 1
ATOM 3420 O O . SER A 1 422 ? -6.491 12.663 -25.743 1.00 39.31 422 SER A O 1
ATOM 3422 N N . TYR A 1 423 ? -5.502 13.616 -27.514 1.00 40.28 423 TYR A N 1
ATOM 3423 C CA . TYR A 1 423 ? -6.365 14.800 -27.617 1.00 40.28 423 TYR A CA 1
ATOM 3424 C C . TYR A 1 423 ? -7.072 14.932 -28.977 1.00 40.28 423 TYR A C 1
ATOM 3426 O O . TYR A 1 423 ? -7.763 15.924 -29.200 1.00 40.28 423 TYR A O 1
ATOM 3434 N N . GLN A 1 424 ? -6.932 13.959 -29.887 1.00 35.09 424 GLN A N 1
ATOM 3435 C CA . GLN A 1 424 ? -7.633 13.976 -31.174 1.00 35.09 424 GLN A CA 1
ATOM 3436 C C . GLN A 1 424 ? -8.395 12.674 -31.452 1.00 35.09 424 GLN A C 1
ATOM 3438 O O . GLN A 1 424 ? -7.810 11.627 -31.715 1.00 35.09 424 GLN A O 1
ATOM 3443 N N . THR A 1 425 ? -9.722 12.823 -31.520 1.00 33.47 425 THR A N 1
ATOM 3444 C CA . THR A 1 425 ? -10.729 11.892 -32.070 1.00 33.47 425 THR A CA 1
ATOM 3445 C C . THR A 1 425 ? -11.021 10.582 -31.324 1.00 33.47 425 THR A C 1
ATOM 3447 O O . THR A 1 425 ? -10.278 10.117 -30.465 1.00 33.47 425 THR A O 1
ATOM 3450 N N . SER A 1 426 ? -12.214 10.069 -31.629 1.00 40.38 426 SER A N 1
ATOM 3451 C CA . SER A 1 426 ? -12.970 9.000 -30.977 1.00 40.38 426 SER A CA 1
ATOM 3452 C C . SER A 1 426 ? -12.489 7.573 -31.314 1.00 40.38 426 SER A C 1
ATOM 3454 O O . SER A 1 426 ? -11.451 7.357 -31.937 1.00 40.38 426 SER A O 1
ATOM 3456 N N . GLU A 1 427 ? -13.261 6.592 -30.839 1.00 32.78 427 GLU A N 1
ATOM 3457 C CA . GLU A 1 427 ? -13.005 5.150 -30.665 1.00 32.78 427 GLU A CA 1
ATOM 3458 C C . GLU A 1 427 ? -12.364 4.358 -31.828 1.00 32.78 427 GLU A C 1
ATOM 3460 O O . GLU A 1 427 ? -11.832 3.274 -31.593 1.00 32.78 427 GLU A O 1
ATOM 3465 N N . GLU A 1 428 ? -12.329 4.868 -33.062 1.00 36.62 428 GLU A N 1
ATOM 3466 C CA . GLU A 1 428 ? -11.768 4.154 -34.227 1.00 36.62 428 GLU A CA 1
ATOM 3467 C C . GLU A 1 428 ? -10.240 3.938 -34.154 1.00 36.62 428 GLU A C 1
ATOM 3469 O O . GLU A 1 428 ? -9.664 3.109 -34.872 1.00 36.62 428 GLU A O 1
ATOM 3474 N N . SER A 1 429 ? -9.550 4.688 -33.291 1.00 42.66 429 SER A N 1
ATOM 3475 C CA . SER A 1 429 ? -8.089 4.796 -33.321 1.00 42.66 429 SER A CA 1
ATOM 3476 C C . SER A 1 429 ? -7.324 3.545 -32.870 1.00 42.66 429 SER A C 1
ATOM 3478 O O . SER A 1 429 ? -6.204 3.360 -33.340 1.00 42.66 429 SER A O 1
ATOM 3480 N N . LEU A 1 430 ? -7.875 2.647 -32.039 1.00 35.56 430 LEU A N 1
ATOM 3481 C CA . LEU A 1 430 ? -7.100 1.508 -31.508 1.00 35.56 430 LEU A CA 1
ATOM 3482 C C . LEU A 1 430 ? -6.794 0.448 -32.587 1.00 35.56 430 LEU A C 1
ATOM 3484 O O . LEU A 1 430 ? -5.634 0.084 -32.799 1.00 35.56 430 LEU A O 1
ATOM 3488 N N . HIS A 1 431 ? -7.812 0.015 -33.340 1.00 33.66 431 HIS A N 1
ATOM 3489 C CA . HIS A 1 431 ? -7.619 -0.869 -34.498 1.00 33.66 431 HIS A CA 1
ATOM 3490 C C . HIS A 1 431 ? -6.919 -0.155 -35.667 1.00 33.66 431 HIS A C 1
ATOM 3492 O O . HIS A 1 431 ? -6.169 -0.790 -36.411 1.00 33.66 431 HIS A O 1
ATOM 3498 N N . GLY A 1 432 ? -7.107 1.163 -35.814 1.00 34.44 432 GLY A N 1
ATOM 3499 C CA . GLY A 1 432 ? -6.365 1.973 -36.782 1.00 34.44 432 GLY A CA 1
ATOM 3500 C C . GLY A 1 432 ? -4.862 2.040 -36.479 1.00 34.44 432 GLY A C 1
ATOM 3501 O O . GLY A 1 432 ? -4.043 1.903 -37.388 1.00 34.44 432 GLY A O 1
ATOM 3502 N N . TRP A 1 433 ? -4.488 2.192 -35.206 1.00 35.06 433 TRP A N 1
ATOM 3503 C CA . TRP A 1 433 ? -3.102 2.285 -34.741 1.00 35.06 433 TRP A CA 1
ATOM 3504 C C . TRP A 1 433 ? -2.335 0.981 -34.980 1.00 35.06 433 TRP A C 1
ATOM 3506 O O . TRP A 1 433 ? -1.264 1.017 -35.585 1.00 35.06 433 TRP A O 1
ATOM 3516 N N . MET A 1 434 ? -2.942 -0.171 -34.659 1.00 34.06 434 MET A N 1
ATOM 3517 C CA . MET A 1 434 ? -2.386 -1.503 -34.961 1.00 34.06 434 MET A CA 1
ATOM 3518 C C . MET A 1 434 ? -2.118 -1.754 -36.456 1.00 34.06 434 MET A C 1
ATOM 3520 O O . MET A 1 434 ? -1.308 -2.617 -36.783 1.00 34.06 434 MET A O 1
ATOM 3524 N N . ARG A 1 435 ? -2.785 -1.031 -37.370 1.00 37.38 435 ARG A N 1
ATOM 3525 C CA . ARG A 1 435 ? -2.556 -1.131 -38.825 1.00 37.38 435 ARG A CA 1
ATOM 3526 C C . ARG A 1 435 ? -1.646 -0.035 -39.391 1.00 37.38 435 ARG A C 1
ATOM 3528 O O . ARG A 1 435 ? -1.103 -0.222 -40.477 1.00 37.38 435 ARG A O 1
ATOM 3535 N N . LYS A 1 436 ? -1.505 1.111 -38.711 1.00 34.38 436 LYS A N 1
ATOM 3536 C CA . LYS A 1 436 ? -0.753 2.279 -39.214 1.00 34.38 436 LYS A CA 1
ATOM 3537 C C . LYS A 1 436 ? 0.616 2.479 -38.575 1.00 34.38 436 LYS A C 1
ATOM 3539 O O . LYS A 1 436 ? 1.479 3.050 -39.238 1.00 34.38 436 LYS A O 1
ATOM 3544 N N . GLU A 1 437 ? 0.871 1.981 -37.366 1.00 36.06 437 GLU A N 1
ATOM 3545 C CA . GLU A 1 437 ? 2.257 1.833 -36.921 1.00 36.06 437 GLU A CA 1
ATOM 3546 C C . GLU A 1 437 ? 2.890 0.601 -37.563 1.00 36.06 437 GLU A C 1
ATOM 3548 O O . GLU A 1 437 ? 2.925 -0.495 -37.006 1.00 36.06 437 GLU A O 1
ATOM 3553 N N . LYS A 1 438 ? 3.517 0.847 -38.722 1.00 39.03 438 LYS A N 1
ATOM 3554 C CA . LYS A 1 438 ? 4.832 0.261 -38.978 1.00 39.03 438 LYS A CA 1
ATOM 3555 C C . LYS A 1 438 ? 5.732 0.644 -37.801 1.00 39.03 438 LYS A C 1
ATOM 3557 O O . LYS A 1 438 ? 6.390 1.678 -37.830 1.00 39.03 438 LYS A O 1
ATOM 3562 N N . ILE A 1 439 ? 5.737 -0.189 -36.763 1.00 37.34 439 ILE A N 1
ATOM 3563 C CA . ILE A 1 439 ? 6.837 -0.226 -35.806 1.00 37.34 439 ILE A CA 1
ATOM 3564 C C . ILE A 1 439 ? 8.087 -0.434 -36.657 1.00 37.34 439 ILE A C 1
ATOM 3566 O O . ILE A 1 439 ? 8.185 -1.443 -37.362 1.00 37.34 439 ILE A O 1
ATOM 3570 N N . GLU A 1 440 ? 9.016 0.520 -36.629 1.00 35.19 440 GLU A N 1
ATOM 3571 C CA . GLU A 1 440 ? 10.337 0.321 -37.214 1.00 35.19 440 GLU A CA 1
ATOM 3572 C C . GLU A 1 440 ? 10.977 -0.853 -36.478 1.00 35.19 440 GLU A C 1
ATOM 3574 O O . GLU A 1 440 ? 11.370 -0.745 -35.315 1.00 35.19 440 GLU A O 1
ATOM 3579 N N . LYS A 1 441 ? 10.960 -2.019 -37.136 1.00 37.59 441 LYS A N 1
ATOM 3580 C CA . LYS A 1 441 ? 11.464 -3.289 -36.618 1.00 37.59 441 LYS A CA 1
ATOM 3581 C C . LYS A 1 441 ? 12.902 -3.063 -36.137 1.00 37.59 441 LYS A C 1
ATOM 3583 O O . LYS A 1 441 ? 13.753 -2.832 -36.995 1.00 37.59 441 LYS A O 1
ATOM 3588 N N . PRO A 1 442 ? 13.192 -3.118 -34.820 1.00 39.03 442 PRO A N 1
ATOM 3589 C CA . PRO A 1 442 ? 14.512 -2.763 -34.318 1.00 39.03 442 PRO A CA 1
ATOM 3590 C C . PRO A 1 442 ? 15.584 -3.636 -34.970 1.00 39.03 442 PRO A C 1
ATOM 3592 O O . PRO A 1 442 ? 15.559 -4.865 -34.858 1.00 39.03 442 PRO A O 1
ATOM 3595 N N . THR A 1 443 ? 16.497 -2.984 -35.688 1.00 45.50 443 THR A N 1
ATOM 3596 C CA . THR A 1 443 ? 17.304 -3.579 -36.764 1.00 45.50 443 THR A CA 1
ATOM 3597 C C . THR A 1 443 ? 18.391 -4.547 -36.296 1.00 45.50 443 THR A C 1
ATOM 3599 O O . THR A 1 443 ? 19.137 -5.049 -37.123 1.00 45.50 443 THR A O 1
ATOM 3602 N N . SER A 1 444 ? 18.487 -4.838 -34.996 1.00 51.00 444 SER A N 1
ATOM 3603 C CA . SER A 1 444 ? 19.411 -5.834 -34.446 1.00 51.00 444 SER A CA 1
ATOM 3604 C C . SER A 1 444 ? 18.800 -7.237 -34.439 1.00 51.00 444 SER A C 1
ATOM 3606 O O . SER A 1 444 ? 19.237 -8.088 -35.199 1.00 51.00 444 SER A O 1
ATOM 3608 N N . PHE A 1 445 ? 17.756 -7.491 -33.642 1.00 46.31 445 PHE A N 1
ATOM 3609 C CA . PHE A 1 445 ? 17.181 -8.842 -33.517 1.00 46.31 445 PHE A CA 1
ATOM 3610 C C . PHE A 1 445 ? 16.243 -9.217 -34.676 1.00 46.31 445 PHE A C 1
ATOM 3612 O O . PHE A 1 445 ? 16.030 -10.395 -34.934 1.00 46.31 445 PHE A O 1
ATOM 3619 N N . VAL A 1 446 ? 15.670 -8.233 -35.383 1.00 47.16 446 VAL A N 1
ATOM 3620 C CA . VAL A 1 446 ? 14.685 -8.483 -36.458 1.00 47.16 446 VAL A CA 1
ATOM 3621 C C . VAL A 1 446 ? 15.315 -8.464 -37.861 1.00 47.16 446 VAL A C 1
ATOM 3623 O O . VAL A 1 446 ? 14.679 -8.905 -38.815 1.00 47.16 446 VAL A O 1
ATOM 3626 N N . ALA A 1 447 ? 16.567 -8.009 -37.999 1.00 47.00 447 ALA A N 1
ATOM 3627 C CA . ALA A 1 447 ? 17.356 -8.206 -39.222 1.00 47.00 447 ALA A CA 1
ATOM 3628 C C . ALA A 1 447 ? 17.959 -9.621 -39.314 1.00 47.00 447 ALA A C 1
ATOM 3630 O O . ALA A 1 447 ? 18.361 -10.057 -40.391 1.00 47.00 447 ALA A O 1
ATOM 3631 N N . LEU A 1 448 ? 17.984 -10.363 -38.200 1.00 48.72 448 LEU A N 1
ATOM 3632 C CA . LEU A 1 448 ? 18.310 -11.785 -38.172 1.00 48.72 448 LEU A CA 1
ATOM 3633 C C . LEU A 1 448 ? 17.115 -12.587 -38.713 1.00 48.72 448 LEU A C 1
ATOM 3635 O O . LEU A 1 448 ? 16.407 -13.215 -37.932 1.00 48.72 448 LEU A O 1
ATOM 3639 N N . ASP A 1 449 ? 16.846 -12.525 -40.025 1.00 51.75 449 ASP A N 1
ATOM 3640 C CA . ASP A 1 449 ? 15.620 -13.106 -40.595 1.00 51.75 449 ASP A CA 1
ATOM 3641 C C . ASP A 1 449 ? 15.504 -14.611 -40.271 1.00 51.75 449 ASP A C 1
ATOM 3643 O O . ASP A 1 449 ? 16.304 -15.407 -40.774 1.00 51.75 449 ASP A O 1
ATOM 3647 N N . PRO A 1 450 ? 14.516 -15.039 -39.457 1.00 50.38 450 PRO A N 1
ATOM 3648 C CA . PRO A 1 450 ? 14.375 -16.437 -39.071 1.00 50.38 450 PRO A CA 1
ATOM 3649 C C . PRO A 1 450 ? 13.590 -17.258 -40.115 1.00 50.38 450 PRO A C 1
ATOM 3651 O O . PRO A 1 450 ? 12.920 -18.224 -39.769 1.00 50.38 450 PRO A O 1
ATOM 3654 N N . LEU A 1 451 ? 13.589 -16.848 -41.392 1.00 47.16 451 LEU A N 1
ATOM 3655 C CA . LEU A 1 451 ? 13.172 -17.698 -42.521 1.00 47.16 451 LEU A CA 1
ATOM 3656 C C . LEU A 1 451 ? 14.244 -18.726 -42.936 1.00 47.16 451 LEU A C 1
ATOM 3658 O O . LEU A 1 451 ? 13.938 -19.635 -43.701 1.00 47.16 451 LEU A O 1
ATOM 3662 N N . VAL A 1 452 ? 15.477 -18.600 -42.437 1.00 56.81 452 VAL A N 1
ATOM 3663 C CA . VAL A 1 452 ? 16.549 -19.586 -42.648 1.00 56.81 452 VAL A CA 1
ATOM 3664 C C . VAL A 1 452 ? 16.440 -20.712 -41.616 1.00 56.81 452 VAL A C 1
ATOM 3666 O O . VAL A 1 452 ? 16.178 -20.453 -40.440 1.00 56.81 452 VAL A O 1
ATOM 3669 N N . THR A 1 453 ? 16.678 -21.952 -42.052 1.00 66.50 453 THR A N 1
ATOM 3670 C CA . THR A 1 453 ? 16.801 -23.143 -41.197 1.00 66.50 453 THR A CA 1
ATOM 3671 C C . THR A 1 453 ? 17.731 -22.866 -40.003 1.00 66.50 453 THR A C 1
ATOM 3673 O O . THR A 1 453 ? 18.840 -22.368 -40.214 1.00 66.50 453 THR A O 1
ATOM 3676 N N . PRO A 1 454 ? 17.321 -23.149 -38.752 1.00 75.94 454 PRO A N 1
ATOM 3677 C CA . PRO A 1 454 ? 18.098 -22.773 -37.573 1.00 75.94 454 PRO A CA 1
ATOM 3678 C C . PRO A 1 454 ? 19.366 -23.627 -37.438 1.00 75.94 454 PRO A C 1
ATOM 3680 O O . PRO A 1 454 ? 19.316 -24.749 -36.949 1.00 75.94 454 PRO A O 1
ATOM 3683 N N . SER A 1 455 ? 20.515 -23.086 -37.843 1.00 87.06 455 SER A N 1
ATOM 3684 C CA . SER A 1 455 ? 21.812 -23.726 -37.602 1.00 87.06 455 SER A CA 1
ATOM 3685 C C . SER A 1 455 ? 22.299 -23.494 -36.165 1.00 87.06 455 SER A C 1
ATOM 3687 O O . SER A 1 455 ? 21.882 -22.549 -35.486 1.00 87.06 455 SER A O 1
ATOM 3689 N N . THR A 1 456 ? 23.211 -24.342 -35.695 1.00 89.25 456 THR A N 1
ATOM 3690 C CA . THR A 1 456 ? 23.822 -24.247 -34.359 1.00 89.25 456 THR A CA 1
ATOM 3691 C C . THR A 1 456 ? 24.564 -22.922 -34.174 1.00 89.25 456 THR A C 1
ATOM 3693 O O . THR A 1 456 ? 24.386 -22.236 -33.171 1.00 89.25 456 THR A O 1
ATOM 3696 N N . GLU A 1 457 ? 25.312 -22.504 -35.193 1.00 89.75 457 GLU A N 1
ATOM 3697 C CA . GLU A 1 457 ? 26.044 -21.236 -35.245 1.00 89.75 457 GLU A CA 1
ATOM 3698 C C . GLU A 1 457 ? 25.066 -20.052 -35.160 1.00 89.75 457 GLU A C 1
ATOM 3700 O O . GLU A 1 457 ? 25.264 -19.116 -34.384 1.00 89.75 457 GLU A O 1
ATOM 3705 N N . ARG A 1 458 ? 23.934 -20.129 -35.875 1.00 86.81 458 ARG A N 1
ATOM 3706 C CA . ARG A 1 458 ? 22.884 -19.104 -35.831 1.00 86.81 458 ARG A CA 1
ATOM 3707 C C . ARG A 1 458 ? 22.196 -19.025 -34.468 1.00 86.81 458 ARG A C 1
ATOM 3709 O O . ARG A 1 458 ? 21.869 -17.931 -34.010 1.00 86.81 458 ARG A O 1
ATOM 3716 N N . LEU A 1 459 ? 21.987 -20.156 -33.795 1.00 90.38 459 LEU A N 1
ATOM 3717 C CA . LEU A 1 459 ? 21.474 -20.183 -32.421 1.00 90.38 459 LEU A CA 1
ATOM 3718 C C . LEU A 1 459 ? 22.489 -19.598 -31.426 1.00 90.38 459 LEU A C 1
ATOM 3720 O O . LEU A 1 459 ? 22.081 -18.942 -30.469 1.00 90.38 459 LEU A O 1
ATOM 3724 N N . GLN A 1 460 ? 23.791 -19.749 -31.680 1.00 93.88 460 GLN A N 1
ATOM 3725 C CA . GLN A 1 460 ? 24.858 -19.131 -30.891 1.00 93.88 460 GLN A CA 1
ATOM 3726 C C . GLN A 1 460 ? 24.885 -17.601 -31.071 1.00 93.88 460 GLN A C 1
ATOM 3728 O O . GLN A 1 460 ? 24.907 -16.874 -30.076 1.00 93.88 460 GLN A O 1
ATOM 3733 N N . GLU A 1 461 ? 24.779 -17.091 -32.305 1.00 89.19 461 GLU A N 1
ATOM 3734 C CA . GLU A 1 461 ? 24.606 -15.654 -32.593 1.00 89.19 461 GLU A CA 1
ATOM 3735 C C . GLU A 1 461 ? 23.360 -15.076 -31.903 1.00 89.19 461 GLU A C 1
ATOM 3737 O O . GLU A 1 461 ? 23.419 -14.031 -31.244 1.00 89.19 461 GLU A O 1
ATOM 3742 N N . LEU A 1 462 ? 22.222 -15.770 -32.021 1.00 88.69 462 LEU A N 1
ATOM 3743 C CA . LEU A 1 462 ? 20.961 -15.383 -31.386 1.00 88.69 462 LEU A CA 1
ATOM 3744 C C . LEU A 1 462 ? 21.079 -15.383 -29.860 1.00 88.69 462 LEU A C 1
ATOM 3746 O O . LEU A 1 462 ? 20.567 -14.465 -29.221 1.00 88.69 462 LEU A O 1
ATOM 3750 N N . LEU A 1 463 ? 21.787 -16.352 -29.269 1.00 92.81 463 LEU A N 1
ATOM 3751 C CA . LEU A 1 463 ? 22.026 -16.421 -27.828 1.00 92.81 463 LEU A CA 1
ATOM 3752 C C . LEU A 1 463 ? 22.915 -15.274 -27.339 1.00 92.81 463 LEU A C 1
ATOM 3754 O O . LEU A 1 463 ? 22.588 -14.648 -26.331 1.00 92.81 463 LEU A O 1
ATOM 3758 N N . GLN A 1 464 ? 23.994 -14.947 -28.053 1.00 92.25 464 GLN A N 1
ATOM 3759 C CA . GLN A 1 464 ? 24.835 -13.797 -27.707 1.00 92.25 464 GLN A CA 1
ATOM 3760 C C . GLN A 1 464 ? 24.053 -12.484 -27.834 1.00 92.25 464 GLN A C 1
ATOM 3762 O O . GLN A 1 464 ? 24.091 -11.644 -26.932 1.00 92.25 464 GLN A O 1
ATOM 3767 N N . THR A 1 465 ? 23.256 -12.331 -28.894 1.00 85.94 465 THR A N 1
ATOM 3768 C CA . THR A 1 465 ? 22.384 -11.160 -29.073 1.00 85.94 465 THR A CA 1
ATOM 3769 C C . THR A 1 465 ? 21.320 -11.080 -27.968 1.00 85.94 465 THR A C 1
ATOM 3771 O O . THR A 1 465 ? 21.057 -10.002 -27.433 1.00 85.94 465 THR A O 1
ATOM 3774 N N . ALA A 1 466 ? 20.748 -12.216 -27.558 1.00 86.25 466 ALA A N 1
ATOM 3775 C CA . ALA A 1 466 ? 19.767 -12.303 -26.479 1.00 86.25 466 ALA A CA 1
ATOM 3776 C C . ALA A 1 466 ? 20.373 -11.943 -25.110 1.00 86.25 466 ALA A C 1
ATOM 3778 O O . ALA A 1 466 ? 19.788 -11.143 -24.378 1.00 86.25 466 ALA A O 1
ATOM 3779 N N . LYS A 1 467 ? 21.574 -12.451 -24.792 1.00 88.75 467 LYS A N 1
ATOM 3780 C CA . LYS A 1 467 ? 22.337 -12.070 -23.590 1.00 88.75 467 LYS A CA 1
ATOM 3781 C C . LYS A 1 467 ? 22.625 -10.566 -23.574 1.00 88.75 467 LYS A C 1
ATOM 3783 O O . LYS A 1 467 ? 22.301 -9.898 -22.595 1.00 88.75 467 LYS A O 1
ATOM 3788 N N . GLN A 1 468 ? 23.112 -10.000 -24.681 1.00 83.00 468 GLN A N 1
ATOM 3789 C CA . GLN A 1 468 ? 23.330 -8.552 -24.797 1.00 83.00 468 GLN A CA 1
ATOM 3790 C C . GLN A 1 468 ? 22.044 -7.732 -24.607 1.00 83.00 468 GLN A C 1
ATOM 3792 O O . GLN A 1 468 ? 22.084 -6.664 -24.001 1.00 83.00 468 GLN A O 1
ATOM 3797 N N . MET A 1 469 ? 20.899 -8.191 -25.119 1.00 80.06 469 MET A N 1
ATOM 3798 C CA . MET A 1 469 ? 19.628 -7.473 -24.965 1.00 80.06 469 MET A CA 1
ATOM 3799 C C . MET A 1 469 ? 19.044 -7.573 -23.552 1.00 80.06 469 MET A C 1
ATOM 3801 O O . MET A 1 469 ? 18.421 -6.607 -23.107 1.00 80.06 469 MET A O 1
ATOM 3805 N N . TRP A 1 470 ? 19.278 -8.686 -22.848 1.00 81.62 470 TRP A N 1
ATOM 3806 C CA . TRP A 1 470 ? 18.970 -8.841 -21.423 1.00 81.62 470 TRP A CA 1
ATOM 3807 C C . TRP A 1 470 ? 19.803 -7.874 -20.570 1.00 81.62 470 TRP A C 1
ATOM 3809 O O . TRP A 1 470 ? 19.233 -7.061 -19.848 1.00 81.62 470 TRP A O 1
ATOM 3819 N N . VAL A 1 471 ? 21.133 -7.867 -20.741 1.00 72.06 471 VAL A N 1
ATOM 3820 C CA . VAL A 1 471 ? 22.049 -6.937 -20.044 1.00 72.06 471 VAL A CA 1
ATOM 3821 C C . VAL A 1 471 ? 21.679 -5.472 -20.316 1.00 72.06 471 VAL A C 1
ATOM 3823 O O . VAL A 1 471 ? 21.623 -4.659 -19.399 1.00 72.06 471 VAL A O 1
ATOM 3826 N N . LYS A 1 472 ? 21.316 -5.130 -21.560 1.00 72.00 472 LYS A N 1
ATOM 3827 C CA . LYS A 1 472 ? 20.874 -3.774 -21.942 1.00 72.00 472 LYS A CA 1
ATOM 3828 C C . LYS A 1 472 ? 19.450 -3.410 -21.472 1.00 72.00 472 LYS A C 1
ATOM 3830 O O . LYS A 1 472 ? 18.938 -2.376 -21.902 1.00 72.00 472 LYS A O 1
ATOM 3835 N N . GLY A 1 473 ? 18.772 -4.242 -20.672 1.00 72.56 473 GLY A N 1
ATOM 3836 C CA . GLY A 1 473 ? 17.414 -3.979 -20.167 1.00 72.56 473 GLY A CA 1
ATOM 3837 C C . GLY A 1 473 ? 16.361 -3.793 -21.268 1.00 72.56 473 GLY A C 1
ATOM 3838 O O . GLY A 1 473 ? 15.403 -3.036 -21.111 1.00 72.56 473 GLY A O 1
ATOM 3839 N N . ASN A 1 474 ? 16.553 -4.429 -22.428 1.00 79.19 474 ASN A N 1
ATOM 3840 C CA . ASN A 1 474 ? 15.637 -4.347 -23.568 1.00 79.19 474 ASN A CA 1
ATOM 3841 C C . ASN A 1 474 ? 14.600 -5.479 -23.529 1.00 79.19 474 ASN A C 1
ATOM 3843 O O . ASN A 1 474 ? 14.284 -6.069 -24.565 1.00 79.19 474 ASN A O 1
ATOM 3847 N N . ASP A 1 475 ? 14.061 -5.772 -22.340 1.00 79.50 475 ASP A N 1
ATOM 3848 C CA . ASP A 1 475 ? 13.258 -6.967 -22.045 1.00 79.50 475 ASP A CA 1
ATOM 3849 C C . ASP A 1 475 ? 12.131 -7.185 -23.051 1.00 79.50 475 ASP A C 1
ATOM 3851 O O . ASP A 1 475 ? 11.922 -8.300 -23.515 1.00 79.50 475 ASP A O 1
ATOM 3855 N N . ARG A 1 476 ? 11.431 -6.115 -23.452 1.00 76.44 476 ARG A N 1
ATOM 3856 C CA . ARG A 1 476 ? 10.310 -6.200 -24.399 1.00 76.44 476 ARG A CA 1
ATOM 3857 C C . ARG A 1 476 ? 10.751 -6.568 -25.816 1.00 76.44 476 ARG A C 1
ATOM 3859 O O . ARG A 1 476 ? 10.051 -7.322 -26.485 1.00 76.44 476 ARG A O 1
ATOM 3866 N N . GLN A 1 477 ? 11.895 -6.065 -26.276 1.00 81.25 477 GLN A N 1
ATOM 3867 C CA . GLN A 1 477 ? 12.432 -6.416 -27.593 1.00 81.25 477 GLN A CA 1
ATOM 3868 C C . GLN A 1 477 ? 13.096 -7.800 -27.580 1.00 81.25 477 GLN A C 1
ATOM 3870 O O . GLN A 1 477 ? 12.935 -8.543 -28.543 1.00 81.25 477 GLN A O 1
ATOM 3875 N N . LEU A 1 478 ? 13.765 -8.168 -26.481 1.00 85.75 478 LEU A N 1
ATOM 3876 C CA . LEU A 1 478 ? 14.278 -9.520 -26.238 1.00 85.75 478 LEU A CA 1
ATOM 3877 C C . LEU A 1 478 ? 13.135 -10.539 -26.264 1.00 85.75 478 LEU A C 1
ATOM 3879 O O . LEU A 1 478 ? 13.189 -11.518 -27.000 1.00 85.75 478 LEU A O 1
ATOM 3883 N N . HIS A 1 479 ? 12.086 -10.275 -25.486 1.00 89.69 479 HIS A N 1
ATOM 3884 C CA . HIS A 1 479 ? 10.911 -11.123 -25.373 1.00 89.69 479 HIS A CA 1
ATOM 3885 C C . HIS A 1 479 ? 10.256 -11.357 -26.731 1.00 89.69 479 HIS A C 1
ATOM 3887 O O . HIS A 1 479 ? 10.067 -12.506 -27.112 1.00 89.69 479 HIS A O 1
ATOM 3893 N N . TYR A 1 480 ? 9.954 -10.296 -27.493 1.00 84.38 480 TYR A N 1
ATOM 3894 C CA . TYR A 1 480 ? 9.381 -10.464 -28.830 1.00 84.38 480 TYR A CA 1
ATOM 3895 C C . TYR A 1 480 ? 10.348 -11.162 -29.796 1.00 84.38 480 TYR A C 1
ATOM 3897 O O . TYR A 1 480 ? 9.906 -12.015 -30.554 1.00 84.38 480 TYR A O 1
ATOM 3905 N N . GLY A 1 481 ? 11.652 -10.871 -29.743 1.00 85.56 481 GLY A N 1
ATOM 3906 C CA . GLY A 1 481 ? 12.655 -11.551 -30.567 1.00 85.56 481 GLY A CA 1
ATOM 3907 C C . GLY A 1 481 ? 12.701 -13.063 -30.322 1.00 85.56 481 GLY A C 1
ATOM 3908 O O . GLY A 1 481 ? 12.610 -13.851 -31.262 1.00 85.56 481 GLY A O 1
ATOM 3909 N N . LEU A 1 482 ? 12.753 -13.474 -29.053 1.00 90.31 482 LEU A N 1
ATOM 3910 C CA . LEU A 1 482 ? 12.696 -14.881 -28.656 1.00 90.31 482 LEU A CA 1
ATOM 3911 C C . LEU A 1 482 ? 11.322 -15.510 -28.945 1.00 90.31 482 LEU A C 1
ATOM 3913 O O . LEU A 1 482 ? 11.262 -16.671 -29.344 1.00 90.31 482 LEU A O 1
ATOM 3917 N N . LYS A 1 483 ? 10.226 -14.748 -28.828 1.00 90.12 483 LYS A N 1
ATOM 3918 C CA . LYS A 1 483 ? 8.873 -15.196 -29.193 1.00 90.12 483 LYS A CA 1
ATOM 3919 C C . LYS A 1 483 ? 8.774 -15.532 -30.687 1.00 90.12 483 LYS A C 1
ATOM 3921 O O . LYS A 1 483 ? 8.288 -16.605 -31.035 1.00 90.12 483 LYS A O 1
ATOM 3926 N N . GLU A 1 484 ? 9.273 -14.655 -31.564 1.00 86.75 484 GLU A N 1
ATOM 3927 C CA . GLU A 1 484 ? 9.334 -14.903 -33.013 1.00 86.75 484 GLU A CA 1
ATOM 3928 C C . GLU A 1 484 ? 10.243 -16.091 -33.355 1.00 86.75 484 GLU A C 1
ATOM 3930 O O . GLU A 1 484 ? 9.866 -16.930 -34.174 1.00 86.75 484 GLU A O 1
ATOM 3935 N N . LEU A 1 485 ? 11.407 -16.202 -32.700 1.00 89.56 485 LEU A N 1
ATOM 3936 C CA . LEU A 1 485 ? 12.328 -17.328 -32.873 1.00 89.56 485 LEU A CA 1
ATOM 3937 C C . LEU A 1 485 ? 11.645 -18.660 -32.539 1.00 89.56 485 LEU A C 1
ATOM 3939 O O . LEU A 1 485 ? 11.545 -19.527 -33.404 1.00 89.56 485 LEU A O 1
ATOM 3943 N N . LEU A 1 486 ? 11.110 -18.809 -31.322 1.00 90.25 486 LEU A N 1
ATOM 3944 C CA . LEU A 1 486 ? 10.432 -20.039 -30.897 1.00 90.25 486 LEU A CA 1
ATOM 3945 C C . LEU A 1 486 ? 9.203 -20.352 -31.766 1.00 90.25 486 LEU A C 1
ATOM 3947 O O . LEU A 1 486 ? 8.897 -21.525 -32.002 1.00 90.25 486 LEU A O 1
ATOM 3951 N N . ARG A 1 487 ? 8.516 -19.332 -32.304 1.00 88.12 487 ARG A N 1
ATOM 3952 C CA . ARG A 1 487 ? 7.394 -19.542 -33.231 1.00 88.12 487 ARG A CA 1
ATOM 3953 C C . ARG A 1 487 ? 7.877 -20.134 -34.553 1.00 88.12 487 ARG A C 1
ATOM 3955 O O . ARG A 1 487 ? 7.232 -21.055 -35.051 1.00 88.12 487 ARG A O 1
ATOM 3962 N N . LYS A 1 488 ? 9.009 -19.657 -35.080 1.00 87.00 488 LYS A N 1
ATOM 3963 C CA . LYS A 1 488 ? 9.564 -20.061 -36.380 1.00 87.00 488 LYS A CA 1
ATOM 3964 C C . LYS A 1 488 ? 10.430 -21.329 -36.368 1.00 87.00 488 LYS A C 1
ATOM 3966 O O . LYS A 1 488 ? 10.525 -21.958 -37.415 1.00 87.00 488 LYS A O 1
ATOM 3971 N N . LEU A 1 489 ? 11.008 -21.746 -35.233 1.00 88.50 489 LEU A N 1
ATOM 3972 C CA . LEU A 1 489 ? 11.695 -23.050 -35.135 1.00 88.50 489 LEU A CA 1
ATOM 3973 C C . LEU A 1 489 ? 10.774 -24.188 -35.629 1.00 88.50 489 LEU A C 1
ATOM 3975 O O . LEU A 1 489 ? 9.619 -24.228 -35.196 1.00 88.50 489 LEU A O 1
ATOM 3979 N N . PRO A 1 490 ? 11.226 -25.133 -36.471 1.00 89.19 490 PRO A N 1
ATOM 3980 C CA . PRO A 1 490 ? 10.416 -26.299 -36.820 1.00 89.19 490 PRO A CA 1
ATOM 3981 C C . PRO A 1 490 ? 10.112 -27.159 -35.582 1.00 89.19 490 PRO A C 1
ATOM 3983 O O . PRO A 1 490 ? 10.971 -27.333 -34.719 1.00 89.19 490 PRO A O 1
ATOM 3986 N N . SER A 1 491 ? 8.892 -27.700 -35.487 1.00 87.38 491 SER A N 1
ATOM 3987 C CA . SER A 1 491 ? 8.477 -28.588 -34.380 1.00 87.38 491 SER A CA 1
ATOM 3988 C C . SER A 1 491 ? 9.108 -29.987 -34.443 1.00 87.38 491 SER A C 1
ATOM 3990 O O . SER A 1 491 ? 8.997 -30.751 -33.485 1.00 87.38 491 SER A O 1
ATOM 3992 N N . GLU A 1 492 ? 9.744 -30.314 -35.567 1.00 90.12 492 GLU A N 1
ATOM 3993 C CA . GLU A 1 492 ? 10.463 -31.558 -35.830 1.00 90.12 492 GLU A CA 1
ATOM 3994 C C . GLU A 1 492 ? 11.938 -31.238 -36.084 1.00 90.12 492 GLU A C 1
ATOM 3996 O O . GLU A 1 492 ? 12.247 -30.289 -36.805 1.00 90.12 492 GLU A O 1
ATOM 4001 N N . VAL A 1 493 ? 12.859 -32.004 -35.497 1.00 88.25 493 VAL A N 1
ATOM 4002 C CA . VAL A 1 493 ? 14.313 -31.749 -35.555 1.00 88.25 493 VAL A CA 1
ATOM 4003 C C . VAL A 1 493 ? 14.963 -32.422 -36.773 1.00 88.25 493 VAL A C 1
ATOM 4005 O O . VAL A 1 493 ? 16.051 -32.975 -36.714 1.00 88.25 493 VAL A O 1
ATOM 4008 N N . SER A 1 494 ? 14.322 -32.329 -37.939 1.00 86.44 494 SER A N 1
ATOM 4009 C CA . SER A 1 494 ? 14.886 -32.788 -39.222 1.00 86.44 494 SER A CA 1
ATOM 4010 C C . SER A 1 494 ? 15.960 -31.842 -39.796 1.00 86.44 494 SER A C 1
ATOM 4012 O O . SER A 1 494 ? 16.257 -31.890 -40.987 1.00 86.44 494 SER A O 1
ATOM 4014 N N . TRP A 1 495 ? 16.464 -30.912 -38.981 1.00 82.38 495 TRP A N 1
ATOM 4015 C CA . TRP A 1 495 ? 17.331 -29.791 -39.364 1.00 82.38 495 TRP A CA 1
ATOM 4016 C C . TRP A 1 495 ? 18.648 -29.739 -38.577 1.00 82.38 495 TRP A C 1
ATOM 4018 O O . TRP A 1 495 ? 19.423 -28.803 -38.760 1.00 82.38 495 TRP A O 1
ATOM 4028 N N . CYS A 1 496 ? 18.894 -30.708 -37.691 1.00 87.69 496 CYS A N 1
ATOM 4029 C CA . CYS A 1 496 ? 20.102 -30.777 -36.877 1.00 87.69 496 CYS A CA 1
ATOM 4030 C C . CYS A 1 496 ? 20.692 -32.189 -36.926 1.00 87.69 496 CYS A C 1
ATOM 4032 O O . CYS A 1 496 ? 20.029 -33.152 -36.544 1.00 87.69 496 CYS A O 1
ATOM 4034 N N . ASP A 1 497 ? 21.938 -32.296 -37.382 1.00 89.12 497 ASP A N 1
ATOM 4035 C CA . ASP A 1 497 ? 22.680 -33.555 -37.424 1.00 89.12 497 ASP A CA 1
ATOM 4036 C C . ASP A 1 497 ? 23.063 -34.023 -36.010 1.00 89.12 497 ASP A C 1
ATOM 4038 O O . ASP A 1 497 ? 23.257 -33.207 -35.103 1.00 89.12 497 ASP A O 1
ATOM 4042 N N . GLN A 1 498 ? 23.226 -35.336 -35.819 1.00 88.56 498 GLN A N 1
ATOM 4043 C CA . GLN A 1 498 ? 23.529 -35.941 -34.512 1.00 88.56 498 GLN A CA 1
ATOM 4044 C C . GLN A 1 498 ? 24.761 -35.314 -33.832 1.00 88.56 498 GLN A C 1
ATOM 4046 O O . GLN A 1 498 ? 24.713 -35.020 -32.638 1.00 88.56 498 GLN A O 1
ATOM 4051 N N . GLU A 1 499 ? 25.819 -35.022 -34.596 1.00 87.94 499 GLU A N 1
ATOM 4052 C CA . GLU A 1 499 ? 27.042 -34.356 -34.114 1.00 87.94 499 GLU A CA 1
ATOM 4053 C C . GLU A 1 499 ? 26.773 -32.969 -33.503 1.00 87.94 499 GLU A C 1
ATOM 4055 O O . GLU A 1 499 ? 27.432 -32.559 -32.548 1.00 87.94 499 GLU A O 1
ATOM 4060 N N . LYS A 1 500 ? 25.779 -32.241 -34.027 1.00 91.31 500 LYS A N 1
ATOM 4061 C CA . LYS A 1 500 ? 25.420 -30.885 -33.586 1.00 91.31 500 LYS A CA 1
ATOM 4062 C C . LYS A 1 500 ? 24.257 -30.853 -32.593 1.00 91.31 500 LYS A C 1
ATOM 4064 O O . LYS A 1 500 ? 23.995 -29.799 -32.001 1.00 91.31 500 LYS A O 1
ATOM 4069 N N . ALA A 1 501 ? 23.566 -31.972 -32.374 1.00 90.38 501 ALA A N 1
ATOM 4070 C CA . ALA A 1 501 ? 22.354 -32.033 -31.560 1.00 90.38 501 ALA A CA 1
ATOM 4071 C C . ALA A 1 501 ? 22.593 -31.656 -30.083 1.00 90.38 501 ALA A C 1
ATOM 4073 O O . ALA A 1 501 ? 21.758 -30.980 -29.476 1.00 90.38 501 ALA A O 1
ATOM 4074 N N . GLN A 1 502 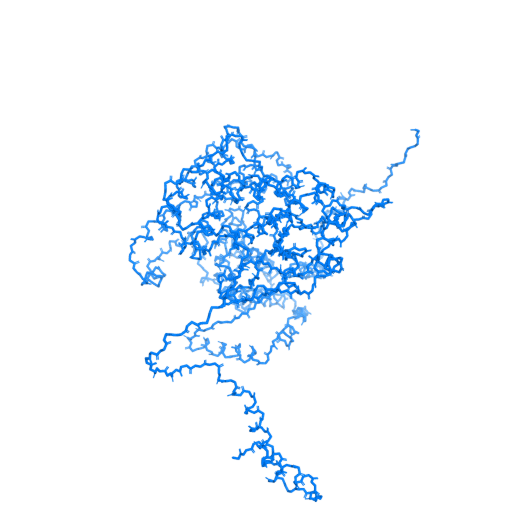? 23.753 -32.012 -29.516 1.00 87.69 502 GLN A N 1
ATOM 4075 C CA . GLN A 1 502 ? 24.117 -31.688 -28.129 1.00 87.69 502 GLN A CA 1
ATOM 4076 C C . GLN A 1 502 ? 24.281 -30.180 -27.896 1.00 87.69 502 GLN A C 1
ATOM 4078 O O . GLN A 1 502 ? 23.621 -29.613 -27.021 1.00 87.69 502 GLN A O 1
ATOM 4083 N N . GLU A 1 503 ? 25.107 -29.514 -28.705 1.00 91.31 503 GLU A N 1
ATOM 4084 C CA . GLU A 1 503 ? 25.326 -28.066 -28.608 1.00 91.31 503 GLU A CA 1
ATOM 4085 C C . GLU A 1 503 ? 24.046 -27.287 -28.948 1.00 91.31 503 GLU A C 1
ATOM 4087 O O . GLU A 1 503 ? 23.658 -26.362 -28.237 1.00 91.31 503 GLU A O 1
ATOM 4092 N N . THR A 1 504 ? 23.311 -27.725 -29.972 1.00 91.88 504 THR A N 1
ATOM 4093 C CA . THR A 1 504 ? 22.016 -27.140 -30.351 1.00 91.88 504 THR A CA 1
ATOM 4094 C C . THR A 1 504 ? 20.994 -27.216 -29.209 1.00 91.88 504 THR A C 1
ATOM 4096 O O . THR A 1 504 ? 20.278 -26.243 -28.960 1.00 91.88 504 THR A O 1
ATOM 4099 N N . SER A 1 505 ? 20.958 -28.327 -28.461 1.00 89.75 505 SER A N 1
ATOM 4100 C CA . SER A 1 505 ? 20.109 -28.473 -27.270 1.00 89.75 505 SER A CA 1
ATOM 4101 C C . SER A 1 505 ? 20.506 -27.493 -26.162 1.00 89.75 505 SER A C 1
ATOM 4103 O O . SER A 1 505 ? 19.641 -26.798 -25.624 1.00 89.75 505 SER A O 1
ATOM 4105 N N . ARG A 1 506 ? 21.810 -27.354 -25.871 1.00 91.69 506 ARG A N 1
ATOM 4106 C CA . ARG A 1 506 ? 22.326 -26.387 -24.884 1.00 91.69 506 ARG A CA 1
ATOM 4107 C C . ARG A 1 506 ? 21.954 -24.948 -25.246 1.00 91.69 506 ARG A C 1
ATOM 4109 O O . ARG A 1 506 ? 21.419 -24.219 -24.410 1.00 91.69 506 ARG A O 1
ATOM 4116 N N . LEU A 1 507 ? 22.196 -24.543 -26.492 1.00 93.56 507 LEU A N 1
ATOM 4117 C CA . LEU A 1 507 ? 21.888 -23.193 -26.969 1.00 93.56 507 LEU A CA 1
ATOM 4118 C C . LEU A 1 507 ? 20.383 -22.897 -26.874 1.00 93.56 507 LEU A C 1
ATOM 4120 O O . LEU A 1 507 ? 19.988 -21.830 -26.395 1.00 93.56 507 LEU A O 1
ATOM 4124 N N . LEU A 1 508 ? 19.529 -23.855 -27.254 1.00 93.31 508 LEU A N 1
ATOM 4125 C CA . LEU A 1 508 ? 18.075 -23.724 -27.138 1.00 93.31 508 LEU A CA 1
ATOM 4126 C C . LEU A 1 508 ? 17.589 -23.704 -25.677 1.00 93.31 508 LEU A C 1
ATOM 4128 O O . LEU A 1 508 ? 16.623 -22.999 -25.370 1.00 93.31 508 LEU A O 1
ATOM 4132 N N . HIS A 1 509 ? 18.258 -24.414 -24.768 1.00 90.56 509 HIS A N 1
ATOM 4133 C CA . HIS A 1 509 ? 17.978 -24.371 -23.332 1.00 90.56 509 HIS A CA 1
ATOM 4134 C C . HIS A 1 509 ? 18.259 -22.980 -22.734 1.00 90.56 509 HIS A C 1
ATOM 4136 O O . HIS A 1 509 ? 17.411 -22.412 -22.036 1.00 90.56 509 HIS A O 1
ATOM 4142 N N . GLU A 1 510 ? 19.406 -22.374 -23.060 1.00 91.94 510 GLU A N 1
ATOM 4143 C CA . GLU A 1 510 ? 19.738 -21.015 -22.613 1.00 91.94 510 GLU A CA 1
ATOM 4144 C C . GLU A 1 510 ? 18.796 -19.958 -23.223 1.00 91.94 510 GLU A C 1
ATOM 4146 O O . GLU A 1 510 ? 18.296 -19.087 -22.503 1.00 91.94 510 GLU A O 1
ATOM 4151 N N . LEU A 1 511 ? 18.470 -20.067 -24.518 1.00 93.19 511 LEU A N 1
ATOM 4152 C CA . LEU A 1 511 ? 17.479 -19.212 -25.191 1.00 93.19 511 LEU A CA 1
ATOM 4153 C C . LEU A 1 511 ? 16.084 -19.334 -24.552 1.00 93.19 511 LEU A C 1
ATOM 4155 O O . LEU A 1 511 ? 15.425 -18.323 -24.303 1.00 93.19 511 LEU A O 1
ATOM 4159 N N . THR A 1 512 ? 15.650 -20.555 -24.223 1.00 91.50 512 THR A N 1
ATOM 4160 C CA . THR A 1 512 ? 14.384 -20.819 -23.512 1.00 91.50 512 THR A CA 1
ATOM 4161 C C . THR A 1 512 ? 14.393 -20.202 -22.112 1.00 91.50 512 THR A C 1
ATOM 4163 O O . THR A 1 512 ? 13.403 -19.608 -21.685 1.00 91.50 512 THR A O 1
ATOM 4166 N N . THR A 1 513 ? 15.524 -20.276 -21.408 1.00 88.88 513 THR A N 1
ATOM 4167 C CA . THR A 1 513 ? 15.693 -19.690 -20.072 1.00 88.88 513 THR A CA 1
ATOM 4168 C C . THR A 1 513 ? 15.621 -18.161 -20.111 1.00 88.88 513 THR A C 1
ATOM 4170 O O . THR A 1 513 ? 14.951 -17.555 -19.272 1.00 88.88 513 THR A O 1
ATOM 4173 N N . LEU A 1 514 ? 16.241 -17.516 -21.107 1.00 88.12 514 LEU A N 1
ATOM 4174 C CA . LEU A 1 514 ? 16.106 -16.071 -21.335 1.00 88.12 514 LEU A CA 1
ATOM 4175 C C . LEU A 1 514 ? 14.673 -15.683 -21.730 1.00 88.12 514 LEU A C 1
ATOM 4177 O O . LEU A 1 514 ? 14.162 -14.673 -21.241 1.00 88.12 514 LEU A O 1
ATOM 4181 N N . PHE A 1 515 ? 13.987 -16.498 -22.539 1.00 92.38 515 PHE A N 1
ATOM 4182 C CA . PHE A 1 515 ? 12.581 -16.268 -22.880 1.00 92.38 515 PHE A CA 1
ATOM 4183 C C . PHE A 1 515 ? 11.701 -16.306 -21.627 1.00 92.38 515 PHE A C 1
ATOM 4185 O O . PHE A 1 515 ? 10.965 -15.349 -21.376 1.00 92.38 515 PHE A O 1
ATOM 4192 N N . PHE A 1 516 ? 11.835 -17.339 -20.791 1.00 87.69 516 PHE A N 1
ATOM 4193 C CA . PHE A 1 516 ? 11.088 -17.462 -19.539 1.00 87.69 516 PHE A CA 1
ATOM 4194 C C . PHE A 1 516 ? 11.353 -16.275 -18.601 1.00 87.69 516 PHE A C 1
ATOM 4196 O O . PHE A 1 516 ? 10.407 -15.611 -18.178 1.00 87.69 516 PHE A O 1
ATOM 4203 N N . LYS A 1 517 ? 12.627 -15.916 -18.368 1.00 84.94 517 LYS A N 1
ATOM 4204 C CA . LYS A 1 517 ? 13.013 -14.718 -17.596 1.00 84.94 517 LYS A CA 1
ATOM 4205 C C . LYS A 1 517 ? 12.363 -13.436 -18.145 1.00 84.94 517 LYS A C 1
ATOM 4207 O O . LYS A 1 517 ? 11.830 -12.641 -17.372 1.00 84.94 517 LYS A O 1
ATOM 4212 N N . SER A 1 518 ? 12.327 -13.257 -19.469 1.00 86.25 518 SER A N 1
ATOM 4213 C CA . SER A 1 518 ? 11.696 -12.089 -20.105 1.00 86.25 518 SER A CA 1
ATOM 4214 C C . SER A 1 518 ? 10.174 -12.022 -19.890 1.00 86.25 518 SER A C 1
ATOM 4216 O O . SER A 1 518 ? 9.637 -10.931 -19.698 1.00 86.25 518 SER A O 1
ATOM 4218 N N . CYS A 1 519 ? 9.478 -13.166 -19.827 1.00 82.56 519 CYS A N 1
ATOM 4219 C CA . CYS A 1 519 ? 8.028 -13.225 -19.583 1.00 82.56 519 CYS A CA 1
ATOM 4220 C C . CYS A 1 519 ? 7.630 -12.671 -18.201 1.00 82.56 519 CYS A C 1
ATOM 4222 O O . CYS A 1 519 ? 6.501 -12.218 -18.024 1.00 82.56 519 CYS A O 1
ATOM 4224 N N . HIS A 1 520 ? 8.546 -12.673 -17.225 1.00 74.44 520 HIS A N 1
ATOM 4225 C CA . HIS A 1 520 ? 8.318 -12.063 -15.911 1.00 74.44 520 HIS A CA 1
ATOM 4226 C C . HIS A 1 520 ? 8.515 -10.536 -15.901 1.00 74.44 520 HIS A C 1
ATOM 4228 O O . HIS A 1 520 ? 7.904 -9.858 -15.078 1.00 74.44 520 HIS A O 1
ATOM 4234 N N . GLN A 1 521 ? 9.338 -9.985 -16.803 1.00 75.69 521 GLN A N 1
ATOM 4235 C CA . GLN A 1 521 ? 9.604 -8.538 -16.882 1.00 75.69 521 GLN A CA 1
ATOM 4236 C C . GLN A 1 521 ? 8.630 -7.813 -17.830 1.00 75.69 521 GLN A C 1
ATOM 4238 O O . GLN A 1 521 ? 8.253 -6.662 -17.595 1.00 75.69 521 GLN A O 1
ATOM 4243 N N . VAL A 1 522 ? 8.184 -8.478 -18.900 1.00 74.81 522 VAL A N 1
ATOM 4244 C CA . VAL A 1 522 ? 7.351 -7.878 -19.954 1.00 74.81 522 VAL A CA 1
ATOM 4245 C C . VAL A 1 522 ? 5.865 -8.023 -19.626 1.00 74.81 522 VAL A C 1
ATOM 4247 O O . VAL A 1 522 ? 5.157 -8.869 -20.164 1.00 74.81 522 VAL A O 1
ATOM 4250 N N . ALA A 1 523 ? 5.373 -7.152 -18.746 1.00 52.34 523 ALA A N 1
ATOM 4251 C CA . ALA A 1 523 ? 3.957 -7.091 -18.392 1.00 52.34 523 ALA A CA 1
ATOM 4252 C C . ALA A 1 523 ? 3.079 -6.651 -19.586 1.00 52.34 523 ALA A C 1
ATOM 4254 O O . ALA A 1 523 ? 2.943 -5.459 -19.875 1.00 52.34 523 ALA A O 1
ATOM 4255 N N . VAL A 1 524 ? 2.434 -7.611 -20.257 1.00 51.34 524 VAL A N 1
ATOM 4256 C CA . VAL A 1 524 ? 1.406 -7.360 -21.281 1.00 51.34 524 VAL A CA 1
ATOM 4257 C C . VAL A 1 524 ? 0.079 -7.062 -20.578 1.00 51.34 524 VAL A C 1
ATOM 4259 O O . VAL A 1 524 ? -0.718 -7.949 -20.309 1.00 51.34 524 VAL A O 1
ATOM 4262 N N . ASN A 1 525 ? -0.128 -5.800 -20.190 1.00 45.38 525 ASN A N 1
ATOM 4263 C CA . ASN A 1 525 ? -1.333 -5.277 -19.514 1.00 45.38 525 ASN A CA 1
ATOM 4264 C C . ASN A 1 525 ? -1.731 -5.929 -18.164 1.00 45.38 525 ASN A C 1
ATOM 4266 O O . ASN A 1 525 ? -2.645 -5.438 -17.504 1.00 45.38 525 ASN A O 1
ATOM 4270 N N . GLY A 1 526 ? -1.018 -6.963 -17.709 1.00 44.72 526 GLY A N 1
ATOM 4271 C CA . GLY A 1 526 ? -1.370 -7.778 -16.539 1.00 44.72 526 GLY A CA 1
ATOM 4272 C C . GLY A 1 526 ? -1.962 -9.147 -16.891 1.00 44.72 526 GLY A C 1
ATOM 4273 O O . GLY A 1 526 ? -2.290 -9.903 -15.981 1.00 44.72 526 GLY A O 1
ATOM 4274 N N . GLU A 1 527 ? -2.063 -9.474 -18.178 1.00 49.75 527 GLU A N 1
ATOM 4275 C CA . GLU A 1 527 ? -2.421 -10.792 -18.701 1.00 49.75 527 GLU A CA 1
ATOM 4276 C C . GLU A 1 527 ? -1.143 -11.541 -19.120 1.00 49.75 527 GLU A C 1
ATOM 4278 O O . GLU A 1 527 ? -0.181 -10.935 -19.602 1.00 49.75 527 GLU A O 1
ATOM 4283 N N . LYS A 1 528 ? -1.114 -12.866 -18.930 1.00 58.06 528 LYS A N 1
ATOM 4284 C CA . LYS A 1 528 ? -0.095 -13.729 -19.542 1.00 58.06 528 LYS A CA 1
ATOM 4285 C C . LYS A 1 528 ? -0.643 -14.220 -20.875 1.00 58.06 528 LYS A C 1
ATOM 4287 O O . LYS A 1 528 ? -1.692 -14.855 -20.907 1.00 58.06 528 LYS A O 1
ATOM 4292 N N . ASP A 1 529 ? 0.067 -13.927 -21.954 1.00 73.50 529 ASP A N 1
ATOM 4293 C CA . ASP A 1 529 ? -0.291 -14.362 -23.303 1.00 73.50 529 ASP A CA 1
ATOM 4294 C C . ASP A 1 529 ? -0.247 -15.907 -23.386 1.00 73.50 529 ASP A C 1
ATOM 4296 O O . ASP A 1 529 ? 0.810 -16.488 -23.112 1.00 73.50 529 ASP A O 1
ATOM 4300 N N . PRO A 1 530 ? -1.350 -16.598 -23.748 1.00 73.25 530 PRO A N 1
ATOM 4301 C CA . PRO A 1 530 ? -1.381 -18.060 -23.842 1.00 73.25 530 PRO A CA 1
ATOM 4302 C C . PRO A 1 530 ? -0.313 -18.638 -24.780 1.00 73.25 530 PRO A C 1
ATOM 4304 O O . PRO A 1 530 ? 0.178 -19.747 -24.558 1.00 73.25 530 PRO A O 1
ATOM 4307 N N . GLU A 1 531 ? 0.109 -17.871 -25.792 1.00 81.06 531 GLU A N 1
ATOM 4308 C CA . GLU A 1 531 ? 1.154 -18.283 -26.726 1.00 81.06 531 GLU A CA 1
ATOM 4309 C C . GLU A 1 531 ? 2.509 -18.497 -26.023 1.00 81.06 531 GLU A C 1
ATOM 4311 O O . GLU A 1 531 ? 3.313 -19.307 -26.479 1.00 81.06 531 GLU A O 1
ATOM 4316 N N . TRP A 1 532 ? 2.767 -17.851 -24.878 1.00 84.94 532 TRP A N 1
ATOM 4317 C CA . TRP A 1 532 ? 3.991 -18.079 -24.097 1.00 84.94 532 TRP A CA 1
ATOM 4318 C C . TRP A 1 532 ? 4.113 -19.526 -23.618 1.00 84.94 532 TRP A C 1
ATOM 4320 O O . TRP A 1 532 ? 5.191 -20.110 -23.719 1.00 84.94 532 TRP A O 1
ATOM 4330 N N . PHE A 1 533 ? 3.017 -20.121 -23.140 1.00 81.19 533 PHE A N 1
ATOM 4331 C CA . PHE A 1 533 ? 3.002 -21.508 -22.671 1.00 81.19 533 PHE A CA 1
ATOM 4332 C C . PHE A 1 533 ? 3.172 -22.491 -23.834 1.00 81.19 533 PHE A C 1
ATOM 4334 O O . PHE A 1 533 ? 3.937 -23.448 -23.717 1.00 81.19 533 PHE A O 1
ATOM 4341 N N . TYR A 1 534 ? 2.532 -22.218 -24.977 1.00 85.56 534 TYR A N 1
ATOM 4342 C CA . TYR A 1 534 ? 2.713 -23.007 -26.198 1.00 85.56 534 TYR A CA 1
ATOM 4343 C C . TYR A 1 534 ? 4.169 -22.985 -26.689 1.00 85.56 534 TYR A C 1
ATOM 4345 O O . TYR A 1 534 ? 4.736 -24.036 -26.981 1.00 85.56 534 TYR A O 1
ATOM 4353 N N . LEU A 1 535 ? 4.808 -21.812 -26.732 1.00 88.50 535 LEU A N 1
ATOM 4354 C CA . LEU A 1 535 ? 6.194 -21.675 -27.196 1.00 88.50 535 LEU A CA 1
ATOM 4355 C C . LEU A 1 535 ? 7.205 -22.305 -26.228 1.00 88.50 535 LEU A C 1
ATOM 4357 O O . LEU A 1 535 ? 8.186 -22.896 -26.677 1.00 88.50 535 LEU A O 1
ATOM 4361 N N . LEU A 1 536 ? 6.936 -22.239 -24.920 1.00 87.75 536 LEU A N 1
ATOM 4362 C CA . LEU A 1 536 ? 7.723 -22.915 -23.886 1.00 87.75 536 LEU A CA 1
ATOM 4363 C C . LEU A 1 536 ? 7.603 -24.446 -23.997 1.00 87.75 536 LEU A C 1
ATOM 4365 O O . LEU A 1 536 ? 8.608 -25.150 -23.973 1.00 87.75 536 LEU A O 1
ATOM 4369 N N . TYR A 1 537 ? 6.387 -24.968 -24.192 1.00 86.75 537 TYR A N 1
ATOM 4370 C CA . TYR A 1 537 ? 6.156 -26.393 -24.447 1.00 86.75 537 TYR A CA 1
ATOM 4371 C C . TYR A 1 537 ? 6.850 -26.856 -25.737 1.00 86.75 537 TYR A C 1
ATOM 4373 O O . TYR A 1 537 ? 7.552 -27.866 -25.744 1.00 86.75 537 TYR A O 1
ATOM 4381 N N . LYS A 1 538 ? 6.723 -26.080 -26.818 1.00 90.69 538 LYS A N 1
ATOM 4382 C CA . LYS A 1 538 ? 7.354 -26.364 -28.110 1.00 90.69 538 LYS A CA 1
ATOM 4383 C C . LYS A 1 538 ? 8.881 -26.429 -28.002 1.00 90.69 538 LYS A C 1
ATOM 4385 O O . LYS A 1 538 ? 9.478 -27.356 -28.545 1.00 90.69 538 LYS A O 1
ATOM 4390 N N . SER A 1 539 ? 9.525 -25.507 -27.278 1.00 90.19 539 SER A N 1
ATOM 4391 C CA . SER A 1 539 ? 10.986 -25.547 -27.122 1.00 90.19 539 SER A CA 1
ATOM 4392 C C . SER A 1 539 ? 11.464 -26.739 -26.281 1.00 90.19 539 SER A C 1
ATOM 4394 O O . SER A 1 539 ? 12.548 -27.258 -26.548 1.00 90.19 539 SER A O 1
ATOM 4396 N N . LEU A 1 540 ? 10.658 -27.227 -25.327 1.00 87.38 540 LEU A N 1
ATOM 4397 C CA . LEU A 1 540 ? 10.919 -28.479 -24.601 1.00 87.38 540 LEU A CA 1
ATOM 4398 C C . LEU A 1 540 ? 10.764 -29.722 -25.490 1.00 87.38 540 LEU A C 1
ATOM 4400 O O . LEU A 1 540 ? 11.577 -30.639 -25.395 1.00 87.38 540 LEU A O 1
ATOM 4404 N N . VAL A 1 541 ? 9.757 -29.762 -26.370 1.00 89.19 541 VAL A N 1
ATOM 4405 C CA . VAL A 1 541 ? 9.586 -30.858 -27.345 1.00 89.19 541 VAL A CA 1
ATOM 4406 C C . VAL A 1 541 ? 10.783 -30.926 -28.298 1.00 89.19 541 VAL A C 1
ATOM 4408 O O . VAL A 1 541 ? 11.320 -32.010 -28.519 1.00 89.19 541 VAL A O 1
ATOM 4411 N N . ILE A 1 542 ? 11.257 -29.777 -28.787 1.00 91.19 542 ILE A N 1
ATOM 4412 C CA . ILE A 1 542 ? 12.454 -29.679 -29.636 1.00 91.19 542 ILE A CA 1
ATOM 4413 C C . ILE A 1 542 ? 13.714 -30.126 -28.868 1.00 91.19 542 ILE A C 1
ATOM 4415 O O . ILE A 1 542 ? 14.463 -30.956 -29.377 1.00 91.19 542 ILE A O 1
ATOM 4419 N N . GLN A 1 543 ? 13.920 -29.674 -27.621 1.00 89.75 543 GLN A N 1
ATOM 4420 C CA . GLN A 1 543 ? 15.016 -30.161 -26.757 1.00 89.75 543 GLN A CA 1
ATOM 4421 C C . GLN A 1 543 ? 14.955 -31.685 -26.545 1.00 89.75 543 GLN A C 1
ATOM 4423 O O . GLN A 1 543 ? 15.978 -32.358 -26.633 1.00 89.75 543 GLN A O 1
ATOM 4428 N N . LYS A 1 544 ? 13.766 -32.265 -26.328 1.00 88.69 544 LYS A N 1
ATOM 4429 C CA . LYS A 1 544 ? 13.606 -33.723 -26.206 1.00 88.69 544 LYS A CA 1
ATOM 4430 C C . LYS A 1 544 ? 13.970 -34.464 -27.499 1.00 88.69 544 LYS A C 1
ATOM 4432 O O . LYS A 1 544 ? 14.605 -35.513 -27.424 1.00 88.69 544 LYS A O 1
ATOM 4437 N N . GLN A 1 545 ? 13.576 -33.950 -28.664 1.00 91.62 545 GLN A N 1
ATOM 4438 C CA . GLN A 1 545 ? 13.932 -34.558 -29.950 1.00 91.62 545 GLN A CA 1
ATOM 4439 C C . GLN A 1 545 ? 15.440 -34.469 -30.223 1.00 91.62 545 GLN A C 1
ATOM 4441 O O . GLN A 1 545 ? 16.031 -35.471 -30.609 1.00 91.62 545 GLN A O 1
ATOM 4446 N N . LEU A 1 546 ? 16.076 -33.327 -29.929 1.00 89.75 546 LEU A N 1
ATOM 4447 C CA . LEU A 1 546 ? 17.537 -33.181 -29.975 1.00 89.75 546 LEU A CA 1
ATOM 4448 C C . LEU A 1 546 ? 18.232 -34.239 -29.105 1.00 89.75 546 LEU A C 1
ATOM 4450 O O . LEU A 1 546 ? 19.152 -34.900 -29.568 1.00 89.75 546 LEU A O 1
ATOM 4454 N N . ILE A 1 547 ? 17.756 -34.475 -27.879 1.00 86.25 547 ILE A N 1
ATOM 4455 C CA . ILE A 1 547 ? 18.329 -35.503 -26.992 1.00 86.25 547 ILE A CA 1
ATOM 4456 C C . ILE A 1 547 ? 18.150 -36.923 -27.550 1.00 86.25 547 ILE A C 1
ATOM 4458 O O . ILE A 1 547 ? 19.069 -37.733 -27.453 1.00 86.25 547 ILE A O 1
ATOM 4462 N N . HIS A 1 548 ? 17.008 -37.217 -28.177 1.00 86.00 548 HIS A N 1
ATOM 4463 C CA . HIS A 1 548 ? 16.766 -38.514 -28.815 1.00 86.00 548 HIS A CA 1
ATOM 4464 C C . HIS A 1 548 ? 17.626 -38.738 -30.075 1.00 86.00 548 HIS A C 1
ATOM 4466 O O . HIS A 1 548 ? 17.919 -39.884 -30.406 1.00 86.00 548 HIS A O 1
ATOM 4472 N N . LEU A 1 549 ? 18.062 -37.665 -30.750 1.00 89.25 549 LEU A N 1
ATOM 4473 C CA . LEU A 1 549 ? 19.054 -37.736 -31.829 1.00 89.25 549 LEU A CA 1
ATOM 4474 C C . LEU A 1 549 ? 20.470 -38.000 -31.297 1.00 89.25 549 LEU A C 1
ATOM 4476 O O . LEU A 1 549 ? 21.201 -38.748 -31.933 1.00 89.25 549 LEU A O 1
ATOM 4480 N N . ILE A 1 550 ? 20.853 -37.439 -30.139 1.00 87.88 550 ILE A N 1
ATOM 4481 C CA . ILE A 1 550 ? 22.157 -37.713 -29.498 1.00 87.88 550 ILE A CA 1
ATOM 4482 C C . ILE A 1 550 ? 22.265 -39.203 -29.147 1.00 87.88 550 ILE A C 1
ATOM 4484 O O . ILE A 1 550 ? 23.194 -39.876 -29.591 1.00 87.88 550 ILE A O 1
ATOM 4488 N N . ASP A 1 551 ? 21.300 -39.724 -28.382 1.00 84.81 551 ASP A N 1
ATOM 4489 C CA . ASP A 1 551 ? 21.186 -41.148 -28.064 1.00 84.81 551 ASP A CA 1
ATOM 4490 C C . ASP A 1 551 ? 19.711 -41.550 -27.950 1.00 84.81 551 ASP A C 1
ATOM 4492 O O . ASP A 1 551 ? 18.998 -41.166 -27.019 1.00 84.81 551 ASP A O 1
ATOM 4496 N N . SER A 1 552 ? 19.260 -42.390 -28.882 1.00 81.62 552 SER A N 1
ATOM 4497 C CA . SER A 1 552 ? 17.879 -42.881 -28.929 1.00 81.62 552 SER A CA 1
ATOM 4498 C C . SER A 1 552 ? 17.453 -43.663 -27.674 1.00 81.62 552 SER A C 1
ATOM 4500 O O . SER A 1 552 ? 16.259 -43.728 -27.366 1.00 81.62 552 SER A O 1
ATOM 4502 N N . ARG A 1 553 ? 18.414 -44.201 -26.907 1.00 74.75 553 ARG A N 1
ATOM 4503 C CA . ARG A 1 553 ? 18.196 -44.918 -25.639 1.00 74.75 553 ARG A CA 1
ATOM 4504 C C . ARG A 1 553 ? 17.934 -43.975 -24.465 1.00 74.75 553 ARG A C 1
ATOM 4506 O O . ARG A 1 553 ? 17.411 -44.421 -23.444 1.00 74.75 553 ARG A O 1
ATOM 4513 N N . LEU A 1 554 ? 18.248 -42.679 -24.587 1.00 71.25 554 LEU A N 1
ATOM 4514 C CA . LEU A 1 554 ? 17.872 -41.662 -23.603 1.00 71.25 554 LEU A CA 1
ATOM 4515 C C . LEU A 1 554 ? 16.372 -41.365 -23.720 1.00 71.25 554 LEU A C 1
ATOM 4517 O O . LEU A 1 554 ? 15.942 -40.329 -24.232 1.00 71.25 554 LEU A O 1
ATOM 4521 N N . THR A 1 555 ? 15.552 -42.279 -23.199 1.00 56.50 555 THR A N 1
ATOM 4522 C CA . THR A 1 555 ? 14.104 -42.104 -23.058 1.00 56.50 555 THR A CA 1
ATOM 4523 C C . THR A 1 555 ? 13.800 -41.037 -22.010 1.00 56.50 555 THR A C 1
ATOM 4525 O O . THR A 1 555 ? 13.411 -41.331 -20.879 1.00 56.50 555 THR A O 1
ATOM 4528 N N . VAL A 1 556 ? 13.958 -39.767 -22.388 1.00 54.50 556 VAL A N 1
ATOM 4529 C CA . VAL A 1 556 ? 13.505 -38.634 -21.585 1.00 54.50 556 VAL A CA 1
ATOM 4530 C C . VAL A 1 556 ? 11.979 -38.657 -21.552 1.00 54.50 556 VAL A C 1
ATOM 4532 O O . VAL A 1 556 ? 11.293 -38.177 -22.463 1.00 54.50 556 VAL A O 1
ATOM 4535 N N . SER A 1 557 ? 11.418 -39.196 -20.474 1.00 46.59 557 SER A N 1
ATOM 4536 C CA . SER A 1 557 ? 10.100 -38.775 -20.019 1.00 46.59 557 SER A CA 1
ATOM 4537 C C . SER A 1 557 ? 10.163 -37.266 -19.775 1.00 46.59 557 SER A C 1
ATOM 4539 O O . SER A 1 557 ? 10.924 -36.812 -18.917 1.00 46.59 557 SER A O 1
ATOM 4541 N N . LEU A 1 558 ? 9.355 -36.486 -20.504 1.00 49.88 558 LEU A N 1
ATOM 4542 C CA . LEU A 1 558 ? 8.941 -35.185 -19.975 1.00 49.88 558 LEU A CA 1
ATOM 4543 C C . LEU A 1 558 ? 8.324 -35.474 -18.596 1.00 49.88 558 LEU A C 1
ATOM 4545 O O . LEU A 1 558 ? 7.571 -36.451 -18.513 1.00 49.88 558 LEU A O 1
ATOM 4549 N N . PRO A 1 559 ? 8.665 -34.729 -17.527 1.00 44.28 559 PRO A N 1
ATOM 4550 C CA . PRO A 1 559 ? 8.251 -35.080 -16.172 1.00 44.28 559 PRO A CA 1
ATOM 4551 C C . PRO A 1 559 ? 6.759 -35.418 -16.109 1.00 44.28 559 PRO A C 1
ATOM 4553 O O . PRO A 1 559 ? 5.932 -34.621 -16.555 1.00 44.28 559 PRO A O 1
ATOM 4556 N N . GLN A 1 560 ? 6.429 -36.600 -15.565 1.00 37.75 560 GLN A N 1
ATOM 4557 C CA . GLN A 1 560 ? 5.084 -37.211 -15.600 1.00 37.75 560 GLN A CA 1
ATOM 4558 C C . GLN A 1 560 ? 3.971 -36.256 -15.119 1.00 37.75 560 GLN A C 1
ATOM 4560 O O . GLN A 1 560 ? 2.816 -36.359 -15.534 1.00 37.75 560 GLN A O 1
ATOM 4565 N N . PHE A 1 561 ? 4.368 -35.283 -14.295 1.00 32.84 561 PHE A N 1
ATOM 4566 C CA . PHE A 1 561 ? 3.652 -34.063 -13.939 1.00 32.84 561 PHE A CA 1
ATOM 4567 C C . PHE A 1 561 ? 2.825 -33.460 -15.086 1.00 32.84 561 PHE A C 1
ATOM 4569 O O . PHE A 1 561 ? 1.669 -33.129 -14.858 1.00 32.84 561 PHE A O 1
ATOM 4576 N N . GLN A 1 562 ? 3.354 -33.357 -16.314 1.00 44.56 562 GLN A N 1
ATOM 4577 C CA . GLN A 1 562 ? 2.617 -32.749 -17.432 1.00 44.56 562 GLN A CA 1
ATOM 4578 C C . GLN A 1 562 ? 1.347 -33.528 -17.805 1.00 44.56 562 GLN A C 1
ATOM 4580 O O . GLN A 1 562 ? 0.311 -32.905 -18.018 1.00 44.56 562 GLN A O 1
ATOM 4585 N N . LEU A 1 563 ? 1.384 -34.865 -17.841 1.00 32.56 563 LEU A N 1
ATOM 4586 C CA . LEU A 1 563 ? 0.207 -35.660 -18.212 1.00 32.56 563 LEU A CA 1
ATOM 4587 C C . LEU A 1 563 ? -0.842 -35.697 -17.094 1.00 32.56 563 LEU A C 1
ATOM 4589 O O . LEU A 1 563 ? -2.029 -35.571 -17.383 1.00 32.56 563 LEU A O 1
ATOM 4593 N N . ASN A 1 564 ? -0.416 -35.750 -15.826 1.00 31.88 564 ASN A N 1
ATOM 4594 C CA . ASN A 1 564 ? -1.348 -35.596 -14.707 1.00 31.88 564 ASN A CA 1
ATOM 4595 C C . ASN A 1 564 ? -1.969 -34.190 -14.682 1.00 31.88 564 ASN A C 1
ATOM 4597 O O . ASN A 1 564 ? -3.177 -34.087 -14.534 1.00 31.88 564 ASN A O 1
ATOM 4601 N N . TRP A 1 565 ? -1.213 -33.110 -14.914 1.00 34.59 565 TRP A N 1
ATOM 4602 C CA . TRP A 1 565 ? -1.785 -31.752 -14.965 1.00 34.59 565 TRP A CA 1
ATOM 4603 C C . TRP A 1 565 ? -2.815 -31.601 -16.103 1.00 34.59 565 TRP A C 1
ATOM 4605 O O . TRP A 1 565 ? -3.880 -31.023 -15.894 1.00 34.59 565 TRP A O 1
ATOM 4615 N N . TYR A 1 566 ? -2.554 -32.212 -17.267 1.00 33.09 566 TYR A N 1
ATOM 4616 C CA . TYR A 1 566 ? -3.510 -32.310 -18.382 1.00 33.09 566 TYR A CA 1
ATOM 4617 C C . TYR A 1 566 ? -4.776 -33.129 -18.057 1.00 33.09 566 TYR A C 1
ATOM 4619 O O . TYR A 1 566 ? -5.814 -32.883 -18.664 1.00 33.09 566 TYR A O 1
ATOM 4627 N N . GLN A 1 567 ? -4.716 -34.095 -17.132 1.00 33.09 567 GLN A N 1
ATOM 4628 C CA . GLN A 1 567 ? -5.830 -35.010 -16.824 1.00 33.09 567 GLN A CA 1
ATOM 4629 C C . GLN A 1 567 ? -6.566 -34.707 -15.508 1.00 33.09 567 GLN A C 1
ATOM 4631 O O . GLN A 1 567 ? -7.718 -35.106 -15.357 1.00 33.09 567 GLN A O 1
ATOM 4636 N N . THR A 1 568 ? -5.940 -34.004 -14.559 1.00 32.00 568 THR A N 1
ATOM 4637 C CA . THR A 1 568 ? -6.516 -33.691 -13.236 1.00 32.00 568 THR A CA 1
ATOM 4638 C C . THR A 1 568 ? -6.685 -32.192 -12.978 1.00 32.00 568 THR A C 1
ATOM 4640 O O . THR A 1 568 ? -7.300 -31.826 -11.980 1.00 32.00 568 THR A O 1
ATOM 4643 N N . GLY A 1 569 ? -6.142 -31.319 -13.837 1.00 36.31 569 GLY A N 1
ATOM 4644 C CA . GLY A 1 569 ? -6.283 -29.858 -13.735 1.00 36.31 569 GLY A CA 1
ATOM 4645 C C . GLY A 1 569 ? -7.474 -29.270 -14.505 1.00 36.31 569 GLY A C 1
ATOM 4646 O O . GLY A 1 569 ? -7.804 -28.099 -14.322 1.00 36.31 569 GLY A O 1
ATOM 4647 N N . PHE A 1 570 ? -8.127 -30.063 -15.359 1.00 36.03 570 PHE A N 1
ATOM 4648 C CA . PHE A 1 570 ? -9.223 -29.626 -16.224 1.00 36.03 570 PHE A CA 1
ATOM 4649 C C . PHE A 1 570 ? -10.567 -30.144 -15.708 1.00 36.03 570 PHE A C 1
ATOM 4651 O O . PHE A 1 570 ? -10.743 -31.340 -15.478 1.00 36.03 570 PHE A O 1
ATOM 4658 N N . THR A 1 571 ? -11.564 -29.263 -15.604 1.00 46.94 571 THR A N 1
ATOM 4659 C CA . THR A 1 571 ? -12.962 -29.713 -15.651 1.00 46.94 571 THR A CA 1
ATOM 4660 C C . THR A 1 571 ? -13.297 -30.179 -17.069 1.00 46.94 571 THR A C 1
ATOM 4662 O O . THR A 1 571 ? -12.745 -29.672 -18.048 1.00 46.94 571 THR A O 1
ATOM 4665 N N . SER A 1 572 ? -14.260 -31.091 -17.208 1.00 45.66 572 SER A N 1
ATOM 4666 C CA . SER A 1 572 ? -14.687 -31.608 -18.519 1.00 45.66 572 SER A CA 1
ATOM 4667 C C . SER A 1 572 ? -15.218 -30.527 -19.475 1.00 45.66 572 SER A C 1
ATOM 4669 O O . SER A 1 572 ? -15.256 -30.751 -20.679 1.00 45.66 572 SER A O 1
ATOM 4671 N N . GLN A 1 573 ? -15.596 -29.347 -18.965 1.00 42.06 573 GLN A N 1
ATOM 4672 C CA . GLN A 1 573 ? -15.911 -28.180 -19.793 1.00 42.06 573 GLN A CA 1
ATOM 4673 C C . GLN A 1 573 ? -14.645 -27.594 -20.435 1.00 42.06 573 GLN A C 1
ATOM 4675 O O . GLN A 1 573 ? -14.584 -27.477 -21.652 1.00 42.06 573 GLN A O 1
ATOM 4680 N N . GLN A 1 574 ? -13.605 -27.316 -19.640 1.00 44.91 574 GLN A N 1
ATOM 4681 C CA . GLN A 1 574 ? -12.343 -26.732 -20.124 1.00 44.91 574 GLN A CA 1
ATOM 4682 C C . GLN A 1 574 ? -11.621 -27.637 -21.136 1.00 44.91 574 GLN A C 1
ATOM 4684 O O . GLN A 1 574 ? -10.878 -27.145 -21.983 1.00 44.91 574 GLN A O 1
ATOM 4689 N N . GLN A 1 575 ? -11.835 -28.952 -21.054 1.00 43.34 575 GLN A N 1
ATOM 4690 C CA . GLN A 1 575 ? -11.309 -29.917 -22.018 1.00 43.34 575 GLN A CA 1
ATOM 4691 C C . GLN A 1 575 ? -12.027 -29.799 -23.378 1.00 43.34 575 GLN A C 1
ATOM 4693 O O . GLN A 1 575 ? -11.362 -29.606 -24.394 1.00 43.34 575 GLN A O 1
ATOM 4698 N N . CYS A 1 576 ? -13.368 -29.762 -23.387 1.00 44.66 576 CYS A N 1
ATOM 4699 C CA . CYS A 1 576 ? -14.160 -29.441 -24.585 1.00 44.66 576 CYS A CA 1
ATOM 4700 C C . CYS A 1 576 ? -13.840 -28.050 -25.160 1.00 44.66 576 CYS A C 1
ATOM 4702 O O . CYS A 1 576 ? -13.812 -27.883 -26.380 1.00 44.66 576 CYS A O 1
ATOM 4704 N N . ASP A 1 577 ? -13.603 -27.047 -24.309 1.00 44.59 577 ASP A N 1
ATOM 4705 C CA . ASP A 1 577 ? -13.275 -25.683 -24.740 1.00 44.59 577 ASP A CA 1
ATOM 4706 C C . ASP A 1 577 ? -11.905 -25.635 -25.447 1.00 44.59 577 ASP A C 1
ATOM 4708 O O . ASP A 1 577 ? -11.748 -24.934 -26.448 1.00 44.59 577 ASP A O 1
ATOM 4712 N N . LEU A 1 578 ? -10.922 -26.417 -24.978 1.00 42.16 578 LEU A N 1
ATOM 4713 C CA . LEU A 1 578 ? -9.597 -26.524 -25.598 1.00 42.16 578 LEU A CA 1
ATOM 4714 C C . LEU A 1 578 ? -9.629 -27.308 -26.919 1.00 42.16 578 LEU A C 1
ATOM 4716 O O . LEU A 1 578 ? -9.003 -26.883 -27.890 1.00 42.16 578 LEU A O 1
ATOM 4720 N N . GLU A 1 579 ? -10.371 -28.414 -26.985 1.00 48.66 579 GLU A N 1
ATOM 4721 C CA . GLU A 1 579 ? -10.592 -29.164 -28.232 1.00 48.66 579 GLU A CA 1
ATOM 4722 C C . GLU A 1 579 ? -11.310 -28.286 -29.272 1.00 48.66 579 GLU A C 1
ATOM 4724 O O . GLU A 1 579 ? -10.868 -28.183 -30.419 1.00 48.66 579 GLU A O 1
ATOM 4729 N N . SER A 1 580 ? -12.335 -27.541 -28.839 1.00 44.62 580 SER A N 1
ATOM 4730 C CA . SER A 1 580 ? -13.021 -26.538 -29.663 1.00 44.62 580 SER A CA 1
ATOM 4731 C C . SER A 1 580 ? -12.065 -25.448 -30.150 1.00 44.62 580 SER A C 1
ATOM 4733 O O . SER A 1 580 ? -12.096 -25.102 -31.327 1.00 44.62 580 SER A O 1
ATOM 4735 N N . TRP A 1 581 ? -11.176 -24.935 -29.292 1.00 46.22 581 TRP A N 1
ATOM 4736 C CA . TRP A 1 581 ? -10.171 -23.933 -29.668 1.00 46.22 581 TRP A CA 1
ATOM 4737 C C . TRP A 1 581 ? -9.162 -24.476 -30.692 1.00 46.22 581 TRP A C 1
ATOM 4739 O O . TRP A 1 581 ? -8.850 -23.792 -31.668 1.00 46.22 581 TRP A O 1
ATOM 4749 N N . GLN A 1 582 ? -8.681 -25.715 -30.534 1.00 45.69 582 GLN A N 1
ATOM 4750 C CA . GLN A 1 582 ? -7.777 -26.347 -31.506 1.00 45.69 582 GLN A CA 1
ATOM 4751 C C . GLN A 1 582 ? -8.454 -26.567 -32.866 1.00 45.69 582 GLN A C 1
ATOM 4753 O O . GLN A 1 582 ? -7.819 -26.398 -33.909 1.00 45.69 582 GLN A O 1
ATOM 4758 N N . GLN A 1 583 ? -9.746 -26.901 -32.869 1.00 43.81 583 GLN A N 1
ATOM 4759 C CA . GLN A 1 583 ? -10.523 -27.075 -34.093 1.00 43.81 583 GLN A CA 1
ATOM 4760 C C . GLN A 1 583 ? -10.841 -25.722 -34.760 1.00 43.81 583 GLN A C 1
ATOM 4762 O O . GLN A 1 583 ? -10.614 -25.566 -35.957 1.00 43.81 583 GLN A O 1
ATOM 4767 N N . GLN A 1 584 ? -11.215 -24.698 -33.986 1.00 43.41 584 GLN A N 1
ATOM 4768 C CA . GLN A 1 584 ? -11.459 -23.329 -34.467 1.00 43.41 584 GLN A CA 1
ATOM 4769 C C . GLN A 1 584 ? -10.196 -22.637 -35.009 1.00 43.41 584 GLN A C 1
ATOM 4771 O O . GLN A 1 584 ? -10.294 -21.823 -35.926 1.00 43.41 584 GLN A O 1
ATOM 4776 N N . ASN A 1 585 ? -8.996 -22.987 -34.530 1.00 41.56 585 ASN A N 1
ATOM 4777 C CA . ASN A 1 585 ? -7.740 -22.474 -35.098 1.00 41.56 585 ASN A CA 1
ATOM 4778 C C . ASN A 1 585 ? -7.396 -23.064 -36.480 1.00 41.56 585 ASN A C 1
ATOM 4780 O O . ASN A 1 585 ? -6.553 -22.500 -37.175 1.00 41.56 585 ASN A O 1
ATOM 4784 N N . LYS A 1 586 ? -8.073 -24.132 -36.931 1.00 45.28 586 LYS A N 1
ATOM 4785 C CA . LYS A 1 586 ? -8.052 -24.548 -38.349 1.00 45.28 586 LYS A CA 1
ATOM 4786 C C . LYS A 1 586 ? -8.997 -23.718 -39.228 1.00 45.28 586 LYS A C 1
ATOM 4788 O O . LYS A 1 586 ? -8.871 -23.761 -40.447 1.00 45.28 586 LYS A O 1
ATOM 4793 N N . GLU A 1 587 ? -9.922 -22.969 -38.622 1.00 36.22 587 GLU A N 1
ATOM 4794 C CA . GLU A 1 587 ? -11.037 -22.285 -39.298 1.00 36.22 587 GLU A CA 1
ATOM 4795 C C . GLU A 1 587 ? -11.026 -20.749 -39.117 1.00 36.22 587 GLU A C 1
ATOM 4797 O O . GLU A 1 587 ? -11.791 -20.042 -39.769 1.00 36.22 587 GLU A O 1
ATOM 4802 N N . GLY A 1 588 ? -10.112 -20.204 -38.303 1.00 32.84 588 GLY A N 1
ATOM 4803 C CA . GLY A 1 588 ? -9.752 -18.779 -38.309 1.00 32.84 588 GLY A CA 1
ATOM 4804 C C . GLY A 1 588 ? -10.591 -17.848 -37.424 1.00 32.84 588 GLY A C 1
ATOM 4805 O O . GLY A 1 588 ? -10.701 -16.664 -37.739 1.00 32.84 588 GLY A O 1
ATOM 4806 N N . SER A 1 589 ? -11.158 -18.341 -36.316 1.00 32.38 589 SER A N 1
ATOM 4807 C CA . SER A 1 589 ? -11.903 -17.527 -35.335 1.00 32.38 589 SER A CA 1
ATOM 4808 C C . SER A 1 589 ? -11.292 -17.613 -33.928 1.00 32.38 589 SER A C 1
ATOM 4810 O O . SER A 1 589 ? -10.680 -18.621 -33.582 1.00 32.38 589 SER A O 1
ATOM 4812 N N . ILE A 1 590 ? -11.428 -16.552 -33.116 1.00 31.16 590 ILE A N 1
ATOM 4813 C CA . ILE A 1 590 ? -10.760 -16.417 -31.807 1.00 31.16 590 ILE A CA 1
ATOM 4814 C C . ILE A 1 590 ? -11.733 -15.945 -30.716 1.00 31.16 590 ILE A C 1
ATOM 4816 O O . ILE A 1 590 ? -12.270 -14.841 -30.782 1.00 31.16 590 ILE A O 1
ATOM 4820 N N . THR A 1 591 ? -11.823 -16.730 -29.641 1.00 28.53 591 THR A N 1
ATOM 4821 C CA . THR A 1 591 ? -12.259 -16.316 -28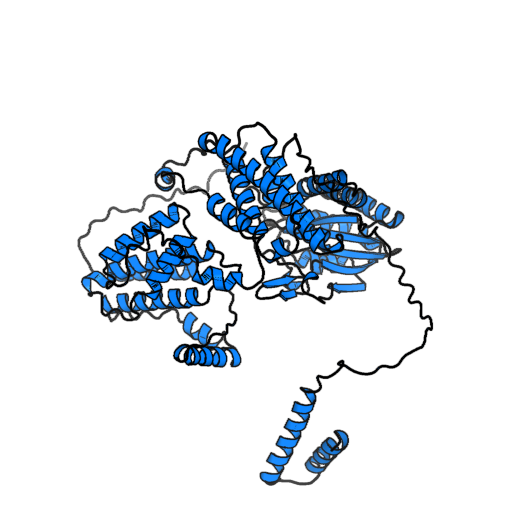.293 1.00 28.53 591 THR A CA 1
ATOM 4822 C C . THR A 1 591 ? -11.349 -16.973 -27.246 1.00 28.53 591 THR A C 1
ATOM 4824 O O . THR A 1 591 ? -10.787 -18.035 -27.510 1.00 28.53 591 THR A O 1
ATOM 4827 N N . THR A 1 592 ? -11.155 -16.346 -26.079 1.00 31.78 592 THR A N 1
ATOM 4828 C CA . THR A 1 592 ? -10.108 -16.716 -25.100 1.00 31.78 592 THR A CA 1
ATOM 4829 C C . THR A 1 592 ? -10.641 -17.032 -23.695 1.00 31.78 592 THR A C 1
ATOM 4831 O O . THR A 1 592 ? -11.662 -16.496 -23.268 1.00 31.78 592 THR A O 1
ATOM 4834 N N . GLY A 1 593 ? -9.916 -17.894 -22.967 1.00 25.97 593 GLY A N 1
ATOM 4835 C CA . GLY A 1 593 ? -10.203 -18.333 -21.592 1.00 25.97 593 GLY A CA 1
ATOM 4836 C C . GLY A 1 593 ? -8.939 -18.415 -20.714 1.00 25.97 593 GLY A C 1
ATOM 4837 O O . GLY A 1 593 ? -7.822 -18.299 -21.216 1.00 25.97 593 GLY A O 1
ATOM 4838 N N . LEU A 1 594 ? -9.122 -18.558 -19.395 1.00 30.03 594 LEU A N 1
ATOM 4839 C CA . LEU A 1 594 ? -8.109 -18.309 -18.351 1.00 30.03 594 LEU A CA 1
ATOM 4840 C C . LEU A 1 594 ? -7.295 -19.533 -17.886 1.00 30.03 594 LEU A C 1
ATOM 4842 O O . LEU A 1 594 ? -7.846 -20.619 -17.740 1.00 30.03 594 LEU A O 1
ATOM 4846 N N . PHE A 1 595 ? -6.043 -19.281 -17.469 1.00 29.77 595 PHE A N 1
ATOM 4847 C CA . PHE A 1 595 ? -5.237 -20.149 -16.590 1.00 29.77 595 PHE A CA 1
ATOM 4848 C C . PHE A 1 595 ? -4.308 -19.324 -15.678 1.00 29.77 595 PHE A C 1
ATOM 4850 O O . PHE A 1 595 ? -3.670 -18.379 -16.146 1.00 29.77 595 PHE A O 1
ATOM 4857 N N . THR A 1 596 ? -4.157 -19.718 -14.406 1.00 28.56 596 THR A N 1
ATOM 4858 C CA . THR A 1 596 ? -3.134 -19.179 -13.485 1.00 28.56 596 THR A CA 1
ATOM 4859 C C . THR A 1 596 ? -2.709 -20.198 -12.429 1.00 28.56 596 THR A C 1
ATOM 4861 O O . THR A 1 596 ? -3.536 -20.584 -11.615 1.00 28.56 596 THR A O 1
ATOM 4864 N N . ASP A 1 597 ? -1.417 -20.537 -12.397 1.00 30.97 597 ASP A N 1
ATOM 4865 C CA . ASP A 1 597 ? -0.612 -20.728 -11.176 1.00 30.97 597 ASP A CA 1
ATOM 4866 C C . ASP A 1 597 ? 0.885 -20.863 -11.538 1.00 30.97 597 ASP A C 1
ATOM 4868 O O . ASP A 1 597 ? 1.212 -20.925 -12.726 1.00 30.97 597 ASP A O 1
ATOM 4872 N N . HIS A 1 598 ? 1.779 -20.810 -10.532 1.00 45.06 598 HIS A N 1
ATOM 4873 C CA . HIS A 1 598 ? 3.121 -21.448 -10.442 1.00 45.06 598 HIS A CA 1
ATOM 4874 C C . HIS A 1 598 ? 4.160 -20.635 -9.646 1.00 45.06 598 HIS A C 1
ATOM 4876 O O . HIS A 1 598 ? 4.315 -19.429 -9.846 1.00 45.06 598 HIS A O 1
ATOM 4882 N N . PHE A 1 599 ? 4.991 -21.361 -8.884 1.00 29.33 599 PHE A N 1
ATOM 4883 C CA . PHE A 1 599 ? 6.322 -20.921 -8.425 1.00 29.33 599 PHE A CA 1
ATOM 4884 C C . PHE A 1 599 ? 7.435 -21.987 -8.604 1.00 29.33 599 PHE A C 1
ATOM 4886 O O . PHE A 1 599 ? 8.612 -21.643 -8.595 1.00 29.33 599 PHE A O 1
ATOM 4893 N N . GLU A 1 600 ? 7.096 -23.265 -8.821 1.00 35.94 600 GLU A N 1
ATOM 4894 C CA . GLU A 1 600 ? 8.046 -24.401 -8.779 1.00 35.94 600 GLU A CA 1
ATOM 4895 C C . GLU A 1 600 ? 8.886 -24.621 -10.055 1.00 35.94 600 GLU A C 1
ATOM 4897 O O . GLU A 1 600 ? 9.861 -25.368 -10.041 1.00 35.94 600 GLU A O 1
ATOM 4902 N N . TYR A 1 601 ? 8.536 -23.991 -11.179 1.00 39.19 601 TYR A N 1
ATOM 4903 C CA . TYR A 1 601 ? 9.053 -24.374 -12.504 1.00 39.19 601 TYR A CA 1
ATOM 4904 C C . TYR A 1 601 ? 10.590 -24.289 -12.651 1.00 39.19 601 TYR A C 1
ATOM 4906 O O . TYR A 1 601 ? 11.203 -25.138 -13.298 1.00 39.19 601 TYR A O 1
ATOM 4914 N N . LEU A 1 602 ? 11.227 -23.285 -12.034 1.00 37.12 602 LEU A N 1
ATOM 4915 C CA . LEU A 1 602 ? 12.656 -22.985 -12.220 1.00 37.12 602 LEU A CA 1
ATOM 4916 C C . LEU A 1 602 ? 13.620 -23.921 -11.471 1.00 37.12 602 LEU A C 1
ATOM 4918 O O . LEU A 1 602 ? 14.792 -23.991 -11.844 1.00 37.12 602 LEU A O 1
ATOM 4922 N N . SER A 1 603 ? 13.183 -24.633 -10.429 1.00 37.44 603 SER A N 1
ATOM 4923 C CA . SER A 1 603 ? 14.032 -25.646 -9.780 1.00 37.44 603 SER A CA 1
ATOM 4924 C C . SER A 1 603 ? 14.094 -26.917 -10.631 1.00 37.44 603 SER A C 1
ATOM 4926 O O . SER A 1 603 ? 15.173 -27.467 -10.851 1.00 37.44 603 SER A O 1
ATOM 4928 N N . ILE A 1 604 ? 12.950 -27.329 -11.184 1.00 41.94 604 ILE A N 1
ATOM 4929 C CA . ILE A 1 604 ? 12.789 -28.566 -11.956 1.00 41.94 604 ILE A CA 1
ATOM 4930 C C . ILE A 1 604 ? 13.611 -28.527 -13.251 1.00 41.94 604 ILE A C 1
ATOM 4932 O O . ILE A 1 604 ? 14.332 -29.482 -13.536 1.00 41.94 604 ILE A O 1
ATOM 4936 N N . THR A 1 605 ? 13.581 -27.423 -14.011 1.00 42.84 605 THR A N 1
ATOM 4937 C CA . THR A 1 605 ? 14.375 -27.308 -15.253 1.00 42.84 605 THR A CA 1
ATOM 4938 C C . THR A 1 605 ? 15.883 -27.337 -14.997 1.00 42.84 605 THR A C 1
ATOM 4940 O O . THR A 1 605 ? 16.622 -27.936 -15.775 1.00 42.84 605 THR A O 1
ATOM 4943 N N . ASN A 1 606 ? 16.336 -26.732 -13.894 1.00 45.97 606 ASN A N 1
ATOM 4944 C CA . ASN A 1 606 ? 17.746 -26.727 -13.498 1.00 45.97 606 ASN A CA 1
ATOM 4945 C C . ASN A 1 606 ? 18.211 -28.095 -12.971 1.00 45.97 606 ASN A C 1
ATOM 4947 O O . ASN A 1 606 ? 19.342 -28.487 -13.247 1.00 45.97 606 ASN A O 1
ATOM 4951 N N . SER A 1 607 ? 17.360 -28.832 -12.244 1.00 46.97 607 SER A N 1
ATOM 4952 C CA . SER A 1 607 ? 17.666 -30.212 -11.832 1.00 46.97 607 SER A CA 1
ATOM 4953 C C . SER A 1 607 ? 17.780 -31.124 -13.052 1.00 46.97 607 SER A C 1
ATOM 4955 O O . SER A 1 607 ? 18.803 -31.770 -13.244 1.00 46.97 607 SER A O 1
ATOM 4957 N N . TRP A 1 608 ? 16.778 -31.088 -13.937 1.00 51.59 608 TRP A N 1
ATOM 4958 C CA . TRP A 1 608 ? 16.727 -31.914 -15.145 1.00 51.59 608 TRP A CA 1
ATOM 4959 C C . TRP A 1 608 ? 17.946 -31.717 -16.060 1.00 51.59 608 TRP A C 1
ATOM 4961 O O . TRP A 1 608 ? 18.505 -32.695 -16.554 1.00 51.59 608 TRP A O 1
ATOM 4971 N N . TYR A 1 609 ? 18.400 -30.472 -16.254 1.00 46.78 609 TYR A N 1
ATOM 4972 C CA . TYR A 1 609 ? 19.583 -30.201 -17.075 1.00 46.78 609 TYR A CA 1
ATOM 4973 C C . TYR A 1 609 ? 20.883 -30.707 -16.418 1.00 46.78 609 TYR A C 1
ATOM 4975 O O . TYR A 1 609 ? 21.740 -31.262 -17.105 1.00 46.78 609 TYR A O 1
ATOM 4983 N N . LYS A 1 610 ? 21.010 -30.607 -15.085 1.00 52.81 610 LYS A N 1
ATOM 4984 C CA . LYS A 1 610 ? 22.142 -31.190 -14.339 1.00 52.81 610 LYS A CA 1
ATOM 4985 C C . LYS A 1 610 ? 22.150 -32.720 -14.403 1.00 52.81 610 LYS A C 1
ATOM 4987 O O . LYS A 1 610 ? 23.193 -33.302 -14.686 1.00 52.81 610 LYS A O 1
ATOM 4992 N N . ASP A 1 611 ? 20.996 -33.361 -14.220 1.00 51.09 611 ASP A N 1
ATOM 4993 C CA . ASP A 1 611 ? 20.844 -34.820 -14.322 1.00 51.09 611 ASP A CA 1
ATOM 4994 C C . ASP A 1 611 ? 21.166 -35.336 -15.735 1.00 51.09 611 ASP A C 1
ATOM 4996 O O . ASP A 1 611 ? 21.669 -36.449 -15.901 1.00 51.09 611 ASP A O 1
ATOM 5000 N N . PHE A 1 612 ? 20.886 -34.530 -16.764 1.00 47.38 612 PHE A N 1
ATOM 5001 C CA . PHE A 1 612 ? 21.246 -34.809 -18.154 1.00 47.38 612 PHE A CA 1
ATOM 5002 C C . PHE A 1 612 ? 22.761 -34.691 -18.396 1.00 47.38 612 PHE A C 1
ATOM 5004 O O . PHE A 1 612 ? 23.357 -35.628 -18.930 1.00 47.38 612 PHE A O 1
ATOM 5011 N N . GLN A 1 613 ? 23.405 -33.607 -17.942 1.00 49.91 613 GLN A N 1
ATOM 5012 C CA . GLN A 1 613 ? 24.866 -33.457 -18.037 1.00 49.91 613 GLN A CA 1
ATOM 5013 C C . GLN A 1 613 ? 25.612 -34.565 -17.278 1.00 49.91 613 GLN A C 1
ATOM 5015 O O . GLN A 1 613 ? 26.555 -35.142 -17.812 1.00 49.91 613 GLN A O 1
ATOM 5020 N N . ALA A 1 614 ? 25.158 -34.924 -16.073 1.00 57.06 614 ALA A N 1
ATOM 5021 C CA . ALA A 1 614 ? 25.744 -36.012 -15.290 1.00 57.06 614 ALA A CA 1
ATOM 5022 C C . ALA A 1 614 ? 25.672 -37.371 -16.014 1.00 57.06 614 ALA A C 1
ATOM 5024 O O . ALA A 1 614 ? 26.602 -38.169 -15.918 1.00 57.06 614 ALA A O 1
ATOM 5025 N N . LYS A 1 615 ? 24.596 -37.629 -16.772 1.00 53.09 615 LYS A N 1
ATOM 5026 C CA . LYS A 1 615 ? 24.436 -38.870 -17.548 1.00 53.09 615 LYS A CA 1
ATOM 5027 C C . LYS A 1 615 ? 25.316 -38.914 -18.793 1.00 53.09 615 LYS A C 1
ATOM 5029 O O . LYS A 1 615 ? 25.913 -39.956 -19.033 1.00 53.09 615 LYS A O 1
ATOM 5034 N N . ILE A 1 616 ? 25.445 -37.808 -19.533 1.00 46.81 616 ILE A N 1
ATOM 5035 C CA . ILE A 1 616 ? 26.369 -37.735 -20.680 1.00 46.81 616 ILE A CA 1
ATOM 5036 C C . ILE A 1 616 ? 27.822 -37.891 -20.220 1.00 46.81 616 ILE A C 1
ATOM 5038 O O . ILE A 1 616 ? 28.554 -38.700 -20.782 1.00 46.81 616 ILE A O 1
ATOM 5042 N N . ASN A 1 617 ? 28.225 -37.203 -19.150 1.00 50.00 617 ASN A N 1
ATOM 5043 C CA . ASN A 1 617 ? 29.590 -37.299 -18.624 1.00 50.00 617 ASN A CA 1
ATOM 5044 C C . ASN A 1 617 ? 29.906 -38.689 -18.026 1.00 50.00 617 ASN A C 1
ATOM 5046 O O . ASN A 1 617 ? 31.072 -39.046 -17.892 1.00 50.00 617 ASN A O 1
ATOM 5050 N N . GLY A 1 618 ? 28.883 -39.482 -17.677 1.00 45.62 618 GLY A N 1
ATOM 5051 C CA . GLY A 1 618 ? 29.025 -40.880 -17.255 1.00 45.62 618 GLY A CA 1
ATOM 5052 C C . GLY A 1 618 ? 29.173 -41.887 -18.405 1.00 45.62 618 GLY A C 1
ATOM 5053 O O . GLY A 1 618 ? 29.536 -43.036 -18.159 1.00 45.62 618 GLY A O 1
ATOM 5054 N N . THR A 1 619 ? 28.909 -41.490 -19.654 1.00 43.28 619 THR A N 1
ATOM 5055 C CA . THR A 1 619 ? 29.138 -42.318 -20.850 1.00 43.28 619 THR A CA 1
ATOM 5056 C C . THR A 1 619 ? 30.474 -41.967 -21.497 1.00 43.28 619 THR A C 1
ATOM 5058 O O . THR A 1 619 ? 30.626 -40.895 -22.070 1.00 43.28 619 THR A O 1
ATOM 5061 N N . ALA A 1 620 ? 31.432 -42.890 -21.383 1.00 42.31 620 ALA A N 1
ATOM 5062 C CA . ALA A 1 620 ? 32.855 -42.707 -21.661 1.00 42.31 620 ALA A CA 1
ATOM 5063 C C . ALA A 1 620 ? 33.213 -41.892 -22.926 1.00 42.31 620 ALA A C 1
ATOM 5065 O O . ALA A 1 620 ? 33.200 -42.405 -24.044 1.00 42.31 620 ALA A O 1
ATOM 5066 N N . LEU A 1 621 ? 33.677 -40.664 -22.690 1.00 34.88 621 LEU A N 1
ATOM 5067 C CA . LEU A 1 621 ? 34.701 -39.992 -23.486 1.00 34.88 621 LEU A CA 1
ATOM 5068 C C . LEU A 1 621 ? 35.922 -39.829 -22.574 1.00 34.88 621 LEU A C 1
ATOM 5070 O O . LEU A 1 621 ? 35.867 -39.082 -21.598 1.00 34.88 621 LEU A O 1
ATOM 5074 N N . THR A 1 622 ? 36.988 -40.583 -22.839 1.00 35.38 622 THR A N 1
ATOM 5075 C CA . THR A 1 622 ? 38.268 -40.423 -22.137 1.00 35.38 622 THR A CA 1
ATOM 5076 C C . THR A 1 622 ? 39.051 -39.236 -22.700 1.00 35.38 622 THR A C 1
ATOM 5078 O O . THR A 1 622 ? 38.794 -38.780 -23.812 1.00 35.38 622 THR A O 1
ATOM 5081 N N . ASP A 1 623 ? 40.024 -38.765 -21.921 1.00 36.16 623 ASP A N 1
ATOM 5082 C CA . ASP A 1 623 ? 41.081 -37.838 -22.344 1.00 36.16 623 ASP A CA 1
ATOM 5083 C C . ASP A 1 623 ? 40.646 -36.389 -22.647 1.00 36.16 623 ASP A C 1
ATOM 5085 O O . ASP A 1 623 ? 40.982 -35.801 -23.674 1.00 36.16 623 ASP A O 1
ATOM 5089 N N . ILE A 1 624 ? 39.989 -35.762 -21.663 1.00 30.55 624 ILE A N 1
ATOM 5090 C CA . ILE A 1 624 ? 40.116 -34.315 -21.420 1.00 30.55 624 ILE A CA 1
ATOM 5091 C C . ILE A 1 624 ? 40.552 -34.113 -19.963 1.00 30.55 624 ILE A C 1
ATOM 5093 O O . ILE A 1 624 ? 39.790 -34.403 -19.040 1.00 30.55 624 ILE A O 1
ATOM 5097 N N . GLU A 1 625 ? 41.763 -33.595 -19.745 1.00 31.81 625 GLU A N 1
ATOM 5098 C CA . GLU A 1 625 ? 42.186 -33.142 -18.416 1.00 31.81 625 GLU A CA 1
ATOM 5099 C C . GLU A 1 625 ? 41.399 -31.888 -18.010 1.00 31.81 625 GLU A C 1
ATOM 5101 O O . GLU A 1 625 ? 41.395 -30.880 -18.719 1.00 31.81 625 GLU A O 1
ATOM 5106 N N . LEU A 1 626 ? 40.760 -31.925 -16.837 1.00 30.44 626 LEU A N 1
ATOM 5107 C CA . LEU A 1 626 ? 40.180 -30.748 -16.195 1.00 30.44 626 LEU A CA 1
ATOM 5108 C C . LEU A 1 626 ? 40.661 -30.648 -14.748 1.00 30.44 626 LEU A C 1
ATOM 5110 O O . LEU A 1 626 ? 40.574 -31.597 -13.969 1.00 30.44 626 LEU A O 1
ATOM 5114 N N . ILE A 1 627 ? 41.170 -29.465 -14.408 1.00 27.55 627 ILE A N 1
ATOM 5115 C CA . ILE A 1 627 ? 41.738 -29.135 -13.098 1.00 27.55 627 ILE A CA 1
ATOM 5116 C C . ILE A 1 627 ? 40.628 -29.201 -12.025 1.00 27.55 627 ILE A C 1
ATOM 5118 O O . ILE A 1 627 ? 39.533 -28.683 -12.271 1.00 27.55 627 ILE A O 1
ATOM 5122 N N . PRO A 1 628 ? 40.864 -29.794 -10.834 1.00 28.98 628 PRO A N 1
ATOM 5123 C CA . PRO A 1 628 ? 39.819 -29.954 -9.824 1.00 28.98 628 PRO A CA 1
ATOM 5124 C C . PRO A 1 628 ? 39.354 -28.615 -9.238 1.00 28.98 628 PRO A C 1
ATOM 5126 O O . PRO A 1 628 ? 40.025 -28.008 -8.406 1.00 28.98 628 PRO A O 1
ATOM 5129 N N . LEU A 1 629 ? 38.152 -28.176 -9.612 1.00 27.38 629 LEU A N 1
ATOM 5130 C CA . LEU A 1 629 ? 37.491 -27.007 -9.024 1.00 27.38 629 LEU A CA 1
ATOM 5131 C C . LEU A 1 629 ? 36.786 -27.409 -7.711 1.00 27.38 629 LEU A C 1
ATOM 5133 O O . LEU A 1 629 ? 35.562 -27.381 -7.594 1.00 27.38 629 LEU A O 1
ATOM 5137 N N . ALA A 1 630 ? 37.590 -27.871 -6.748 1.00 31.97 630 ALA A N 1
ATOM 5138 C CA . ALA A 1 630 ? 37.153 -28.572 -5.536 1.00 31.97 630 ALA A CA 1
ATOM 5139 C C . ALA A 1 630 ? 37.707 -27.973 -4.223 1.00 31.97 630 ALA A C 1
ATOM 5141 O O . ALA A 1 630 ? 37.666 -28.630 -3.188 1.00 31.97 630 ALA A O 1
ATOM 5142 N N . GLU A 1 631 ? 38.191 -26.726 -4.244 1.00 35.19 631 GLU A N 1
ATOM 5143 C CA . GLU A 1 631 ? 38.807 -26.070 -3.078 1.00 35.19 631 GLU A CA 1
ATOM 5144 C C . GLU A 1 631 ? 38.320 -24.612 -2.919 1.00 35.19 631 GLU A C 1
ATOM 5146 O O . GLU A 1 631 ? 39.052 -23.644 -3.098 1.00 35.19 631 GLU A O 1
ATOM 5151 N N . ALA A 1 632 ? 37.022 -24.450 -2.626 1.00 27.72 632 ALA A N 1
ATOM 5152 C CA . ALA A 1 632 ? 36.385 -23.141 -2.413 1.00 27.72 632 ALA A CA 1
ATOM 5153 C C . ALA A 1 632 ? 35.182 -23.195 -1.440 1.00 27.72 632 ALA A C 1
ATOM 5155 O O . ALA A 1 632 ? 34.138 -22.591 -1.687 1.00 27.72 632 ALA A O 1
ATOM 5156 N N . VAL A 1 633 ? 35.309 -23.924 -0.323 1.00 28.44 633 VAL A N 1
ATOM 5157 C CA . VAL A 1 633 ? 34.313 -23.929 0.769 1.00 28.44 633 VAL A CA 1
ATOM 5158 C C . VAL A 1 633 ? 34.953 -23.388 2.053 1.00 28.44 633 VAL A C 1
ATOM 5160 O O . VAL A 1 633 ? 35.653 -24.129 2.741 1.00 28.44 633 VAL A O 1
ATOM 5163 N N . PRO A 1 634 ? 34.728 -22.110 2.412 1.00 28.62 634 PRO A N 1
ATOM 5164 C CA . PRO A 1 634 ? 35.189 -21.568 3.686 1.00 28.62 634 PRO A CA 1
ATOM 5165 C C . PRO A 1 634 ? 34.360 -22.114 4.860 1.00 28.62 634 PRO A C 1
ATOM 5167 O O . PRO A 1 634 ? 33.289 -21.597 5.184 1.00 28.62 634 PRO A O 1
ATOM 5170 N N . GLU A 1 635 ? 34.864 -23.146 5.536 1.00 31.86 635 GLU A N 1
ATOM 5171 C CA . GLU A 1 635 ? 34.318 -23.595 6.821 1.00 31.86 635 GLU A CA 1
ATOM 5172 C C . GLU A 1 635 ? 34.455 -22.492 7.886 1.00 31.86 635 GLU A C 1
ATOM 5174 O O . GLU A 1 635 ? 35.546 -22.250 8.403 1.00 31.86 635 GLU A O 1
ATOM 5179 N N . ARG A 1 636 ? 33.349 -21.828 8.257 1.00 26.72 636 ARG A N 1
ATOM 5180 C CA . ARG A 1 636 ? 33.277 -20.979 9.464 1.00 26.72 636 ARG A CA 1
ATOM 5181 C C . ARG A 1 636 ? 31.941 -21.090 10.200 1.00 26.72 636 ARG A C 1
ATOM 5183 O O . ARG A 1 636 ? 31.098 -20.199 10.149 1.00 26.72 636 ARG A O 1
ATOM 5190 N N . SER A 1 637 ? 31.798 -22.164 10.973 1.00 30.14 637 SER A N 1
ATOM 5191 C CA . SER A 1 637 ? 30.869 -22.236 12.109 1.00 30.14 637 SER A CA 1
ATOM 5192 C C . SER A 1 637 ? 31.448 -23.171 13.175 1.00 30.14 637 SER A C 1
ATOM 5194 O O . SER A 1 637 ? 31.762 -24.308 12.825 1.00 30.14 637 SER A O 1
ATOM 5196 N N . ARG A 1 638 ? 31.526 -22.721 14.446 1.00 28.89 638 ARG A N 1
ATOM 5197 C CA . ARG A 1 638 ? 32.422 -23.236 15.526 1.00 28.89 638 ARG A CA 1
ATOM 5198 C C . ARG A 1 638 ? 33.882 -22.810 15.264 1.00 28.89 638 ARG A C 1
ATOM 5200 O O . ARG A 1 638 ? 34.306 -22.847 14.118 1.00 28.89 638 ARG A O 1
ATOM 5207 N N . MET A 1 639 ? 34.709 -22.367 16.214 1.00 26.47 639 MET A N 1
ATOM 5208 C CA . MET A 1 639 ? 34.616 -22.041 17.660 1.00 26.47 639 MET A CA 1
ATOM 5209 C C . MET A 1 639 ? 35.479 -20.763 17.890 1.00 26.47 639 MET A C 1
ATOM 5211 O O . MET A 1 639 ? 36.062 -20.269 16.926 1.00 26.47 639 MET A O 1
ATOM 5215 N N . CYS A 1 640 ? 35.624 -20.120 19.054 1.00 26.52 640 CYS A N 1
ATOM 5216 C CA . CYS A 1 640 ? 35.255 -20.401 20.457 1.00 26.52 640 CYS A CA 1
ATOM 5217 C C . CYS A 1 640 ? 34.259 -19.309 20.965 1.00 26.52 640 CYS A C 1
ATOM 5219 O O . CYS A 1 640 ? 33.809 -18.506 20.151 1.00 26.52 640 CYS A O 1
ATOM 5221 N N . ASP A 1 641 ? 33.792 -19.160 22.215 1.00 27.31 641 ASP A N 1
ATOM 5222 C CA . ASP A 1 641 ? 34.134 -19.645 23.573 1.00 27.31 641 ASP A CA 1
ATOM 5223 C C . ASP A 1 641 ? 35.365 -18.990 24.263 1.00 27.31 641 ASP A C 1
ATOM 5225 O O . ASP A 1 641 ? 36.494 -19.447 24.114 1.00 27.31 641 ASP A O 1
ATOM 5229 N N . TYR A 1 642 ? 35.145 -17.946 25.084 1.00 24.25 642 TYR A N 1
ATOM 5230 C CA . TYR A 1 642 ? 36.128 -17.409 26.049 1.00 24.25 642 TYR A CA 1
ATOM 5231 C C . TYR A 1 642 ? 35.441 -16.958 27.350 1.00 24.25 642 TYR A C 1
ATOM 5233 O O . TYR A 1 642 ? 34.491 -16.180 27.307 1.00 24.25 642 TYR A O 1
ATOM 5241 N N . ASN A 1 643 ? 35.948 -17.418 28.498 1.00 27.12 643 ASN A N 1
ATOM 5242 C CA . ASN A 1 643 ? 35.591 -16.898 29.823 1.00 27.12 643 ASN A CA 1
ATOM 5243 C C . ASN A 1 643 ? 36.659 -15.905 30.296 1.00 27.12 643 ASN A C 1
ATOM 5245 O O . ASN A 1 643 ? 37.836 -16.274 30.320 1.00 27.12 643 ASN A O 1
ATOM 5249 N N . ILE A 1 644 ? 36.227 -14.713 30.720 1.00 33.62 644 ILE A N 1
ATOM 5250 C CA . ILE A 1 644 ? 36.589 -13.983 31.957 1.00 33.62 644 ILE A CA 1
ATOM 5251 C C . ILE A 1 644 ? 35.666 -12.761 32.058 1.00 33.62 644 ILE A C 1
ATOM 5253 O O . ILE A 1 644 ? 35.488 -12.086 31.020 1.00 33.62 644 ILE A O 1
#